Protein AF-A0A417Y5X9-F1 (afdb_monomer_lite)

Foldseek 3Di:
DDQLVQLLVCCVVCVCCLVPLVSVLVSSVVPDDCPDPCVVVSVLLSLLSVQPLLVQLVVCVVVPHQLLRSLQVSLVVSCVVVVHDSLSSSLSSVSSCVSVVRDDPVVSVVSVVVVPPPPPPPDPDDPPPDPDPPPDPDDDDDDDDDDDDDDDDDDDDDDDDDDDDDDDDDDDDDDDDPDDPDDDDPDPDDPDDPCVVVVVVVVVVVVVVVVVVVVVVVPDDDDPDDPDPPDVVVLCVVLVQDDAFFFDQDKLVRLPDQADPDDTDPLPDQSGFKGFQDKDFADPPAPSVDPVSRCLRCVLVLVQSLCVQQAVDLFLLVQWQKDKGKHARDPVSVVVVDGIITIMIGGQAQSTTGRQDVPNGNQRNDPPHDQQTGWFFADDPDPPTRIRGNVHDGFKGQPGKAADPDAADDPVLFDDVSVCVLVVVDDNVFWDTKDADPPSVVVSPSRIITTMGGD

Sequence (455 aa):
MEIHHAVEDIYRRSPAAFDDTEHLVSALSDYIDTDGAGAGEIRLVVDAVELGAFQRLRELREVGASPHGAITETATTLARKRATDERRSAWACAVLAYATGMVNDADVRSYRAQWDQPVPSSAPLPPTLAPPPMPVPPPPGGPGQVTVAPSVGQPHSQPQGQPQGQPQTQQPWAPAPPPTYYSPVPPPARRGVPGWLYGALAAVLVLVVAGVVGVVVFAGGDDDDPPPSDDPGAERAALGTPEVGTCHALTSADLSGDHDTKPPVPCDDEAATTITTDVATLPESVDRSNPDSVWAAIGSECARTSISYLGGHVEAFARSSWTVIYFVPTADQADAGADWARCDLTLRAGGETKPLPDPVEDTVDDLPLADEVALCAEDYTSSAGLYTSCDLPHEYRVTESVVHVGDPPSTAELTDDGGRALCPSTDPEHFAYADVPDRAFWDAGATYILCFSWE

Structure (mmCIF, N/CA/C/O backbone):
data_AF-A0A417Y5X9-F1
#
_entry.id   AF-A0A417Y5X9-F1
#
loop_
_atom_site.group_PDB
_atom_site.id
_atom_site.type_symbol
_atom_site.label_atom_id
_atom_site.label_alt_id
_atom_site.label_comp_id
_atom_site.label_asym_id
_atom_site.label_entity_id
_atom_site.label_seq_id
_atom_site.pdbx_PDB_ins_code
_atom_site.Cartn_x
_atom_site.Cartn_y
_atom_site.Cartn_z
_atom_site.occupancy
_atom_site.B_iso_or_equiv
_atom_site.auth_seq_id
_atom_site.auth_comp_id
_atom_site.auth_asym_id
_atom_site.auth_atom_id
_atom_site.pdbx_PDB_model_num
ATOM 1 N N . MET A 1 1 ? 4.467 -26.966 -20.696 1.00 79.81 1 MET A N 1
ATOM 2 C CA . MET A 1 1 ? 3.962 -26.493 -19.394 1.00 79.81 1 MET A CA 1
ATOM 3 C C . MET A 1 1 ? 5.129 -25.809 -18.714 1.00 79.81 1 MET A C 1
ATOM 5 O O . MET A 1 1 ? 6.209 -26.386 -18.736 1.00 79.81 1 MET A O 1
ATOM 9 N N . GLU A 1 2 ? 4.956 -24.582 -18.225 1.00 91.50 2 GLU A N 1
ATOM 10 C CA . GLU A 1 2 ? 6.009 -23.906 -17.454 1.00 91.50 2 GLU A CA 1
ATOM 11 C C . GLU A 1 2 ? 6.183 -24.589 -16.090 1.00 91.50 2 GLU A C 1
ATOM 13 O O . GLU A 1 2 ? 5.230 -25.156 -15.549 1.00 91.50 2 GLU A O 1
ATOM 18 N N . ILE A 1 3 ? 7.395 -24.542 -15.532 1.00 94.56 3 ILE A N 1
ATOM 19 C CA . ILE A 1 3 ? 7.727 -25.263 -14.297 1.00 94.56 3 ILE A CA 1
ATOM 20 C C . ILE A 1 3 ? 6.890 -24.804 -13.099 1.00 94.56 3 ILE A C 1
ATOM 22 O O . ILE A 1 3 ? 6.454 -25.645 -12.320 1.00 94.56 3 ILE A O 1
ATOM 26 N N . HIS A 1 4 ? 6.597 -23.510 -12.959 1.00 95.56 4 HIS A N 1
ATOM 27 C CA . HIS A 1 4 ? 5.815 -23.004 -11.827 1.00 95.56 4 HIS A CA 1
ATOM 28 C C . HIS A 1 4 ? 4.356 -23.450 -11.851 1.00 95.56 4 HIS A C 1
ATOM 30 O O . HIS A 1 4 ? 3.821 -23.753 -10.791 1.00 95.56 4 HIS A O 1
ATOM 36 N N . HIS A 1 5 ? 3.743 -23.611 -13.027 1.00 95.12 5 HIS A N 1
ATOM 37 C CA . HIS A 1 5 ? 2.414 -24.223 -13.123 1.00 95.12 5 HIS A CA 1
ATOM 38 C C . HIS A 1 5 ? 2.431 -25.700 -12.709 1.00 95.12 5 HIS A C 1
ATOM 40 O O . HIS A 1 5 ? 1.506 -26.161 -12.047 1.00 95.12 5 HIS A O 1
ATOM 46 N N . ALA A 1 6 ? 3.485 -26.447 -13.059 1.00 95.00 6 ALA A N 1
ATOM 47 C CA . ALA A 1 6 ? 3.625 -27.837 -12.620 1.00 95.00 6 ALA A CA 1
ATOM 48 C C . ALA A 1 6 ? 3.815 -27.929 -11.094 1.00 95.00 6 ALA A C 1
ATOM 50 O O . ALA A 1 6 ? 3.176 -28.748 -10.440 1.00 95.00 6 ALA A O 1
ATOM 51 N N . VAL A 1 7 ? 4.653 -27.061 -10.517 1.00 96.50 7 VAL A N 1
ATOM 52 C CA . VAL A 1 7 ? 4.889 -26.989 -9.064 1.00 96.50 7 VAL A CA 1
ATOM 53 C C . VAL A 1 7 ? 3.604 -26.611 -8.316 1.00 96.50 7 VAL A C 1
ATOM 55 O O . VAL A 1 7 ? 3.283 -27.239 -7.308 1.00 96.50 7 VAL A O 1
ATOM 58 N N . GLU A 1 8 ? 2.835 -25.644 -8.816 1.00 96.62 8 GLU A N 1
ATOM 59 C CA . GLU A 1 8 ? 1.531 -25.276 -8.256 1.00 96.62 8 GLU A CA 1
ATOM 60 C C . GLU A 1 8 ? 0.530 -26.439 -8.304 1.00 96.62 8 GLU A C 1
ATOM 62 O O . GLU A 1 8 ? -0.124 -26.738 -7.305 1.00 96.62 8 GLU A O 1
ATOM 67 N N . ASP A 1 9 ? 0.418 -27.128 -9.439 1.00 95.38 9 ASP A N 1
ATOM 68 C CA . ASP A 1 9 ? -0.500 -28.257 -9.595 1.00 95.38 9 ASP A CA 1
ATOM 69 C C . ASP A 1 9 ? -0.131 -29.426 -8.661 1.00 95.38 9 ASP A C 1
ATOM 71 O O . ASP A 1 9 ? -1.002 -30.024 -8.022 1.00 95.38 9 ASP A O 1
ATOM 75 N N . ILE A 1 10 ? 1.169 -29.696 -8.482 1.00 96.38 10 ILE A N 1
ATOM 76 C CA . ILE A 1 10 ? 1.664 -30.647 -7.476 1.00 96.38 10 ILE A CA 1
ATOM 77 C C . ILE A 1 10 ? 1.274 -30.188 -6.068 1.00 96.38 10 ILE A C 1
ATOM 79 O O . ILE A 1 10 ? 0.756 -30.997 -5.297 1.00 96.38 10 ILE A O 1
ATOM 83 N N . TYR A 1 11 ? 1.464 -28.907 -5.735 1.00 96.88 11 TYR A N 1
ATOM 84 C CA . TYR A 1 11 ? 1.106 -28.368 -4.422 1.00 96.88 11 TYR A CA 1
ATOM 85 C C . TYR A 1 11 ? -0.389 -28.508 -4.134 1.00 96.88 11 TYR A C 1
ATOM 87 O O . TYR A 1 11 ? -0.757 -28.998 -3.070 1.00 96.88 11 TYR A O 1
ATOM 95 N N . ARG A 1 12 ? -1.261 -28.171 -5.091 1.00 95.62 12 ARG A N 1
ATOM 96 C CA . ARG A 1 12 ? -2.720 -28.297 -4.928 1.00 95.62 12 ARG A CA 1
ATOM 97 C C . ARG A 1 12 ? -3.162 -29.740 -4.668 1.00 95.62 12 ARG A C 1
ATOM 99 O O . ARG A 1 12 ? -4.111 -29.961 -3.920 1.00 95.62 12 ARG A O 1
ATOM 106 N N . ARG A 1 13 ? -2.499 -30.727 -5.281 1.00 96.81 13 ARG A N 1
ATOM 107 C CA . ARG A 1 13 ? -2.846 -32.154 -5.132 1.00 96.81 13 ARG A CA 1
ATOM 108 C C . ARG A 1 13 ? -2.204 -32.803 -3.911 1.00 96.81 13 ARG A C 1
ATOM 110 O O . ARG A 1 13 ? -2.807 -33.686 -3.306 1.00 96.81 13 ARG A O 1
ATOM 117 N N . SER A 1 14 ? -0.978 -32.406 -3.582 1.00 96.25 14 SER A N 1
ATOM 118 C CA . SER A 1 14 ? -0.177 -33.002 -2.515 1.00 96.25 14 SER A CA 1
ATOM 119 C C . SER A 1 14 ? 0.740 -31.957 -1.866 1.00 96.25 14 SER A C 1
ATOM 121 O O . SER A 1 14 ? 1.950 -31.968 -2.107 1.00 96.25 14 SER A O 1
ATOM 123 N N . PRO A 1 15 ? 0.209 -31.094 -0.977 1.00 95.50 15 PRO A N 1
ATOM 124 C CA . PRO A 1 15 ? 1.022 -30.116 -0.251 1.00 95.50 15 PRO A CA 1
ATOM 125 C C . PRO A 1 15 ? 2.184 -30.760 0.518 1.00 95.50 15 PRO A C 1
ATOM 127 O O . PRO A 1 15 ? 3.278 -30.208 0.567 1.00 95.50 15 PRO A O 1
ATOM 130 N N . ALA A 1 16 ? 1.967 -31.971 1.047 1.00 94.38 16 ALA A N 1
ATOM 131 C CA . ALA A 1 16 ? 2.968 -32.747 1.779 1.00 94.38 16 ALA A CA 1
ATOM 132 C C . ALA A 1 16 ? 4.177 -33.172 0.924 1.00 94.38 16 ALA A C 1
ATOM 134 O O . ALA A 1 16 ? 5.202 -33.562 1.472 1.00 94.38 16 ALA A O 1
ATOM 135 N N . ALA A 1 17 ? 4.095 -33.094 -0.412 1.00 95.38 17 ALA A N 1
ATOM 136 C CA . ALA A 1 17 ? 5.257 -33.334 -1.268 1.00 95.38 17 ALA A CA 1
ATOM 137 C C . ALA A 1 17 ? 6.361 -32.288 -1.038 1.00 95.38 17 ALA A C 1
ATOM 139 O O . ALA A 1 17 ? 7.522 -32.572 -1.283 1.00 95.38 17 ALA A O 1
ATOM 140 N N . PHE A 1 18 ? 6.030 -31.101 -0.524 1.00 96.94 18 PHE A N 1
ATOM 141 C CA . PHE A 1 18 ? 7.005 -30.044 -0.239 1.00 96.94 18 PHE A CA 1
ATOM 142 C C . PHE A 1 18 ? 7.676 -30.181 1.136 1.00 96.94 18 PHE A C 1
ATOM 144 O O . PHE A 1 18 ? 8.568 -29.400 1.466 1.00 96.94 18 PHE A O 1
ATOM 151 N N . ASP A 1 19 ? 7.273 -31.177 1.927 1.00 93.62 19 ASP A N 1
ATOM 152 C CA . ASP A 1 19 ? 7.932 -31.541 3.183 1.00 93.62 19 ASP A CA 1
ATOM 153 C C . ASP A 1 19 ? 8.965 -32.670 2.986 1.00 93.62 19 ASP A C 1
ATOM 155 O O . ASP A 1 19 ? 9.761 -32.941 3.884 1.00 93.62 19 ASP A O 1
ATOM 159 N N . ASP A 1 20 ? 8.974 -33.311 1.809 1.00 93.81 20 ASP A N 1
ATOM 160 C CA . ASP A 1 20 ? 9.871 -34.412 1.450 1.00 93.81 20 ASP A CA 1
ATOM 161 C C . ASP A 1 20 ? 10.382 -34.265 0.007 1.00 93.81 20 ASP A C 1
ATOM 163 O O . ASP A 1 20 ? 9.666 -34.493 -0.972 1.00 93.81 20 ASP A O 1
ATOM 167 N N . THR A 1 21 ? 11.664 -33.924 -0.124 1.00 94.06 21 THR A N 1
ATOM 168 C CA . THR A 1 21 ? 12.339 -33.719 -1.408 1.00 94.06 21 THR A CA 1
ATOM 169 C C . THR A 1 21 ? 12.236 -34.931 -2.343 1.00 94.06 21 THR A C 1
ATOM 171 O O . THR A 1 21 ? 12.119 -34.742 -3.554 1.00 94.06 21 THR A O 1
ATOM 174 N N . GLU A 1 22 ? 12.251 -36.169 -1.832 1.00 93.81 22 GLU A N 1
ATOM 175 C CA . GLU A 1 22 ? 12.137 -37.364 -2.684 1.00 93.81 22 GLU A CA 1
ATOM 176 C C . GLU A 1 22 ? 10.749 -37.449 -3.325 1.00 93.81 22 GLU A C 1
ATOM 178 O O . GLU A 1 22 ? 10.618 -37.740 -4.519 1.00 93.81 22 GLU A O 1
ATOM 183 N N . HIS A 1 23 ? 9.714 -37.120 -2.551 1.00 94.50 23 HIS A N 1
ATOM 184 C CA . HIS A 1 23 ? 8.344 -37.086 -3.038 1.00 94.50 23 HIS A CA 1
ATOM 185 C C . HIS A 1 23 ? 8.139 -35.954 -4.051 1.00 94.50 23 HIS A C 1
ATOM 187 O O . HIS A 1 23 ? 7.517 -36.177 -5.091 1.00 94.50 23 HIS A O 1
ATOM 193 N N . LEU A 1 24 ? 8.718 -34.772 -3.809 1.00 95.25 24 LEU A N 1
ATOM 194 C CA . LEU A 1 24 ? 8.679 -33.666 -4.767 1.00 95.25 24 LEU A CA 1
ATOM 195 C C . LEU A 1 24 ? 9.348 -34.026 -6.097 1.00 95.25 24 LEU A C 1
ATOM 197 O O . LEU A 1 24 ? 8.789 -33.750 -7.155 1.00 95.25 24 LEU A O 1
ATOM 201 N N . VAL A 1 25 ? 10.530 -34.650 -6.060 1.00 94.06 25 VAL A N 1
ATOM 202 C CA . VAL A 1 25 ? 11.242 -35.084 -7.273 1.00 94.06 25 VAL A CA 1
ATOM 203 C C . VAL A 1 25 ? 10.410 -36.099 -8.049 1.00 94.06 25 VAL A C 1
ATOM 205 O O . VAL A 1 25 ? 10.257 -35.947 -9.260 1.00 94.06 25 VAL A O 1
ATOM 208 N N . SER A 1 26 ? 9.845 -37.095 -7.357 1.00 93.56 26 SER A N 1
ATOM 209 C CA . SER A 1 26 ? 8.973 -38.093 -7.983 1.00 93.56 26 SER A CA 1
ATOM 210 C C . SER A 1 26 ? 7.740 -37.450 -8.614 1.00 93.56 26 SER A C 1
ATOM 212 O O . SER A 1 26 ? 7.362 -37.821 -9.721 1.00 93.56 26 SER A O 1
ATOM 214 N N . ALA A 1 27 ? 7.124 -36.477 -7.940 1.00 93.81 27 ALA A N 1
ATOM 215 C CA . ALA A 1 27 ? 5.981 -35.763 -8.486 1.00 93.81 27 ALA A CA 1
ATOM 216 C C . ALA A 1 27 ? 6.390 -34.952 -9.722 1.00 93.81 27 ALA A C 1
ATOM 218 O O . ALA A 1 27 ? 5.749 -35.061 -10.757 1.00 93.81 27 ALA A O 1
ATOM 219 N N . LEU A 1 28 ? 7.490 -34.195 -9.669 1.00 92.56 28 LEU A N 1
ATOM 220 C CA . LEU A 1 28 ? 7.956 -33.377 -10.795 1.00 92.56 28 LEU A CA 1
ATOM 221 C C . LEU A 1 28 ? 8.300 -34.203 -12.040 1.00 92.56 28 LEU A C 1
ATOM 223 O O . LEU A 1 28 ? 8.011 -33.751 -13.151 1.00 92.56 28 LEU A O 1
ATOM 227 N N . SER A 1 29 ? 8.855 -35.410 -11.878 1.00 89.19 29 SER A N 1
ATOM 228 C CA . SER A 1 29 ? 9.158 -36.292 -13.014 1.00 89.19 29 SER A CA 1
ATOM 229 C C . SER A 1 29 ? 7.921 -36.769 -13.780 1.00 89.19 29 SER A C 1
ATOM 231 O O . SER A 1 29 ? 8.044 -37.118 -14.950 1.00 89.19 29 SER A O 1
ATOM 233 N N . ASP A 1 30 ? 6.736 -36.747 -13.162 1.00 89.75 30 ASP A N 1
ATOM 234 C CA . ASP A 1 30 ? 5.488 -37.111 -13.842 1.00 89.75 30 ASP A CA 1
ATOM 235 C C . ASP A 1 30 ? 4.942 -35.969 -14.722 1.00 89.75 30 ASP A C 1
ATOM 237 O O . ASP A 1 30 ? 4.171 -36.221 -15.651 1.00 89.75 30 ASP A O 1
ATOM 241 N N . TYR A 1 31 ? 5.330 -34.714 -14.452 1.00 86.12 31 TYR A N 1
ATOM 242 C CA . TYR A 1 31 ? 4.806 -33.528 -15.150 1.00 86.12 31 TYR A CA 1
ATOM 243 C C . TYR A 1 31 ? 5.770 -32.938 -16.176 1.00 86.12 31 TYR A C 1
ATOM 245 O O . TYR A 1 31 ? 5.323 -32.310 -17.140 1.00 86.12 31 TYR A O 1
ATOM 253 N N . ILE A 1 32 ? 7.079 -33.088 -15.966 1.00 85.62 32 ILE A N 1
ATOM 254 C CA . ILE A 1 32 ? 8.093 -32.422 -16.780 1.00 85.62 32 ILE A CA 1
ATOM 255 C C . ILE A 1 32 ? 9.019 -33.467 -17.390 1.00 85.62 32 ILE A C 1
ATOM 257 O O . ILE A 1 32 ? 9.700 -34.203 -16.681 1.00 85.62 32 ILE A O 1
ATOM 261 N N . ASP A 1 33 ? 9.069 -33.489 -18.720 1.00 80.75 33 ASP A N 1
ATOM 262 C CA . ASP A 1 33 ? 10.033 -34.296 -19.459 1.00 80.75 33 ASP A CA 1
ATOM 263 C C . ASP A 1 33 ? 11.457 -33.782 -19.180 1.00 80.75 33 ASP A C 1
ATOM 265 O O . ASP A 1 33 ? 11.812 -32.643 -19.508 1.00 80.75 33 ASP A O 1
ATOM 269 N N . THR A 1 34 ? 12.265 -34.611 -18.518 1.00 69.31 34 THR A N 1
ATOM 270 C CA . THR A 1 34 ? 13.620 -34.266 -18.066 1.00 69.31 34 THR A CA 1
ATOM 271 C C . THR A 1 34 ? 14.640 -34.165 -19.198 1.00 69.31 34 THR A C 1
ATOM 273 O O . THR A 1 34 ? 15.750 -33.689 -18.960 1.00 69.31 34 THR A O 1
ATOM 276 N N . ASP A 1 35 ? 14.285 -34.561 -20.423 1.00 73.62 35 ASP A N 1
ATOM 277 C CA . ASP A 1 35 ? 15.211 -34.599 -21.562 1.00 73.62 35 ASP A CA 1
ATOM 278 C C . ASP A 1 35 ? 15.445 -33.214 -22.218 1.00 73.62 35 ASP A C 1
ATOM 280 O O . ASP A 1 35 ? 16.176 -33.094 -23.206 1.00 73.62 35 ASP A O 1
ATOM 284 N N . GLY A 1 36 ? 14.861 -32.142 -21.663 1.00 70.00 36 GLY A N 1
ATOM 285 C CA . GLY A 1 36 ? 14.966 -30.762 -22.156 1.00 70.00 36 GLY A CA 1
ATOM 286 C C . GLY A 1 36 ? 15.818 -29.802 -21.308 1.00 70.00 36 GLY A C 1
ATOM 287 O O . GLY A 1 36 ? 16.378 -30.140 -20.268 1.00 70.00 36 GLY A O 1
ATOM 288 N N . ALA A 1 37 ? 15.863 -28.534 -21.738 1.00 58.47 37 ALA A N 1
ATOM 289 C CA . ALA A 1 37 ? 16.606 -27.432 -21.105 1.00 58.47 37 ALA A CA 1
ATOM 290 C C . ALA A 1 37 ? 16.196 -27.101 -19.645 1.00 58.47 37 ALA A C 1
ATOM 292 O O . ALA A 1 37 ? 16.829 -26.257 -19.015 1.00 58.47 37 ALA A O 1
ATOM 293 N N . GLY A 1 38 ? 15.185 -27.778 -19.088 1.00 80.75 38 GLY A N 1
ATOM 294 C CA . GLY A 1 38 ? 14.649 -27.551 -17.742 1.00 80.75 38 GLY A CA 1
ATOM 295 C C . GLY A 1 38 ? 15.290 -28.378 -16.618 1.00 80.75 38 GLY A C 1
ATOM 296 O O . GLY A 1 38 ? 14.962 -28.163 -15.456 1.00 80.75 38 GLY A O 1
ATOM 297 N N . ALA A 1 39 ? 16.216 -29.305 -16.895 1.00 88.38 39 ALA A N 1
ATOM 298 C CA . ALA A 1 39 ? 16.785 -30.164 -15.843 1.00 88.38 39 ALA A CA 1
ATOM 299 C C . ALA A 1 39 ? 17.498 -29.371 -14.723 1.00 88.38 39 ALA A C 1
ATOM 301 O O . ALA A 1 39 ? 17.391 -29.707 -13.541 1.00 88.38 39 ALA A O 1
ATOM 302 N N . GLY A 1 40 ? 18.197 -28.287 -15.080 1.00 91.31 40 GLY A N 1
ATOM 303 C CA . GLY A 1 40 ? 18.847 -27.402 -14.106 1.00 91.31 40 GLY A CA 1
ATOM 304 C C . GLY A 1 40 ? 17.852 -26.593 -13.269 1.00 91.31 40 GLY A C 1
ATOM 305 O O . GLY A 1 40 ? 18.071 -26.398 -12.078 1.00 91.31 40 GLY A O 1
ATOM 306 N N . GLU A 1 41 ? 16.747 -26.172 -13.881 1.00 93.62 41 GLU A N 1
ATOM 307 C CA . GLU A 1 41 ? 15.644 -25.443 -13.245 1.00 93.62 41 GLU A CA 1
ATOM 308 C C . GLU A 1 41 ? 14.900 -26.320 -12.234 1.00 93.62 41 GLU A C 1
ATOM 310 O O . GLU A 1 41 ? 14.708 -25.918 -11.088 1.00 93.62 41 GLU A O 1
ATOM 315 N N . ILE A 1 42 ? 14.578 -27.559 -12.619 1.00 93.94 42 ILE A N 1
ATOM 316 C CA . ILE A 1 42 ? 13.983 -28.560 -11.724 1.00 93.94 42 ILE A CA 1
ATOM 317 C C . ILE A 1 42 ? 14.897 -28.800 -10.529 1.00 93.94 42 ILE A C 1
ATOM 319 O O . ILE A 1 42 ? 14.456 -28.708 -9.384 1.00 93.94 42 ILE A O 1
ATOM 323 N N . ARG A 1 43 ? 16.189 -29.060 -10.776 1.00 94.12 43 ARG A N 1
ATOM 324 C CA . ARG A 1 43 ? 17.146 -29.281 -9.687 1.00 94.12 43 ARG A CA 1
ATOM 325 C C . ARG A 1 43 ? 17.229 -28.067 -8.764 1.00 94.12 43 ARG A C 1
ATOM 327 O O . ARG A 1 43 ? 17.334 -28.231 -7.553 1.00 94.12 43 ARG A O 1
ATOM 334 N N . LEU A 1 44 ? 17.147 -26.862 -9.323 1.00 95.50 44 LEU A N 1
ATOM 335 C CA . LEU A 1 44 ? 17.181 -25.625 -8.561 1.00 95.50 44 LEU A CA 1
ATOM 336 C C . LEU A 1 44 ? 15.989 -25.484 -7.603 1.00 95.50 44 LEU A C 1
ATOM 338 O O . LEU A 1 44 ? 16.205 -25.185 -6.429 1.00 95.50 44 LEU A O 1
ATOM 342 N N . VAL A 1 45 ? 14.771 -25.766 -8.069 1.00 96.44 45 VAL A N 1
ATOM 343 C CA . VAL A 1 45 ? 13.553 -25.762 -7.236 1.00 96.44 45 VAL A CA 1
ATOM 344 C C . VAL A 1 45 ? 13.602 -26.855 -6.163 1.00 96.44 45 VAL A C 1
ATOM 346 O O . VAL A 1 45 ? 13.301 -26.594 -5.002 1.00 96.44 45 VAL A O 1
ATOM 349 N N . VAL A 1 46 ? 14.040 -28.062 -6.522 1.00 96.56 46 VAL A N 1
ATOM 350 C CA . VAL A 1 46 ? 14.169 -29.197 -5.591 1.00 96.56 46 VAL A CA 1
ATOM 351 C C . VAL A 1 46 ? 15.145 -28.877 -4.455 1.00 96.56 46 VAL A C 1
ATOM 353 O O . VAL A 1 46 ? 14.809 -29.035 -3.284 1.00 96.56 46 VAL A O 1
ATOM 356 N N . ASP A 1 47 ? 16.329 -28.361 -4.785 1.00 97.00 47 ASP A N 1
ATOM 357 C CA . ASP A 1 47 ? 17.322 -27.943 -3.789 1.00 97.00 47 ASP A CA 1
ATOM 358 C C . ASP A 1 47 ? 16.799 -26.788 -2.907 1.00 97.00 47 ASP A C 1
ATOM 360 O O . ASP A 1 47 ? 17.190 -26.668 -1.748 1.00 97.00 47 ASP A O 1
ATOM 364 N N . ALA A 1 48 ? 15.942 -25.905 -3.440 1.00 97.62 48 ALA A N 1
ATOM 365 C CA . ALA A 1 48 ? 15.335 -24.830 -2.656 1.00 97.62 48 ALA A CA 1
ATOM 366 C C . ALA A 1 48 ? 14.437 -25.397 -1.546 1.00 97.62 48 ALA A C 1
ATOM 368 O O . ALA A 1 48 ? 14.530 -24.956 -0.399 1.00 97.62 48 ALA A O 1
ATOM 369 N N . VAL A 1 49 ? 13.632 -26.416 -1.862 1.00 97.44 49 VAL A N 1
ATOM 370 C CA . VAL A 1 49 ? 12.827 -27.148 -0.873 1.00 97.44 49 VAL A CA 1
ATOM 371 C C . VAL A 1 49 ? 13.720 -27.892 0.119 1.00 97.44 49 VAL A C 1
ATOM 373 O O . VAL A 1 49 ? 13.557 -27.711 1.322 1.00 97.44 49 VAL A O 1
ATOM 376 N N . GLU A 1 50 ? 14.732 -28.622 -0.361 1.00 97.25 50 GLU A N 1
ATOM 377 C CA . GLU A 1 50 ? 15.687 -29.352 0.490 1.00 97.25 50 GLU A CA 1
ATOM 378 C C . GLU A 1 50 ? 16.389 -28.435 1.510 1.00 97.25 50 GLU A C 1
ATOM 380 O O . GLU A 1 50 ? 16.634 -28.816 2.654 1.00 97.25 50 GLU A O 1
ATOM 385 N N . LEU A 1 51 ? 16.689 -27.194 1.117 1.00 97.56 51 LEU A N 1
ATOM 386 C CA . LEU A 1 51 ? 17.365 -26.209 1.963 1.00 97.56 51 LEU A CA 1
ATOM 387 C C . LEU A 1 51 ? 16.413 -25.368 2.832 1.00 97.56 51 LEU A C 1
ATOM 389 O O . LEU A 1 51 ? 16.883 -24.456 3.531 1.00 97.56 51 LEU A O 1
ATOM 393 N N . GLY A 1 52 ? 15.116 -25.688 2.825 1.00 97.31 52 GLY A N 1
ATOM 394 C CA . GLY A 1 52 ? 14.085 -25.096 3.677 1.00 97.31 52 GLY A CA 1
ATOM 395 C C . GLY A 1 52 ? 13.520 -23.764 3.181 1.00 97.31 52 GLY A C 1
ATOM 396 O O . GLY A 1 52 ? 12.941 -23.020 3.971 1.00 97.31 52 GLY A O 1
ATOM 397 N N . ALA A 1 53 ? 13.702 -23.416 1.901 1.00 97.81 53 ALA A N 1
ATOM 398 C CA . ALA A 1 53 ? 13.170 -22.168 1.348 1.00 97.81 53 ALA A CA 1
ATOM 399 C C . ALA A 1 53 ? 11.634 -22.142 1.384 1.00 97.81 53 ALA A C 1
ATOM 401 O O . ALA A 1 53 ? 11.042 -21.114 1.699 1.00 97.81 53 ALA A O 1
ATOM 402 N N . PHE A 1 54 ? 10.984 -23.279 1.120 1.00 98.06 54 PHE A N 1
ATOM 403 C CA . PHE A 1 54 ? 9.525 -23.376 1.122 1.00 98.06 54 PHE A CA 1
ATOM 404 C C . PHE A 1 54 ? 8.923 -23.120 2.509 1.00 98.06 54 PHE A C 1
ATOM 406 O O . PHE A 1 54 ? 8.008 -22.311 2.651 1.00 98.06 54 PHE A O 1
ATOM 413 N N . GLN A 1 55 ? 9.472 -23.762 3.544 1.00 97.25 55 GLN A N 1
ATOM 414 C CA . GLN A 1 55 ? 9.042 -23.564 4.929 1.00 97.25 55 GLN A CA 1
ATOM 415 C C . GLN A 1 55 ? 9.265 -22.111 5.356 1.00 97.25 55 GLN A C 1
ATOM 417 O O . GLN A 1 55 ? 8.362 -21.502 5.921 1.00 97.25 55 GLN A O 1
ATOM 422 N N . ARG A 1 56 ? 10.410 -21.518 4.991 1.00 97.06 56 ARG A N 1
ATOM 423 C CA . ARG A 1 56 ? 10.690 -20.109 5.286 1.00 97.06 56 ARG A CA 1
ATOM 424 C C . ARG A 1 56 ? 9.681 -19.160 4.636 1.00 97.06 56 ARG A C 1
ATOM 426 O O . ARG A 1 56 ? 9.209 -18.244 5.299 1.00 97.06 56 ARG A O 1
ATOM 433 N N . LEU A 1 57 ? 9.326 -19.381 3.370 1.00 97.19 57 LEU A N 1
ATOM 434 C CA . LEU A 1 57 ? 8.309 -18.577 2.683 1.00 97.19 57 LEU A CA 1
ATOM 435 C C . LEU A 1 57 ? 6.945 -18.687 3.376 1.00 97.19 57 LEU A C 1
ATOM 437 O O . LEU A 1 57 ? 6.264 -17.680 3.547 1.00 97.19 57 LEU A O 1
ATOM 441 N N . ARG A 1 58 ? 6.558 -19.886 3.826 1.00 95.88 58 ARG A N 1
ATOM 442 C CA . ARG A 1 58 ? 5.315 -20.078 4.587 1.00 95.88 58 ARG A CA 1
ATOM 443 C C . ARG A 1 58 ? 5.327 -19.333 5.919 1.00 95.88 58 ARG A C 1
ATOM 445 O O . ARG A 1 58 ? 4.375 -18.614 6.191 1.00 95.88 58 ARG A O 1
ATOM 452 N N . GLU A 1 59 ? 6.405 -19.447 6.694 1.00 94.00 59 GLU A N 1
ATOM 453 C CA . GLU A 1 59 ? 6.574 -18.703 7.952 1.00 94.00 59 GLU A CA 1
ATOM 454 C C . GLU A 1 59 ? 6.462 -17.191 7.726 1.00 94.00 59 GLU A C 1
ATOM 456 O O . GLU A 1 59 ? 5.745 -16.505 8.448 1.00 94.00 59 GLU A O 1
ATOM 461 N N . LEU A 1 60 ? 7.147 -16.673 6.700 1.00 88.62 60 LEU A N 1
ATOM 462 C CA . LEU A 1 60 ? 7.130 -15.251 6.359 1.00 88.62 60 LEU A CA 1
ATOM 463 C C . LEU A 1 60 ? 5.727 -14.785 5.957 1.00 88.62 60 LEU A C 1
ATOM 465 O O . LEU A 1 60 ? 5.284 -13.726 6.390 1.00 88.62 60 LEU A O 1
ATOM 469 N N . ARG A 1 61 ? 4.986 -15.600 5.206 1.00 92.06 61 ARG A N 1
ATOM 470 C CA . ARG A 1 61 ? 3.585 -15.321 4.879 1.00 92.06 61 ARG A CA 1
ATOM 471 C C . ARG A 1 61 ? 2.686 -15.306 6.112 1.00 92.06 61 ARG A C 1
ATOM 473 O O . ARG A 1 61 ? 1.819 -14.447 6.212 1.00 92.06 61 ARG A O 1
ATOM 480 N N . GLU A 1 62 ? 2.869 -16.255 7.026 1.00 87.94 62 GLU A N 1
ATOM 481 C CA . GLU A 1 62 ? 2.073 -16.360 8.256 1.00 87.94 62 GLU A CA 1
ATOM 482 C C . GLU A 1 62 ? 2.259 -15.139 9.166 1.00 87.94 62 GLU A C 1
ATOM 484 O O . GLU A 1 62 ? 1.306 -14.721 9.818 1.00 87.94 62 GLU A O 1
ATOM 489 N N . VAL A 1 63 ? 3.446 -14.521 9.159 1.00 84.75 63 VAL A N 1
ATOM 490 C CA . VAL A 1 63 ? 3.705 -13.250 9.861 1.00 84.75 63 VAL A CA 1
ATOM 491 C C . VAL A 1 63 ? 3.386 -12.005 9.021 1.00 84.75 63 VAL A C 1
ATOM 493 O O . VAL A 1 63 ? 3.704 -10.895 9.437 1.00 84.75 63 VAL A O 1
ATOM 496 N N . GLY A 1 64 ? 2.768 -12.168 7.846 1.00 77.06 64 GLY A N 1
ATOM 497 C CA . GLY A 1 64 ? 2.320 -11.062 6.998 1.00 77.06 64 GLY A CA 1
ATOM 498 C C . GLY A 1 64 ? 3.425 -10.351 6.211 1.00 77.06 64 GLY A C 1
ATOM 499 O O . GLY A 1 64 ? 3.236 -9.205 5.812 1.00 77.06 64 GLY A O 1
ATOM 500 N N . ALA A 1 65 ? 4.576 -10.990 5.980 1.00 78.31 65 ALA A N 1
ATOM 501 C CA . ALA A 1 65 ? 5.632 -10.409 5.155 1.00 78.31 65 ALA A CA 1
ATOM 502 C C . ALA A 1 65 ? 5.161 -10.200 3.706 1.00 78.31 65 ALA A C 1
ATOM 504 O O . ALA A 1 65 ? 4.438 -11.033 3.148 1.00 78.31 65 ALA A O 1
ATOM 505 N N . SER A 1 66 ? 5.620 -9.116 3.072 1.00 82.31 66 SER A N 1
ATOM 506 C CA . SER A 1 66 ? 5.324 -8.865 1.661 1.00 82.31 66 SER A CA 1
ATOM 507 C C . SER A 1 66 ? 5.903 -9.983 0.774 1.00 82.31 66 SER A C 1
ATOM 509 O O . SER A 1 66 ? 7.019 -10.452 1.033 1.00 82.31 66 SER A O 1
ATOM 511 N N . PRO A 1 67 ? 5.197 -10.412 -0.291 1.00 90.81 67 PRO A N 1
ATOM 512 C CA . PRO A 1 67 ? 5.654 -11.480 -1.183 1.00 90.81 67 PRO A CA 1
ATOM 513 C C . PRO A 1 67 ? 7.088 -11.310 -1.702 1.00 90.81 67 PRO A C 1
ATOM 515 O O . PRO A 1 67 ? 7.925 -12.206 -1.564 1.00 90.81 67 PRO A O 1
ATOM 518 N N . HIS A 1 68 ? 7.407 -10.134 -2.248 1.00 88.19 68 HIS A N 1
ATOM 519 C CA . HIS A 1 68 ? 8.735 -9.842 -2.793 1.00 88.19 68 HIS A CA 1
ATOM 520 C C . HIS A 1 68 ? 9.816 -9.770 -1.711 1.00 88.19 68 HIS A C 1
ATOM 522 O O . HIS A 1 68 ? 10.930 -10.261 -1.927 1.00 88.19 68 HIS A O 1
ATOM 528 N N . GLY A 1 69 ? 9.499 -9.211 -0.537 1.00 79.38 69 GLY A N 1
ATOM 529 C CA . GLY A 1 69 ? 10.409 -9.194 0.607 1.00 79.38 69 GLY A CA 1
ATOM 530 C C . GLY A 1 69 ? 10.741 -10.611 1.071 1.00 79.38 69 GLY A C 1
ATOM 531 O O . GLY A 1 69 ? 11.915 -10.963 1.215 1.00 79.38 69 GLY A O 1
ATOM 532 N N . ALA A 1 70 ? 9.720 -11.464 1.188 1.00 93.94 70 ALA A N 1
ATOM 533 C CA . ALA A 1 70 ? 9.882 -12.853 1.595 1.00 93.94 70 ALA A CA 1
ATOM 534 C C . ALA A 1 70 ? 10.722 -13.668 0.600 1.00 93.94 70 ALA A C 1
ATOM 536 O O . ALA A 1 70 ? 11.611 -14.429 1.004 1.00 93.94 70 ALA A O 1
ATOM 537 N N . ILE A 1 71 ? 10.487 -13.477 -0.703 1.00 97.06 71 ILE A N 1
ATOM 538 C CA . ILE A 1 71 ? 11.288 -14.085 -1.772 1.00 97.06 71 ILE A CA 1
ATOM 539 C C . ILE A 1 71 ? 12.744 -13.630 -1.675 1.00 97.06 71 ILE A C 1
ATOM 541 O O . ILE A 1 71 ? 13.631 -14.481 -1.669 1.00 97.06 71 ILE A O 1
ATOM 545 N N . THR A 1 72 ? 13.000 -12.326 -1.550 1.00 92.75 72 THR A N 1
ATOM 546 C CA . THR A 1 72 ? 14.356 -11.745 -1.531 1.00 92.75 72 THR A CA 1
ATOM 547 C C . THR A 1 72 ? 15.170 -12.223 -0.326 1.00 92.75 72 THR A C 1
ATOM 549 O O . THR A 1 72 ? 16.311 -12.676 -0.472 1.00 92.75 72 THR A O 1
ATOM 552 N N . GLU A 1 73 ? 14.571 -12.214 0.867 1.00 92.06 73 GLU A N 1
ATOM 553 C CA . GLU A 1 73 ? 15.220 -12.690 2.092 1.00 92.06 73 GLU A CA 1
ATOM 554 C C . GLU A 1 73 ? 15.559 -14.190 2.001 1.00 92.06 73 GLU A C 1
ATOM 556 O O . GLU A 1 73 ? 16.683 -14.631 2.298 1.00 92.06 73 GLU A O 1
ATOM 561 N N . THR A 1 74 ? 14.592 -14.988 1.542 1.00 97.75 74 THR A N 1
ATOM 562 C CA . THR A 1 74 ? 14.754 -16.438 1.400 1.00 97.75 74 THR A CA 1
ATOM 563 C C . THR A 1 74 ? 15.788 -16.768 0.322 1.00 97.75 74 THR A C 1
ATOM 565 O O . THR A 1 74 ? 16.649 -17.627 0.534 1.00 97.75 74 THR A O 1
ATOM 568 N N . ALA A 1 75 ? 15.771 -16.044 -0.798 1.00 97.19 75 ALA A N 1
ATOM 569 C CA . ALA A 1 75 ? 16.714 -16.180 -1.902 1.00 97.19 75 ALA A CA 1
ATOM 570 C C . ALA A 1 75 ? 18.152 -15.886 -1.481 1.00 97.19 75 ALA A C 1
ATOM 572 O O . ALA A 1 75 ? 19.037 -16.691 -1.764 1.00 97.19 75 ALA A O 1
ATOM 573 N N . THR A 1 76 ? 18.384 -14.803 -0.735 1.00 94.88 76 THR A N 1
ATOM 574 C CA . THR A 1 76 ? 19.705 -14.468 -0.176 1.00 94.88 76 THR A CA 1
ATOM 575 C C . THR A 1 76 ? 20.243 -15.604 0.701 1.00 94.88 76 THR A C 1
ATOM 577 O O . THR A 1 76 ? 21.426 -15.961 0.672 1.00 94.88 76 THR A O 1
ATOM 580 N N . THR A 1 77 ? 19.377 -16.221 1.506 1.00 95.12 77 THR A N 1
ATOM 581 C CA . THR A 1 77 ? 19.761 -17.357 2.356 1.00 95.12 77 THR A CA 1
ATOM 582 C C . THR A 1 77 ? 20.037 -18.619 1.540 1.00 95.12 77 THR A C 1
ATOM 584 O O . THR A 1 77 ? 21.037 -19.301 1.789 1.00 95.12 77 THR A O 1
ATOM 587 N N . LEU A 1 78 ? 19.209 -18.908 0.538 1.00 97.19 78 LEU A N 1
ATOM 588 C CA . LEU A 1 78 ? 19.384 -20.033 -0.375 1.00 97.19 78 LEU A CA 1
ATOM 589 C C . LEU A 1 78 ? 20.679 -19.906 -1.195 1.00 97.19 78 LEU A C 1
ATOM 591 O O . LEU A 1 78 ? 21.461 -20.857 -1.256 1.00 97.19 78 LEU A O 1
ATOM 595 N N . ALA A 1 79 ? 20.952 -18.720 -1.740 1.00 96.44 79 ALA A N 1
ATOM 596 C CA . ALA A 1 79 ? 22.145 -18.408 -2.522 1.00 96.44 79 ALA A CA 1
ATOM 597 C C . ALA A 1 79 ? 23.427 -18.682 -1.727 1.00 96.44 79 ALA A C 1
ATOM 599 O O . ALA A 1 79 ? 24.332 -19.366 -2.212 1.00 96.44 79 ALA A O 1
ATOM 600 N N . ARG A 1 80 ? 23.461 -18.244 -0.459 1.00 95.31 80 ARG A N 1
ATOM 601 C CA . ARG A 1 80 ? 24.570 -18.512 0.471 1.00 95.31 80 ARG A CA 1
ATOM 602 C C . ARG A 1 80 ? 24.751 -20.001 0.750 1.00 95.31 80 ARG A C 1
ATOM 604 O O . ARG A 1 80 ? 25.874 -20.490 0.671 1.00 95.31 80 ARG A O 1
ATOM 611 N N . LYS A 1 81 ? 23.668 -20.728 1.050 1.00 96.56 81 LYS A N 1
ATOM 612 C CA . LYS A 1 81 ? 23.722 -22.177 1.326 1.00 96.56 81 LYS A CA 1
ATOM 613 C C . LYS A 1 81 ? 24.217 -22.978 0.118 1.00 96.56 81 LYS A C 1
ATOM 615 O O . LYS A 1 81 ? 24.933 -23.959 0.289 1.00 96.56 81 LYS A O 1
ATOM 620 N N . ARG A 1 82 ? 23.861 -22.550 -1.095 1.00 95.31 82 ARG A N 1
ATOM 621 C CA . ARG A 1 82 ? 24.230 -23.216 -2.353 1.00 95.31 82 ARG A CA 1
ATOM 622 C C . ARG A 1 82 ? 25.546 -22.754 -2.970 1.00 95.31 82 ARG A C 1
ATOM 624 O O . ARG A 1 82 ? 25.984 -23.375 -3.937 1.00 95.31 82 ARG A O 1
ATOM 631 N N . ALA A 1 83 ? 26.126 -21.659 -2.477 1.00 93.06 83 ALA A N 1
ATOM 632 C CA . ALA A 1 83 ? 27.186 -20.925 -3.168 1.00 93.06 83 ALA A CA 1
ATOM 633 C C . ALA A 1 83 ? 26.817 -20.626 -4.639 1.00 93.06 83 ALA A C 1
ATOM 635 O O . ALA A 1 83 ? 27.603 -20.866 -5.556 1.00 93.06 83 ALA A O 1
ATOM 636 N N . THR A 1 84 ? 25.589 -20.150 -4.864 1.00 90.81 84 THR A N 1
ATOM 637 C CA . THR A 1 84 ? 25.065 -19.815 -6.197 1.00 90.81 84 THR A CA 1
ATOM 638 C C . THR A 1 84 ? 24.636 -18.352 -6.282 1.00 90.81 84 THR A C 1
ATOM 640 O O . THR A 1 84 ? 24.743 -17.608 -5.310 1.00 90.81 84 THR A O 1
ATOM 643 N N . ASP A 1 85 ? 24.189 -17.943 -7.465 1.00 91.12 85 ASP A N 1
ATOM 644 C CA . ASP A 1 85 ? 23.724 -16.590 -7.740 1.00 91.12 85 ASP A CA 1
ATOM 645 C C . ASP A 1 85 ? 22.371 -16.303 -7.060 1.00 91.12 85 ASP A C 1
ATOM 647 O O . ASP A 1 85 ? 21.479 -17.160 -6.987 1.00 91.12 85 ASP A O 1
ATOM 651 N N . GLU A 1 86 ? 22.227 -15.081 -6.553 1.00 93.81 86 GLU A N 1
ATOM 652 C CA . GLU A 1 86 ? 21.033 -14.641 -5.834 1.00 93.81 86 GLU A CA 1
ATOM 653 C C . GLU A 1 86 ? 19.801 -14.568 -6.740 1.00 93.81 86 GLU A C 1
ATOM 655 O O . GLU A 1 86 ? 18.729 -14.991 -6.319 1.00 93.81 86 GLU A O 1
ATOM 660 N N . ARG A 1 87 ? 19.943 -14.163 -8.011 1.00 94.75 87 ARG A N 1
ATOM 661 C CA . ARG A 1 87 ? 18.816 -14.044 -8.956 1.00 94.75 87 ARG A CA 1
ATOM 662 C C . ARG A 1 87 ? 18.222 -15.404 -9.291 1.00 94.75 87 ARG A C 1
ATOM 664 O O . ARG A 1 87 ? 17.006 -15.569 -9.308 1.00 94.75 87 ARG A O 1
ATOM 671 N N . ARG A 1 88 ? 19.077 -16.415 -9.481 1.00 95.62 88 ARG A N 1
ATOM 672 C CA . ARG A 1 88 ? 18.625 -17.808 -9.663 1.00 95.62 88 ARG A CA 1
ATOM 673 C C . ARG A 1 88 ? 17.875 -18.314 -8.436 1.00 95.62 88 ARG A C 1
ATOM 675 O O . ARG A 1 88 ? 16.836 -18.956 -8.557 1.00 95.62 88 ARG A O 1
ATOM 682 N N . SER A 1 89 ? 18.397 -18.004 -7.253 1.00 97.06 89 SER A N 1
ATOM 683 C CA . SER A 1 89 ? 17.757 -18.375 -5.991 1.00 97.06 89 SER A CA 1
ATOM 684 C C . SER A 1 89 ? 16.413 -17.658 -5.813 1.00 97.06 89 SER A C 1
ATOM 686 O O . SER A 1 89 ? 15.454 -18.284 -5.373 1.00 97.06 89 SER A O 1
ATOM 688 N N . ALA A 1 90 ? 16.314 -16.389 -6.222 1.00 97.06 90 ALA A N 1
ATOM 689 C CA . ALA A 1 90 ? 15.085 -15.599 -6.192 1.00 97.06 90 ALA A CA 1
ATOM 690 C C . ALA A 1 90 ? 14.014 -16.167 -7.116 1.00 97.06 90 ALA A C 1
ATOM 692 O O . ALA A 1 90 ? 12.885 -16.364 -6.678 1.00 97.06 90 ALA A O 1
ATOM 693 N N . TRP A 1 91 ? 14.379 -16.544 -8.341 1.00 97.50 91 TRP A N 1
ATOM 694 C CA . TRP A 1 91 ? 13.461 -17.238 -9.239 1.00 97.50 91 TRP A CA 1
ATOM 695 C C . TRP A 1 91 ? 12.946 -18.557 -8.642 1.00 97.50 91 TRP A C 1
ATOM 697 O O . TRP A 1 91 ? 11.745 -18.812 -8.666 1.00 97.50 91 TRP A O 1
ATOM 707 N N . ALA A 1 92 ? 13.818 -19.370 -8.037 1.00 97.75 92 ALA A N 1
ATOM 708 C CA . ALA A 1 92 ? 13.407 -20.627 -7.405 1.00 97.75 92 ALA A CA 1
ATOM 709 C C . ALA A 1 92 ? 12.418 -20.392 -6.251 1.00 97.75 92 ALA A C 1
ATOM 711 O O . ALA A 1 92 ? 11.406 -21.082 -6.139 1.00 97.75 92 ALA A O 1
ATOM 712 N N . CYS A 1 93 ? 12.689 -19.386 -5.414 1.00 98.12 93 CYS A N 1
ATOM 713 C CA . CYS A 1 93 ? 11.787 -18.955 -4.351 1.00 98.12 93 CYS A CA 1
ATOM 714 C C . CYS A 1 93 ? 10.459 -18.419 -4.908 1.00 98.12 93 CYS A C 1
ATOM 716 O O . CYS A 1 93 ? 9.416 -18.732 -4.347 1.00 98.12 93 CYS A O 1
ATOM 718 N N . ALA A 1 94 ? 10.469 -17.679 -6.020 1.00 97.81 94 ALA A N 1
ATOM 719 C CA . ALA A 1 94 ? 9.256 -17.186 -6.672 1.00 97.81 94 ALA A CA 1
ATOM 720 C C . ALA A 1 94 ? 8.386 -18.332 -7.213 1.00 97.81 94 ALA A C 1
ATOM 722 O O . ALA A 1 94 ? 7.176 -18.323 -7.014 1.00 97.81 94 ALA A O 1
ATOM 723 N N . VAL A 1 95 ? 8.991 -19.364 -7.814 1.00 98.00 95 VAL A N 1
ATOM 724 C CA . VAL A 1 95 ? 8.288 -20.590 -8.242 1.00 98.00 95 VAL A CA 1
ATOM 725 C C . VAL A 1 95 ? 7.578 -21.265 -7.059 1.00 98.00 95 VAL A C 1
ATOM 727 O O . VAL A 1 95 ? 6.425 -21.680 -7.171 1.00 98.00 95 VAL A O 1
ATOM 730 N N . LEU A 1 96 ? 8.250 -21.352 -5.908 1.00 98.12 96 LEU A N 1
ATOM 731 C CA . LEU A 1 96 ? 7.680 -21.905 -4.678 1.00 98.12 96 LEU A CA 1
ATOM 732 C C . LEU A 1 96 ? 6.582 -21.008 -4.081 1.00 98.12 96 LEU A C 1
ATOM 734 O O . LEU A 1 96 ? 5.555 -21.508 -3.626 1.00 98.12 96 LEU A O 1
ATOM 738 N N . ALA A 1 97 ? 6.777 -19.690 -4.105 1.00 97.69 97 ALA A N 1
ATOM 739 C CA . ALA A 1 97 ? 5.809 -18.704 -3.637 1.00 97.69 97 ALA A CA 1
ATOM 740 C C . ALA A 1 97 ? 4.526 -18.723 -4.489 1.00 97.69 97 ALA A C 1
ATOM 742 O O . ALA A 1 97 ? 3.426 -18.697 -3.928 1.00 97.69 97 ALA A O 1
ATOM 743 N N . TYR A 1 98 ? 4.657 -18.870 -5.813 1.00 97.75 98 TYR A N 1
ATOM 744 C CA . TYR A 1 98 ? 3.543 -19.018 -6.754 1.00 97.75 98 TYR A CA 1
ATOM 745 C C . TYR A 1 98 ? 2.670 -20.220 -6.408 1.00 97.75 98 TYR A C 1
ATOM 747 O O . TYR A 1 98 ? 1.453 -20.097 -6.327 1.00 97.75 98 TYR A O 1
ATOM 755 N N . ALA A 1 99 ? 3.289 -21.359 -6.081 1.00 96.94 99 ALA A N 1
ATOM 756 C CA . ALA A 1 99 ? 2.554 -22.555 -5.679 1.00 96.94 99 ALA A CA 1
ATOM 757 C C . ALA A 1 99 ? 1.665 -22.325 -4.445 1.00 96.94 99 ALA A C 1
ATOM 759 O O . ALA A 1 99 ? 0.604 -22.929 -4.328 1.00 96.94 99 ALA A O 1
ATOM 760 N N . THR A 1 100 ? 2.062 -21.420 -3.545 1.00 94.88 100 THR A N 1
ATOM 761 C CA . THR A 1 100 ? 1.262 -21.052 -2.367 1.00 94.88 100 THR A CA 1
ATOM 762 C C . THR A 1 100 ? 0.259 -19.921 -2.621 1.00 94.88 100 THR A C 1
ATOM 764 O O . THR A 1 100 ? -0.498 -19.582 -1.713 1.00 94.88 100 THR A O 1
ATOM 767 N N . GLY A 1 101 ? 0.236 -19.325 -3.815 1.00 93.50 101 GLY A N 1
ATOM 768 C CA . GLY A 1 101 ? -0.571 -18.141 -4.126 1.00 93.50 101 GLY A CA 1
ATOM 769 C C . GLY A 1 101 ? -0.056 -16.857 -3.470 1.00 93.50 101 GLY A C 1
ATOM 770 O O . GLY A 1 101 ? -0.841 -15.965 -3.177 1.00 93.50 101 GLY A O 1
ATOM 771 N N . MET A 1 102 ? 1.243 -16.785 -3.165 1.00 92.62 102 MET A N 1
ATOM 772 C CA . MET A 1 102 ? 1.872 -15.580 -2.611 1.00 92.62 102 MET A CA 1
ATOM 773 C C . MET A 1 102 ? 2.249 -14.572 -3.707 1.00 92.62 102 MET A C 1
ATOM 775 O O . MET A 1 102 ? 2.256 -13.376 -3.453 1.00 92.62 102 MET A O 1
ATOM 779 N N . VAL A 1 103 ? 2.559 -15.058 -4.909 1.00 94.62 103 VAL A N 1
ATOM 780 C CA . VAL A 1 103 ? 2.861 -14.251 -6.101 1.00 94.62 103 VAL A CA 1
ATOM 781 C C . VAL A 1 103 ? 2.093 -14.797 -7.301 1.00 94.62 103 VAL A C 1
ATOM 783 O O . VAL A 1 103 ? 1.665 -15.955 -7.277 1.00 94.62 103 VAL A O 1
ATOM 786 N N . ASN A 1 104 ? 1.928 -13.988 -8.345 1.00 90.19 104 ASN A N 1
ATOM 787 C CA . ASN A 1 104 ? 1.216 -14.367 -9.567 1.00 90.19 104 ASN A CA 1
ATOM 788 C C . ASN A 1 104 ? 2.173 -14.857 -10.684 1.00 90.19 104 ASN A C 1
ATOM 790 O O . ASN A 1 104 ? 3.384 -14.981 -10.496 1.00 90.19 104 ASN A O 1
ATOM 794 N N . ASP A 1 105 ? 1.621 -15.194 -11.856 1.00 93.12 105 ASP A N 1
ATOM 795 C CA . ASP A 1 105 ? 2.389 -15.713 -13.004 1.00 93.12 105 ASP A CA 1
ATOM 796 C C . ASP A 1 105 ? 3.385 -14.681 -13.560 1.00 93.12 105 ASP A C 1
ATOM 798 O O . ASP A 1 105 ? 4.510 -15.031 -13.931 1.00 93.12 105 ASP A O 1
ATOM 802 N N . ALA A 1 106 ? 2.987 -13.406 -13.592 1.00 82.62 106 ALA A N 1
ATOM 803 C CA . ALA A 1 106 ? 3.817 -12.314 -14.083 1.00 82.62 106 ALA A CA 1
ATOM 804 C C . ALA A 1 106 ? 5.047 -12.107 -13.187 1.00 82.62 106 ALA A C 1
ATOM 806 O O . ALA A 1 106 ? 6.157 -11.957 -13.704 1.00 82.62 106 ALA A O 1
ATOM 807 N N . ASP A 1 107 ? 4.887 -12.219 -11.867 1.00 88.50 107 ASP A N 1
ATOM 808 C CA . ASP A 1 107 ? 5.989 -12.116 -10.907 1.00 88.50 107 ASP A CA 1
ATOM 809 C C . ASP A 1 107 ? 7.062 -13.182 -11.162 1.00 88.50 107 ASP A C 1
ATOM 811 O O . ASP A 1 107 ? 8.251 -12.871 -11.283 1.00 88.50 107 ASP A O 1
ATOM 815 N N . VAL A 1 108 ? 6.662 -14.452 -11.312 1.00 96.44 108 VAL A N 1
ATOM 816 C CA . VAL A 1 108 ? 7.603 -15.555 -11.581 1.00 96.44 108 VAL A CA 1
ATOM 817 C C . VAL A 1 108 ? 8.362 -15.321 -12.887 1.00 96.44 108 VAL A C 1
ATOM 819 O O . VAL A 1 108 ? 9.578 -15.543 -12.955 1.00 96.44 108 VAL A O 1
ATOM 822 N N . ARG A 1 109 ? 7.668 -14.843 -13.928 1.00 94.56 109 ARG A N 1
ATOM 823 C CA . ARG A 1 109 ? 8.287 -14.499 -15.215 1.00 94.56 109 ARG A CA 1
ATOM 824 C C . ARG A 1 109 ? 9.241 -13.316 -15.097 1.00 94.56 109 ARG A C 1
ATOM 826 O O . ARG A 1 109 ? 10.295 -13.357 -15.727 1.00 94.56 109 ARG A O 1
ATOM 833 N N . SER A 1 110 ? 8.924 -12.316 -14.277 1.00 88.44 110 SER A N 1
ATOM 834 C CA . SER A 1 110 ? 9.815 -11.187 -13.991 1.00 88.44 110 SER A CA 1
ATOM 835 C C . SER A 1 110 ? 11.125 -11.665 -13.356 1.00 88.44 110 SER A C 1
ATOM 837 O O . SER A 1 110 ? 12.205 -11.374 -13.874 1.00 88.44 110 SER A O 1
ATOM 839 N N . TYR A 1 111 ? 11.063 -12.520 -12.326 1.00 95.00 111 TYR A N 1
ATOM 840 C CA . TYR A 1 111 ? 12.270 -13.121 -11.740 1.00 95.00 111 TYR A CA 1
ATOM 841 C C . TYR A 1 111 ? 13.047 -13.991 -12.740 1.00 95.00 111 TYR A C 1
ATOM 843 O O . TYR A 1 111 ? 14.280 -14.017 -12.715 1.00 95.00 111 TYR A O 1
ATOM 851 N N . ARG A 1 112 ? 12.354 -14.679 -13.659 1.00 95.38 112 ARG A N 1
ATOM 852 C CA . ARG A 1 112 ? 13.013 -15.447 -14.726 1.00 95.38 112 ARG A CA 1
ATOM 853 C C . ARG A 1 112 ? 13.738 -14.534 -15.712 1.00 95.38 112 ARG A C 1
ATOM 855 O O . ARG A 1 112 ? 14.878 -14.806 -16.060 1.00 95.38 112 ARG A O 1
ATOM 862 N N . ALA A 1 113 ? 13.123 -13.428 -16.119 1.00 91.81 113 ALA A N 1
ATOM 863 C CA . ALA A 1 113 ? 13.764 -12.451 -16.995 1.00 91.81 113 ALA A CA 1
ATOM 864 C C . ALA A 1 113 ? 15.020 -11.838 -16.346 1.00 91.81 113 ALA A C 1
ATOM 866 O O . ALA A 1 113 ? 16.018 -11.592 -17.025 1.00 91.81 113 ALA A O 1
ATOM 867 N N . GLN A 1 114 ? 15.008 -11.646 -15.022 1.00 90.75 114 GLN A N 1
ATOM 868 C CA . GLN A 1 114 ? 16.171 -11.177 -14.264 1.00 90.75 114 GLN A CA 1
ATOM 869 C C . GLN A 1 114 ? 17.317 -12.197 -14.213 1.00 90.75 114 GLN A C 1
ATOM 871 O O . GLN A 1 114 ? 18.480 -11.791 -14.184 1.00 90.75 114 GLN A O 1
ATOM 876 N N . TRP A 1 115 ? 17.020 -13.504 -14.219 1.00 90.69 115 TRP A N 1
ATOM 877 C CA . TRP A 1 115 ? 18.041 -14.557 -14.304 1.00 90.69 115 TRP A CA 1
ATOM 878 C C . TRP A 1 115 ? 18.906 -14.362 -15.552 1.00 90.69 115 TRP A C 1
ATOM 880 O O . TRP A 1 115 ? 20.134 -14.364 -15.448 1.00 90.69 115 TRP A O 1
ATOM 890 N N . ASP A 1 116 ? 18.286 -14.190 -16.719 1.00 87.38 116 ASP A N 1
ATOM 891 C CA . ASP A 1 116 ? 18.993 -14.134 -18.007 1.00 87.38 116 ASP A CA 1
ATOM 892 C C . ASP A 1 116 ? 19.757 -12.824 -18.235 1.00 87.38 116 ASP A C 1
ATOM 894 O O . ASP A 1 116 ? 20.609 -12.737 -19.126 1.00 87.38 116 ASP A O 1
ATOM 898 N N . GLN A 1 117 ? 19.497 -11.804 -17.416 1.00 85.06 117 GLN A N 1
ATOM 899 C CA . GLN A 1 117 ? 20.237 -10.554 -17.472 1.00 85.06 117 GLN A CA 1
ATOM 900 C C . GLN A 1 117 ? 21.703 -10.805 -17.091 1.00 85.06 117 GLN A C 1
ATOM 902 O O . GLN A 1 117 ? 21.970 -11.303 -15.990 1.00 85.06 117 GLN A O 1
ATOM 907 N N . PRO A 1 118 ? 22.677 -10.432 -17.945 1.00 81.94 118 PRO A N 1
ATOM 908 C CA . PRO A 1 118 ? 24.081 -10.542 -17.590 1.00 81.94 118 PRO A CA 1
ATOM 909 C C . PRO A 1 118 ? 24.308 -9.785 -16.284 1.00 81.94 118 PRO A C 1
ATOM 911 O O . PRO A 1 118 ? 23.885 -8.635 -16.140 1.00 81.94 118 PRO A O 1
ATOM 914 N N . VAL A 1 119 ? 24.948 -10.441 -15.313 1.00 76.19 119 VAL A N 1
ATOM 915 C CA . VAL A 1 119 ? 25.363 -9.762 -14.085 1.00 76.19 119 VAL A CA 1
ATOM 916 C C . VAL A 1 119 ? 26.217 -8.584 -14.541 1.00 76.19 119 VAL A C 1
ATOM 918 O O . VAL A 1 119 ? 27.194 -8.824 -15.262 1.00 76.19 119 VAL A O 1
ATOM 921 N N . PRO A 1 120 ? 25.841 -7.330 -14.219 1.00 73.50 120 PRO A N 1
ATOM 922 C CA . PRO A 1 120 ? 26.615 -6.180 -14.641 1.00 73.50 120 PRO A CA 1
ATOM 923 C C . PRO A 1 120 ? 28.030 -6.417 -14.140 1.00 73.50 120 PRO A C 1
ATOM 925 O O . PRO A 1 120 ? 28.257 -6.519 -12.933 1.00 73.50 120 PRO A O 1
ATOM 928 N N . SER A 1 121 ? 28.956 -6.622 -15.085 1.00 73.50 121 SER A N 1
ATOM 929 C CA . SER A 1 121 ? 30.361 -6.833 -14.769 1.00 73.50 121 SER A CA 1
ATOM 930 C C . SER A 1 121 ? 30.742 -5.647 -13.918 1.00 73.50 121 SER A C 1
ATOM 932 O O . SER A 1 121 ? 30.732 -4.526 -14.429 1.00 73.50 121 SER A O 1
ATOM 934 N N . SER A 1 122 ? 31.002 -5.889 -12.633 1.00 62.47 122 SER A N 1
ATOM 935 C CA . SER A 1 122 ? 31.402 -4.848 -11.701 1.00 62.47 122 SER A CA 1
ATOM 936 C C . SER A 1 122 ? 32.493 -4.073 -12.415 1.00 62.47 122 SER A C 1
ATOM 938 O O . SER A 1 122 ? 33.509 -4.670 -12.795 1.00 62.47 122 SER A O 1
ATOM 940 N N . ALA A 1 123 ? 32.228 -2.802 -12.736 1.00 60.62 123 ALA A N 1
ATOM 941 C CA . ALA A 1 123 ? 33.215 -1.981 -13.412 1.00 60.62 123 ALA A CA 1
ATOM 942 C C . ALA A 1 123 ? 34.519 -2.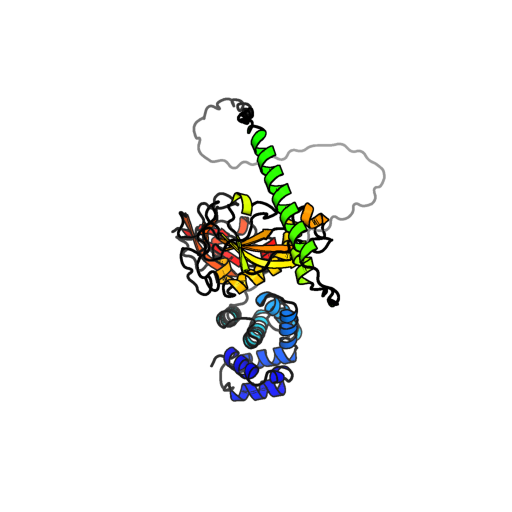156 -12.625 1.00 60.62 123 ALA A C 1
ATOM 944 O O . ALA A 1 123 ? 34.450 -2.181 -11.389 1.00 60.62 123 ALA A O 1
ATOM 945 N N . PRO A 1 124 ? 35.665 -2.395 -13.295 1.00 67.56 124 PRO A N 1
ATOM 946 C CA . PRO A 1 124 ? 36.916 -2.631 -12.595 1.00 67.56 124 PRO A CA 1
ATOM 947 C C . PRO A 1 124 ? 37.048 -1.548 -11.537 1.00 67.56 124 PRO A C 1
ATOM 949 O O . PRO A 1 124 ? 36.981 -0.364 -11.881 1.00 67.56 124 PRO A O 1
ATOM 952 N N . LEU A 1 125 ? 37.116 -1.972 -10.266 1.00 63.28 125 LEU A N 1
ATOM 953 C CA . LEU A 1 125 ? 37.207 -1.058 -9.134 1.00 63.28 125 LEU A CA 1
ATOM 954 C C . LEU A 1 125 ? 38.229 0.012 -9.522 1.00 63.28 125 LEU A C 1
ATOM 956 O O . LEU A 1 125 ? 39.319 -0.370 -9.978 1.00 63.28 125 LEU A O 1
ATOM 960 N N . PRO A 1 126 ? 37.890 1.313 -9.432 1.00 68.75 126 PRO A N 1
ATOM 961 C CA . PRO A 1 126 ? 38.843 2.359 -9.762 1.00 68.75 126 PRO A CA 1
ATOM 962 C C . PRO A 1 126 ? 40.141 2.024 -9.029 1.00 68.75 126 PRO A C 1
ATOM 964 O O . PRO A 1 126 ? 40.063 1.629 -7.858 1.00 68.75 126 PRO A O 1
ATOM 967 N N . PRO A 1 127 ? 41.302 2.068 -9.717 1.00 74.06 127 PRO A N 1
ATOM 968 C CA . PRO A 1 127 ? 42.562 1.618 -9.148 1.00 74.06 127 PRO A CA 1
ATOM 969 C C . PRO A 1 127 ? 42.679 2.256 -7.778 1.00 74.06 127 PRO A C 1
ATOM 971 O O . PRO A 1 127 ? 42.651 3.484 -7.680 1.00 74.06 127 PRO A O 1
ATOM 974 N N . THR A 1 128 ? 42.692 1.419 -6.738 1.00 67.50 128 THR A N 1
ATOM 975 C CA . THR A 1 128 ? 42.739 1.873 -5.355 1.00 67.50 128 THR A CA 1
ATOM 976 C C . THR A 1 128 ? 43.908 2.836 -5.277 1.00 67.50 128 THR A C 1
ATOM 978 O O . THR A 1 128 ? 45.059 2.415 -5.420 1.00 67.50 128 THR A O 1
ATOM 981 N N . LEU A 1 129 ? 43.617 4.136 -5.164 1.00 70.12 129 LEU A N 1
ATOM 982 C CA . LEU A 1 129 ? 44.653 5.134 -4.963 1.00 70.12 129 LEU A CA 1
ATOM 983 C C . LEU A 1 129 ? 45.430 4.639 -3.754 1.00 70.12 129 LEU A C 1
ATOM 985 O O . LEU A 1 129 ? 44.833 4.392 -2.703 1.00 70.12 129 LEU A O 1
ATOM 989 N N . ALA A 1 130 ? 46.728 4.386 -3.952 1.00 73.00 130 ALA A N 1
ATOM 990 C CA . ALA A 1 130 ? 47.589 3.924 -2.880 1.00 73.00 130 ALA A CA 1
ATOM 991 C C . ALA A 1 130 ? 47.313 4.820 -1.666 1.00 73.00 130 ALA A C 1
ATOM 993 O O . ALA A 1 130 ? 47.276 6.046 -1.840 1.00 73.00 130 ALA A O 1
ATOM 994 N N . PRO A 1 131 ? 47.042 4.239 -0.482 1.00 72.31 131 PRO A N 1
ATOM 995 C CA . PRO A 1 131 ? 46.721 5.032 0.690 1.00 72.31 131 PRO A CA 1
ATOM 996 C C . PRO A 1 131 ? 47.800 6.108 0.839 1.00 72.31 131 PRO A C 1
ATOM 998 O O . PRO A 1 131 ? 48.987 5.790 0.677 1.00 72.31 131 PRO A O 1
ATOM 1001 N N . PRO A 1 132 ? 47.419 7.379 1.069 1.00 74.62 132 PRO A N 1
ATOM 1002 C CA . PRO A 1 132 ? 48.399 8.435 1.241 1.00 74.62 132 PRO A CA 1
ATOM 1003 C C . PRO A 1 132 ? 49.395 7.982 2.315 1.00 74.62 132 PRO A C 1
ATOM 1005 O O . PRO A 1 132 ? 48.972 7.395 3.318 1.00 74.62 132 PRO A O 1
ATOM 1008 N N . PRO A 1 133 ? 50.710 8.175 2.100 1.00 77.25 133 PRO A N 1
ATOM 1009 C CA . PRO A 1 133 ? 51.712 7.749 3.063 1.00 77.25 133 PRO A CA 1
ATOM 1010 C C . PRO A 1 133 ? 51.332 8.321 4.425 1.00 77.25 133 PRO A C 1
ATOM 1012 O O . PRO A 1 133 ? 51.125 9.530 4.549 1.00 77.25 133 PRO A O 1
ATOM 1015 N N . MET A 1 134 ? 51.182 7.443 5.423 1.00 70.44 134 MET A N 1
ATOM 1016 C CA . MET A 1 134 ? 50.831 7.883 6.768 1.00 70.44 134 MET A CA 1
ATOM 1017 C C . MET A 1 134 ? 51.830 8.964 7.196 1.00 70.44 134 MET A C 1
ATOM 1019 O O . MET A 1 134 ? 53.039 8.749 7.042 1.00 70.44 134 MET A O 1
ATOM 1023 N N . PRO A 1 135 ? 51.368 10.122 7.702 1.00 73.94 135 PRO A N 1
ATOM 1024 C CA . PRO A 1 135 ? 52.268 11.140 8.207 1.00 73.94 135 PRO A CA 1
ATOM 1025 C C . PRO A 1 135 ? 53.126 10.511 9.303 1.00 73.94 135 PRO A C 1
ATOM 1027 O O . PRO A 1 135 ? 52.621 10.031 10.319 1.00 73.94 135 PRO A O 1
ATOM 1030 N N . VAL A 1 136 ? 54.434 10.462 9.053 1.00 78.88 136 VAL A N 1
ATOM 1031 C CA . VAL A 1 136 ? 55.414 9.982 10.024 1.00 78.88 136 VAL A CA 1
ATOM 1032 C C . VAL A 1 136 ? 55.268 10.856 11.273 1.00 78.88 136 VAL A C 1
ATOM 1034 O O . VAL A 1 136 ? 55.329 12.083 11.146 1.00 78.88 136 VAL A O 1
ATOM 1037 N N . PRO A 1 137 ? 55.047 10.275 12.466 1.00 73.62 137 PRO A N 1
ATOM 1038 C CA . PRO A 1 137 ? 54.941 11.061 13.684 1.00 73.62 137 PRO A CA 1
ATOM 1039 C C . PRO A 1 137 ? 56.235 11.864 13.882 1.00 73.62 137 PRO A C 1
ATOM 1041 O O . PRO A 1 137 ? 57.329 11.312 13.710 1.00 73.62 137 PRO A O 1
ATOM 1044 N N . PRO A 1 138 ? 56.144 13.164 14.213 1.00 72.62 138 PRO A N 1
ATOM 1045 C CA . PRO A 1 138 ? 57.328 13.976 14.428 1.00 72.62 138 PRO A CA 1
ATOM 1046 C C . PRO A 1 138 ? 58.141 13.406 15.601 1.00 72.62 138 PRO A C 1
ATOM 1048 O O . PRO A 1 138 ? 57.560 12.975 16.603 1.00 72.62 138 PRO A O 1
ATOM 1051 N N . PRO A 1 139 ? 59.481 13.390 15.506 1.00 75.31 139 PRO A N 1
ATOM 1052 C CA . PRO A 1 139 ? 60.326 12.969 16.612 1.00 75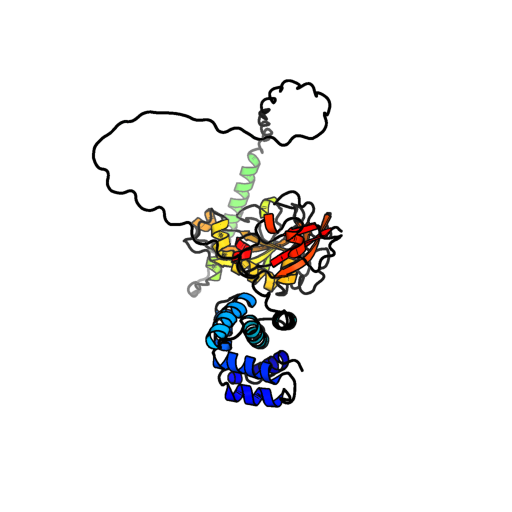.31 139 PRO A CA 1
ATOM 1053 C C . PRO A 1 139 ? 60.100 13.878 17.836 1.00 75.31 139 PRO A C 1
ATOM 1055 O O . PRO A 1 139 ? 59.876 15.082 17.671 1.00 75.31 139 PRO A O 1
ATOM 1058 N N . PRO A 1 140 ? 60.163 13.333 19.066 1.00 67.19 140 PRO A N 1
ATOM 1059 C CA . PRO A 1 140 ? 59.997 14.114 20.285 1.00 67.19 140 PRO A CA 1
ATOM 1060 C C . PRO A 1 140 ? 61.042 15.234 20.352 1.00 67.19 140 PRO A C 1
ATOM 1062 O O . PRO A 1 140 ? 62.246 15.000 20.231 1.00 67.19 140 PRO A O 1
ATOM 1065 N N . GLY A 1 141 ? 60.545 16.464 20.501 1.00 54.19 141 GLY A N 1
ATOM 1066 C CA . GLY A 1 141 ? 61.323 17.693 20.415 1.00 54.19 141 GLY A CA 1
ATOM 1067 C C . GLY A 1 141 ? 62.436 17.785 21.457 1.00 54.19 141 GLY A C 1
ATOM 1068 O O . GLY A 1 141 ? 62.203 17.655 22.658 1.00 54.19 141 GLY A O 1
ATOM 1069 N N . GLY A 1 142 ? 63.647 18.068 20.979 1.00 63.72 142 GLY A N 1
ATOM 1070 C CA . GLY A 1 142 ? 64.720 18.633 21.792 1.00 63.72 142 GLY A CA 1
ATOM 1071 C C . GLY A 1 142 ? 64.523 20.145 21.988 1.00 63.72 142 GLY A C 1
ATOM 1072 O O . GLY A 1 142 ? 63.853 20.793 21.179 1.00 63.72 142 GLY A O 1
ATOM 1073 N N . PRO A 1 143 ? 65.087 20.735 23.054 1.00 59.25 143 PRO A N 1
ATOM 1074 C CA . PRO A 1 143 ? 64.890 22.141 23.358 1.00 59.25 143 PRO A CA 1
ATOM 1075 C C . PRO A 1 143 ? 65.811 23.030 22.514 1.00 59.25 143 PRO A C 1
ATOM 1077 O O . PRO A 1 143 ? 67.030 22.877 22.530 1.00 59.25 143 PRO A O 1
ATOM 1080 N N . GLY A 1 144 ? 65.211 24.030 21.869 1.00 54.19 144 GLY A N 1
ATOM 1081 C CA . GLY A 1 144 ? 65.897 25.230 21.394 1.00 54.19 144 GLY A CA 1
ATOM 1082 C C . GLY A 1 144 ? 66.223 25.239 19.903 1.00 54.19 144 GLY A C 1
ATOM 1083 O O . GLY A 1 144 ? 67.121 24.550 19.445 1.00 54.19 144 GLY A O 1
ATOM 1084 N N . GLN A 1 145 ? 65.562 26.116 19.154 1.00 48.69 145 GLN A N 1
ATOM 1085 C CA . GLN A 1 145 ? 66.127 27.413 18.770 1.00 48.69 145 GLN A CA 1
ATOM 1086 C C . GLN A 1 145 ? 65.114 28.158 17.898 1.00 48.69 145 GLN A C 1
ATOM 1088 O O . GLN A 1 145 ? 64.649 27.668 16.874 1.00 48.69 145 GLN A O 1
ATOM 1093 N N . VAL A 1 146 ? 64.778 29.372 18.327 1.00 57.44 146 VAL A N 1
ATOM 1094 C CA . VAL A 1 146 ? 64.025 30.343 17.537 1.00 57.44 146 VAL A CA 1
ATOM 1095 C C . VAL A 1 146 ? 64.907 30.765 16.366 1.00 57.44 146 VAL A C 1
ATOM 1097 O O . VAL A 1 146 ? 65.959 31.365 16.577 1.00 57.44 146 VAL A O 1
ATOM 1100 N N . THR A 1 147 ? 64.487 30.474 15.138 1.00 48.41 147 THR A N 1
ATOM 1101 C CA . THR A 1 147 ? 65.030 31.125 13.941 1.00 48.41 147 THR A CA 1
ATOM 1102 C C . THR A 1 147 ? 63.886 31.616 13.066 1.00 48.41 147 THR A C 1
ATOM 1104 O O . THR A 1 147 ? 63.012 30.868 12.643 1.00 48.41 147 THR A O 1
ATOM 1107 N N . VAL A 1 148 ? 63.885 32.930 12.875 1.00 63.66 148 VAL A N 1
ATOM 1108 C CA . VAL A 1 148 ? 62.995 33.704 12.011 1.00 63.66 148 VAL A CA 1
ATOM 1109 C C . VAL A 1 148 ? 63.599 33.741 10.606 1.00 63.66 148 VAL A C 1
ATOM 1111 O O . VAL A 1 148 ? 64.808 33.954 10.514 1.00 63.66 148 VAL A O 1
ATOM 1114 N N . ALA A 1 149 ? 62.752 33.611 9.568 1.00 54.06 149 ALA A N 1
ATOM 1115 C CA . ALA A 1 149 ? 62.838 34.181 8.198 1.00 54.06 149 ALA A CA 1
ATOM 1116 C C . ALA A 1 149 ? 62.504 33.155 7.083 1.00 54.06 149 ALA A C 1
ATOM 1118 O O . ALA A 1 149 ? 62.601 31.955 7.319 1.00 54.06 149 ALA A O 1
ATOM 1119 N N . PRO A 1 150 ? 62.283 33.585 5.821 1.00 56.72 150 PRO A N 1
ATOM 1120 C CA . PRO A 1 150 ? 61.431 34.679 5.341 1.00 56.72 150 PRO A CA 1
ATOM 1121 C C . PRO A 1 150 ? 60.421 34.201 4.267 1.00 56.72 150 PRO A C 1
ATOM 1123 O O . PRO A 1 150 ? 60.630 33.199 3.586 1.00 56.72 150 PRO A O 1
ATOM 1126 N N . SER A 1 151 ? 59.346 34.967 4.063 1.00 54.56 151 SER A N 1
ATOM 1127 C CA . SER A 1 151 ? 58.400 34.783 2.954 1.00 54.56 151 SER A CA 1
ATOM 1128 C C . SER A 1 151 ? 59.078 34.981 1.594 1.00 54.56 151 SER A C 1
ATOM 1130 O O . SER A 1 151 ? 59.571 36.070 1.299 1.00 54.56 151 SER A O 1
ATOM 1132 N N . VAL A 1 152 ? 59.043 33.952 0.745 1.00 53.47 152 VAL A N 1
ATOM 1133 C CA . VAL A 1 152 ? 59.407 34.026 -0.677 1.00 53.47 152 VAL A CA 1
ATOM 1134 C C . VAL A 1 152 ? 58.169 33.688 -1.500 1.00 53.47 152 VAL A C 1
ATOM 1136 O O . VAL A 1 152 ? 57.549 32.645 -1.314 1.00 53.47 152 VAL A O 1
ATOM 1139 N N . GLY A 1 153 ? 57.787 34.633 -2.359 1.00 51.78 153 GLY A N 1
ATOM 1140 C CA . GLY A 1 153 ? 56.573 34.596 -3.163 1.00 51.78 153 GLY A CA 1
ATOM 1141 C C . GLY A 1 153 ? 56.571 33.525 -4.251 1.00 51.78 153 GLY A C 1
ATOM 1142 O O . GLY A 1 153 ? 57.609 33.163 -4.804 1.00 51.78 153 GLY A O 1
ATOM 1143 N N . GLN A 1 154 ? 55.365 33.077 -4.595 1.00 49.78 154 GLN A N 1
ATOM 1144 C CA . GLN A 1 154 ? 55.093 32.301 -5.799 1.00 49.78 154 GLN A CA 1
ATOM 1145 C C . GLN A 1 154 ? 54.388 33.173 -6.852 1.00 49.78 154 GLN A C 1
ATOM 1147 O O . GLN A 1 154 ? 53.409 33.849 -6.525 1.00 49.78 154 GLN A O 1
ATOM 1152 N N . PRO A 1 155 ? 54.854 33.157 -8.114 1.00 54.69 155 PRO A N 1
ATOM 1153 C CA . PRO A 1 155 ? 54.227 33.876 -9.213 1.00 54.69 155 PRO A CA 1
ATOM 1154 C C . PRO A 1 155 ? 53.012 33.118 -9.761 1.00 54.69 155 PRO A C 1
ATOM 1156 O O . PRO A 1 155 ? 53.051 31.909 -9.986 1.00 54.69 155 PRO A O 1
ATOM 1159 N N . HIS A 1 156 ? 51.933 33.859 -10.001 1.00 46.53 156 HIS A N 1
ATOM 1160 C CA . HIS A 1 156 ? 50.750 33.401 -10.723 1.00 46.53 156 HIS A CA 1
ATOM 1161 C C . HIS A 1 156 ? 51.042 33.365 -12.229 1.00 46.53 156 HIS A C 1
ATOM 1163 O O . HIS A 1 156 ? 51.567 34.332 -12.781 1.00 46.53 156 HIS A O 1
ATOM 1169 N N . SER A 1 157 ? 50.673 32.271 -12.897 1.00 49.25 157 SER A N 1
ATOM 1170 C CA . SER A 1 157 ? 50.589 32.200 -14.358 1.00 49.25 157 SER A CA 1
ATOM 1171 C C . SER A 1 157 ? 49.119 32.236 -14.775 1.00 49.25 157 SER A C 1
ATOM 1173 O O . SER A 1 157 ? 48.304 31.432 -14.331 1.00 49.25 157 SER A O 1
ATOM 1175 N N . GLN A 1 158 ? 48.792 33.234 -15.595 1.00 50.97 158 GLN A N 1
ATOM 1176 C CA . GLN A 1 158 ? 47.520 33.389 -16.298 1.00 50.97 158 GLN A CA 1
ATOM 1177 C C . GLN A 1 158 ? 47.461 32.466 -1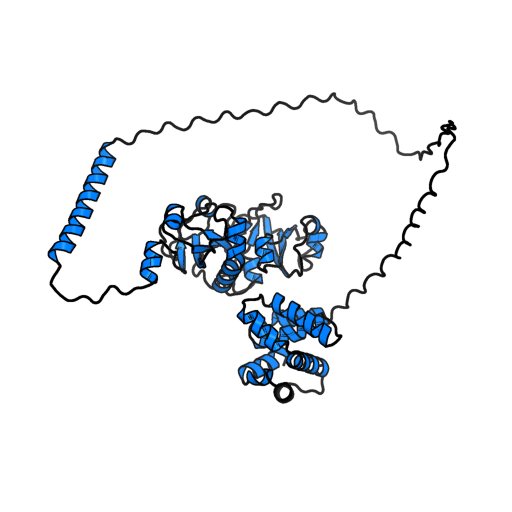7.522 1.00 50.97 158 GLN A C 1
ATOM 1179 O O . GLN A 1 158 ? 48.488 32.259 -18.172 1.00 50.97 158 GLN A O 1
ATOM 1184 N N . PRO A 1 159 ? 46.250 32.087 -17.952 1.00 52.75 159 PRO A N 1
ATOM 1185 C CA . PRO A 1 159 ? 45.932 31.985 -19.371 1.00 52.75 159 PRO A CA 1
ATOM 1186 C C . PRO A 1 159 ? 44.997 33.125 -19.796 1.00 52.75 159 PRO A C 1
ATOM 1188 O O . PRO A 1 159 ? 43.948 33.363 -19.199 1.00 52.75 159 PRO A O 1
ATOM 1191 N N . GLN A 1 160 ? 45.411 33.835 -20.844 1.00 51.44 160 GLN A N 1
ATOM 1192 C CA . GLN A 1 160 ? 44.627 34.837 -21.557 1.00 51.44 160 GLN A CA 1
ATOM 1193 C C . GLN A 1 160 ? 43.619 34.175 -22.506 1.00 51.44 160 GLN A C 1
ATOM 1195 O O . GLN A 1 160 ? 43.966 33.219 -23.195 1.00 51.44 160 GLN A O 1
ATOM 1200 N N . GLY A 1 161 ? 42.444 34.799 -22.650 1.00 45.31 161 GLY A N 1
ATOM 1201 C CA . GLY A 1 161 ? 41.782 34.903 -23.953 1.00 45.31 161 GLY A CA 1
ATOM 1202 C C . GLY A 1 161 ? 40.282 34.618 -23.988 1.00 45.31 161 GLY A C 1
ATOM 1203 O O . GLY A 1 161 ? 39.890 33.561 -24.464 1.00 45.31 161 GLY A O 1
ATOM 1204 N N . GLN A 1 162 ? 39.445 35.600 -23.629 1.00 46.06 162 GLN A N 1
ATOM 1205 C CA . GLN A 1 162 ? 38.109 35.748 -24.226 1.00 46.06 162 GLN A CA 1
ATOM 1206 C C . GLN A 1 162 ? 37.758 37.230 -24.476 1.00 46.06 162 GLN A C 1
ATOM 1208 O O . GLN A 1 162 ? 38.293 38.105 -23.788 1.00 46.06 162 GLN A O 1
ATOM 1213 N N . PRO A 1 163 ? 36.937 37.531 -25.505 1.00 55.47 163 PRO A N 1
ATOM 1214 C CA . PRO A 1 163 ? 36.825 38.859 -26.102 1.00 55.47 163 PRO A CA 1
ATOM 1215 C C . PRO A 1 163 ? 35.951 39.813 -25.284 1.00 55.47 163 PRO A C 1
ATOM 1217 O O . PRO A 1 163 ? 34.964 39.422 -24.669 1.00 55.47 163 PRO A O 1
ATOM 1220 N N . GLN A 1 164 ? 36.320 41.092 -25.335 1.00 46.41 164 GLN A N 1
ATOM 1221 C CA . GLN A 1 164 ? 35.678 42.207 -24.647 1.00 46.41 164 GLN A CA 1
ATOM 1222 C C . GLN A 1 164 ? 34.213 42.397 -25.078 1.00 46.41 164 GLN A C 1
ATOM 1224 O O . GLN A 1 164 ? 33.934 42.906 -26.163 1.00 46.41 164 GLN A O 1
ATOM 1229 N N . GLY A 1 165 ? 33.291 42.035 -24.184 1.00 44.69 165 GLY A N 1
ATOM 1230 C CA . GLY A 1 165 ? 31.921 42.544 -24.142 1.00 44.69 165 GLY A CA 1
ATOM 1231 C C . GLY A 1 165 ? 31.856 43.875 -23.383 1.00 44.69 165 GLY A C 1
ATOM 1232 O O . GLY A 1 165 ? 32.632 44.127 -22.464 1.00 44.69 165 GLY A O 1
ATOM 1233 N N . GLN A 1 166 ? 30.956 44.745 -23.829 1.00 52.47 166 GLN A N 1
ATOM 1234 C CA . GLN A 1 166 ? 30.789 46.147 -23.439 1.00 52.47 166 GLN A CA 1
ATOM 1235 C C . GLN A 1 166 ? 30.589 46.381 -21.924 1.00 52.47 166 GLN A C 1
ATOM 1237 O O . GLN A 1 166 ? 30.032 45.526 -21.235 1.00 52.47 166 GLN A O 1
ATOM 1242 N N . PRO A 1 167 ? 30.971 47.561 -21.393 1.00 44.97 167 PRO A N 1
ATOM 1243 C CA . PRO A 1 167 ? 30.759 47.898 -19.990 1.00 44.97 167 PRO A CA 1
ATOM 1244 C C . PRO A 1 167 ? 29.265 48.100 -19.701 1.00 44.97 167 PRO A C 1
ATOM 1246 O O . PRO A 1 167 ? 28.682 49.120 -20.067 1.00 44.97 167 PRO A O 1
ATOM 1249 N N . GLN A 1 168 ? 28.650 47.140 -19.007 1.00 49.25 168 GLN A N 1
ATOM 1250 C CA . GLN A 1 168 ? 27.389 47.373 -18.312 1.00 49.25 168 GLN A CA 1
ATOM 1251 C C . GLN A 1 168 ? 27.661 48.256 -17.092 1.00 49.25 168 GLN A C 1
ATOM 1253 O O . GLN A 1 168 ? 28.377 47.886 -16.162 1.00 49.25 168 GLN A O 1
ATOM 1258 N N . THR A 1 169 ? 27.089 49.455 -17.116 1.00 51.28 169 THR A N 1
ATOM 1259 C CA . THR A 1 169 ? 26.978 50.344 -15.963 1.00 51.28 169 THR A CA 1
ATOM 1260 C C . THR A 1 169 ? 26.268 49.610 -14.828 1.00 51.28 169 THR A C 1
ATOM 1262 O O . THR A 1 169 ? 25.083 49.296 -14.945 1.00 51.28 169 THR A O 1
ATOM 1265 N N . GLN A 1 170 ? 26.989 49.345 -13.738 1.00 42.97 170 GLN A N 1
ATOM 1266 C CA . GLN A 1 170 ? 26.411 48.844 -12.496 1.00 42.97 170 GLN A CA 1
ATOM 1267 C C . GLN A 1 170 ? 25.417 49.880 -11.959 1.00 42.97 170 GLN A C 1
ATOM 1269 O O . GLN A 1 170 ? 25.799 50.976 -11.550 1.00 42.97 170 GLN A O 1
ATOM 1274 N N . GLN A 1 171 ? 24.131 49.535 -12.000 1.00 55.34 171 GLN A N 1
ATOM 1275 C CA . GLN A 1 171 ? 23.097 50.226 -11.239 1.00 55.34 171 GLN A CA 1
ATOM 1276 C C . GLN A 1 171 ? 23.324 49.923 -9.746 1.00 55.34 171 GLN A C 1
ATOM 1278 O O . GLN A 1 171 ? 23.531 48.756 -9.397 1.00 55.34 171 GLN A O 1
ATOM 1283 N N . PRO A 1 172 ? 23.315 50.931 -8.858 1.00 52.97 172 PRO A N 1
ATOM 1284 C CA . PRO A 1 172 ? 23.397 50.699 -7.425 1.00 52.97 172 PRO A CA 1
ATOM 1285 C C . PRO A 1 172 ? 22.173 49.906 -6.963 1.00 52.97 172 PRO A C 1
ATOM 1287 O O . PRO A 1 172 ? 21.039 50.258 -7.285 1.00 52.97 172 PRO A O 1
ATOM 1290 N N . TRP A 1 173 ? 22.419 48.847 -6.194 1.00 51.62 173 TRP A N 1
ATOM 1291 C CA . TRP A 1 173 ? 21.401 48.065 -5.500 1.00 51.62 173 TRP A CA 1
ATOM 1292 C C . TRP A 1 173 ? 20.453 48.978 -4.710 1.00 51.62 173 TRP A C 1
ATOM 1294 O O . TRP A 1 173 ? 20.867 49.646 -3.760 1.00 51.62 173 TRP A O 1
ATOM 1304 N N . ALA A 1 174 ? 19.177 48.990 -5.095 1.00 60.16 174 ALA A N 1
ATOM 1305 C CA . ALA A 1 174 ? 18.109 49.510 -4.257 1.00 60.16 174 ALA A CA 1
ATOM 1306 C C . ALA A 1 174 ? 17.787 48.466 -3.169 1.00 60.16 174 ALA A C 1
ATOM 1308 O O . ALA A 1 174 ? 17.685 47.279 -3.489 1.00 60.16 174 ALA A O 1
ATOM 1309 N N . PRO A 1 175 ? 17.644 48.861 -1.893 1.00 58.91 175 PRO A N 1
ATOM 1310 C CA . PRO A 1 175 ? 17.233 47.942 -0.840 1.00 58.91 175 PRO A CA 1
ATOM 1311 C C . PRO A 1 175 ? 15.823 47.410 -1.120 1.00 58.91 175 PRO A C 1
ATOM 1313 O O . PRO A 1 175 ? 14.938 48.160 -1.539 1.00 58.91 175 PRO A O 1
ATOM 1316 N N . ALA A 1 176 ? 15.628 46.113 -0.878 1.00 60.19 176 ALA A N 1
ATOM 1317 C CA . ALA A 1 176 ? 14.328 45.464 -0.964 1.00 60.19 176 ALA A CA 1
ATOM 1318 C C . ALA A 1 176 ? 13.299 46.193 -0.072 1.00 60.19 176 ALA A C 1
ATOM 1320 O O . ALA A 1 176 ? 13.647 46.605 1.043 1.00 60.19 176 ALA A O 1
ATOM 1321 N N . PRO A 1 177 ? 12.047 46.373 -0.532 1.00 65.06 177 PRO A N 1
ATOM 1322 C CA . PRO A 1 177 ? 10.997 46.930 0.308 1.00 65.06 177 PRO A CA 1
ATOM 1323 C C . PRO A 1 177 ? 10.767 46.020 1.528 1.00 65.06 177 PRO A C 1
ATOM 1325 O O . PRO A 1 177 ? 10.855 44.796 1.404 1.00 65.06 177 PRO A O 1
ATOM 1328 N N . PRO A 1 178 ? 10.491 46.589 2.714 1.00 63.25 178 PRO A N 1
ATOM 1329 C CA . PRO A 1 178 ? 10.196 45.797 3.899 1.00 63.25 178 PRO A CA 1
ATOM 1330 C C . PRO A 1 178 ? 8.926 44.957 3.686 1.00 63.25 178 PRO A C 1
ATOM 1332 O O . PRO A 1 178 ? 8.023 45.399 2.969 1.00 63.25 178 PRO A O 1
ATOM 1335 N N . PRO A 1 179 ? 8.829 43.778 4.326 1.00 52.56 179 PRO A N 1
ATOM 1336 C CA . PRO A 1 179 ? 7.641 42.942 4.252 1.00 52.56 179 PRO A CA 1
ATOM 1337 C C . PRO A 1 179 ? 6.423 43.735 4.729 1.00 52.56 179 PRO A C 1
ATOM 1339 O O . PRO A 1 179 ? 6.393 44.287 5.833 1.00 52.56 179 PRO A O 1
ATOM 1342 N N . THR A 1 180 ? 5.415 43.812 3.868 1.00 54.19 180 THR A N 1
ATOM 1343 C CA . THR A 1 180 ? 4.098 44.342 4.192 1.00 54.19 180 THR A CA 1
ATOM 1344 C C . THR A 1 180 ? 3.443 43.394 5.189 1.00 54.19 180 THR A C 1
ATOM 1346 O O . THR A 1 180 ? 2.980 42.313 4.840 1.00 54.19 180 THR A O 1
ATOM 1349 N N . TYR A 1 181 ? 3.425 43.801 6.458 1.00 45.59 181 TYR A N 1
ATOM 1350 C CA . TYR A 1 181 ? 2.629 43.156 7.495 1.00 45.59 181 TYR A CA 1
ATOM 1351 C C . TYR A 1 181 ? 1.154 43.230 7.090 1.00 45.59 181 TYR A C 1
ATOM 1353 O O . TYR A 1 181 ? 0.532 44.294 7.159 1.00 45.59 181 TYR A O 1
ATOM 1361 N N . TYR A 1 182 ? 0.593 42.098 6.663 1.00 44.97 182 TYR A N 1
ATOM 1362 C CA . TYR A 1 182 ? -0.849 41.923 6.574 1.00 44.97 182 TYR A CA 1
ATOM 1363 C C . TYR A 1 182 ? -1.430 42.139 7.973 1.00 44.97 182 TYR A C 1
ATOM 1365 O O . TYR A 1 182 ? -1.188 41.368 8.899 1.00 44.97 182 TYR A O 1
ATOM 1373 N N . SER A 1 183 ? -2.164 43.238 8.140 1.00 47.09 183 SER A N 1
ATOM 1374 C CA . SER A 1 183 ? -2.992 43.430 9.326 1.00 47.09 183 SER A CA 1
ATOM 1375 C C . SER A 1 183 ? -4.132 42.411 9.261 1.00 47.09 183 SER A C 1
ATOM 1377 O O . SER A 1 183 ? -4.795 42.340 8.223 1.00 47.09 183 SER A O 1
ATOM 1379 N N . PRO A 1 184 ? -4.370 41.614 10.316 1.00 52.09 184 PRO A N 1
ATOM 1380 C CA . PRO A 1 184 ? -5.448 40.638 10.316 1.00 52.09 184 PRO A CA 1
ATOM 1381 C C . PRO A 1 184 ? -6.791 41.346 10.125 1.00 52.09 184 PRO A C 1
ATOM 1383 O O . PRO A 1 184 ? -7.107 42.325 10.808 1.00 52.09 184 PRO A O 1
ATOM 1386 N N . VAL A 1 185 ? -7.573 40.850 9.168 1.00 58.28 185 VAL A N 1
ATOM 1387 C CA . VAL A 1 185 ? -8.953 41.281 8.942 1.00 58.28 185 VAL A CA 1
ATOM 1388 C C . VAL A 1 185 ? -9.747 40.983 10.224 1.00 58.28 185 VAL A C 1
ATOM 1390 O O . VAL A 1 185 ? -9.707 39.848 10.702 1.00 58.28 185 VAL A O 1
ATOM 1393 N N . PRO A 1 186 ? -10.444 41.966 10.826 1.00 54.25 186 PRO A N 1
ATOM 1394 C CA . PRO A 1 186 ? -11.242 41.717 12.018 1.00 54.25 186 PRO A CA 1
ATOM 1395 C C . PRO A 1 186 ? -12.359 40.708 11.701 1.00 54.25 186 PRO A C 1
ATOM 1397 O O . PRO A 1 186 ? -12.997 40.819 10.649 1.00 54.25 186 PRO A O 1
ATOM 1400 N N . PRO A 1 187 ? -12.619 39.732 12.590 1.00 58.41 187 PRO A N 1
ATOM 1401 C CA . PRO A 1 187 ? -13.637 38.718 12.356 1.00 58.41 187 PRO A CA 1
ATOM 1402 C C . PRO A 1 187 ? -15.021 39.366 12.191 1.00 58.41 187 PRO A C 1
ATOM 1404 O O . PRO A 1 187 ? -15.333 40.344 12.883 1.00 58.41 187 PRO A O 1
ATOM 1407 N N . PRO A 1 188 ? -15.877 38.834 11.297 1.00 59.94 188 PRO A N 1
ATOM 1408 C CA . PRO A 1 188 ? -17.221 39.356 11.105 1.00 59.94 188 PRO A CA 1
ATOM 1409 C C . PRO A 1 188 ? -18.007 39.287 12.419 1.00 59.94 188 PRO A C 1
ATOM 1411 O O . PRO A 1 188 ? -18.012 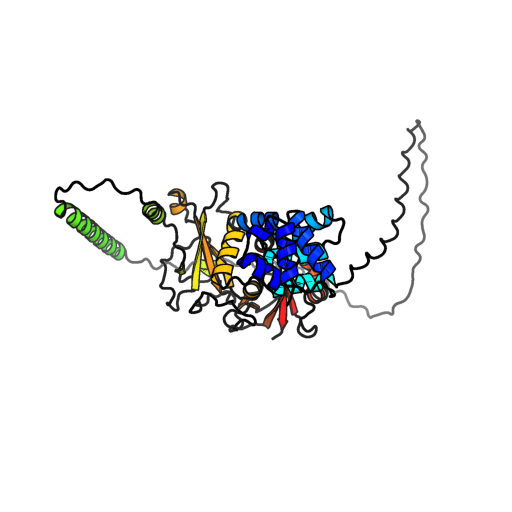38.274 13.121 1.00 59.94 188 PRO A O 1
ATOM 1414 N N . ALA A 1 189 ? -18.672 40.392 12.762 1.00 52.31 189 ALA A N 1
ATOM 1415 C CA . ALA A 1 189 ? -19.460 40.517 13.979 1.00 52.31 189 ALA A CA 1
ATOM 1416 C C . ALA A 1 189 ? -20.538 39.419 14.039 1.00 52.31 189 ALA A C 1
ATOM 1418 O O . ALA A 1 189 ? -21.470 39.396 13.231 1.00 52.31 189 ALA A O 1
ATOM 1419 N N . ARG A 1 190 ? -20.410 38.510 15.015 1.00 51.94 190 ARG A N 1
ATOM 1420 C CA . ARG A 1 190 ? -21.383 37.445 15.281 1.00 51.94 190 ARG A CA 1
ATOM 1421 C C . ARG A 1 190 ? -22.742 38.075 15.598 1.00 51.94 190 ARG A C 1
ATOM 1423 O O . ARG A 1 190 ? -22.913 38.709 16.639 1.00 51.94 190 ARG A O 1
ATOM 1430 N N . ARG A 1 191 ? -23.722 37.897 14.707 1.00 58.19 191 ARG A N 1
ATOM 1431 C CA . ARG A 1 191 ? -25.133 38.182 15.004 1.00 58.19 191 ARG A CA 1
ATOM 1432 C C . ARG A 1 191 ? -25.580 37.212 16.096 1.00 58.19 191 ARG A C 1
ATOM 1434 O O . ARG A 1 191 ? -25.655 36.011 15.860 1.00 58.19 191 ARG A O 1
ATOM 1441 N N . GLY A 1 192 ? -25.826 37.739 17.294 1.00 49.22 192 GLY A N 1
ATOM 1442 C CA . GLY A 1 192 ? -26.297 36.959 18.433 1.00 49.22 192 GLY A CA 1
ATOM 1443 C C . GLY A 1 192 ? -27.613 36.263 18.103 1.00 49.22 192 GLY A C 1
ATOM 1444 O O . GLY A 1 192 ? -28.606 36.915 17.781 1.00 49.22 192 GLY A O 1
ATOM 1445 N N . VAL A 1 193 ? -27.604 34.935 18.178 1.00 61.69 193 VAL A N 1
ATOM 1446 C CA . VAL A 1 193 ? -28.810 34.114 18.086 1.00 61.69 193 VAL A CA 1
ATOM 1447 C C . VAL A 1 193 ? -29.668 34.421 19.323 1.00 61.69 193 VAL A C 1
ATOM 1449 O O . VAL A 1 193 ? -29.150 34.388 20.442 1.00 61.69 193 VAL A O 1
ATOM 1452 N N . PRO A 1 194 ? -30.950 34.783 19.164 1.00 56.12 194 PRO A N 1
ATOM 1453 C CA . PRO A 1 194 ? -31.776 35.230 20.276 1.00 56.12 194 PRO A CA 1
ATOM 1454 C C . PRO A 1 194 ? -32.033 34.077 21.260 1.00 56.12 194 PRO A C 1
ATOM 1456 O O . PRO A 1 194 ? -32.450 32.987 20.871 1.00 56.12 194 PRO A O 1
ATOM 1459 N N . GLY A 1 195 ? -31.795 34.332 22.551 1.00 59.88 195 GLY A N 1
ATOM 1460 C CA . GLY A 1 195 ? -31.723 33.326 23.623 1.00 59.88 195 GLY A CA 1
ATOM 1461 C C . GLY A 1 195 ? -32.974 32.468 23.872 1.00 59.88 195 GLY A C 1
ATOM 1462 O O . GLY A 1 195 ? -32.921 31.548 24.681 1.00 59.88 195 GLY A O 1
ATOM 1463 N N . TRP A 1 196 ? -34.084 32.711 23.173 1.00 74.69 196 TRP A N 1
ATOM 1464 C CA . TRP A 1 196 ? -35.284 31.875 23.264 1.00 74.69 196 TRP A CA 1
ATOM 1465 C C . TRP A 1 196 ? -35.123 30.516 22.561 1.00 74.69 196 TRP A C 1
ATOM 1467 O O . TRP A 1 196 ? -35.789 29.558 22.949 1.00 74.69 196 TRP A O 1
ATOM 1477 N N . LEU A 1 197 ? -34.203 30.402 21.592 1.00 66.06 197 LEU A N 1
ATOM 1478 C CA . LEU A 1 197 ? -33.909 29.136 20.907 1.00 66.06 197 LEU A CA 1
ATOM 1479 C C . LEU A 1 197 ? -33.297 28.088 21.852 1.00 66.06 197 LEU A C 1
ATOM 1481 O O . LEU A 1 197 ? -33.673 26.920 21.794 1.00 66.06 197 LEU A O 1
ATOM 1485 N N . TYR A 1 198 ? -32.448 28.506 22.796 1.00 69.81 198 TYR A N 1
ATOM 1486 C CA . TYR A 1 198 ? -31.891 27.607 23.816 1.00 69.81 198 TYR A CA 1
ATOM 1487 C C . TYR A 1 198 ? -32.951 27.131 24.822 1.00 69.81 198 TYR A C 1
ATOM 1489 O O . TYR A 1 198 ? -32.909 25.989 25.272 1.00 69.81 198 TYR A O 1
ATOM 1497 N N . GLY A 1 199 ? -33.941 27.975 25.133 1.00 74.75 199 GLY A N 1
ATOM 1498 C CA . GLY A 1 199 ? -35.058 27.599 26.004 1.00 74.75 199 GLY A CA 1
ATOM 1499 C C . GLY A 1 199 ? -35.974 26.541 25.380 1.00 74.75 199 GLY A C 1
ATOM 1500 O O . GLY A 1 199 ? -36.406 25.620 26.070 1.00 74.75 199 GLY A O 1
ATOM 1501 N N . ALA A 1 200 ? -36.230 26.636 24.072 1.00 75.81 200 ALA A N 1
ATOM 1502 C CA . ALA A 1 200 ? -37.034 25.651 23.351 1.00 75.81 200 ALA A CA 1
ATOM 1503 C C . ALA A 1 200 ? -36.323 24.291 23.246 1.00 75.81 200 ALA A C 1
ATOM 1505 O O . ALA A 1 200 ? -36.949 23.256 23.469 1.00 75.81 200 ALA A O 1
ATOM 1506 N N . LEU A 1 201 ? -35.011 24.291 22.981 1.00 76.31 201 LEU A N 1
ATOM 1507 C CA . LEU A 1 201 ? -34.222 23.061 22.876 1.00 76.31 201 LEU A CA 1
ATOM 1508 C C . LEU A 1 201 ? -34.142 22.311 24.218 1.00 76.31 201 LEU A C 1
ATOM 1510 O O . LEU A 1 201 ? -34.340 21.099 24.267 1.00 76.31 201 LEU A O 1
ATOM 1514 N N . ALA A 1 202 ? -33.940 23.038 25.323 1.00 80.38 202 ALA A N 1
ATOM 1515 C CA . ALA A 1 202 ? -33.907 22.449 26.662 1.00 80.38 202 ALA A CA 1
ATOM 1516 C C . ALA A 1 202 ? -35.260 21.831 27.068 1.00 80.38 202 ALA A C 1
ATOM 1518 O O . ALA A 1 202 ? -35.293 20.767 27.682 1.00 80.38 202 ALA A O 1
ATOM 1519 N N . ALA A 1 203 ? -36.382 22.456 26.694 1.00 83.31 203 ALA A N 1
ATOM 1520 C CA . ALA A 1 203 ? -37.714 21.932 27.000 1.00 83.31 203 ALA A CA 1
ATOM 1521 C C . ALA A 1 203 ? -38.031 20.629 26.244 1.00 83.31 203 ALA A C 1
ATOM 1523 O O . ALA A 1 203 ? -38.628 19.717 26.818 1.00 83.31 203 ALA A O 1
ATOM 1524 N N . VAL A 1 204 ? -37.603 20.518 24.981 1.00 84.50 204 VAL A N 1
ATOM 1525 C CA . VAL A 1 204 ? -37.757 19.285 24.191 1.00 84.50 204 VAL A CA 1
ATOM 1526 C C . VAL A 1 204 ? -36.910 18.159 24.783 1.00 84.50 204 VAL A C 1
ATOM 1528 O O . VAL A 1 204 ? -37.419 17.056 24.967 1.00 84.50 204 VAL A O 1
ATOM 1531 N N . LEU A 1 205 ? -35.663 18.445 25.169 1.00 86.00 205 LEU A N 1
ATOM 1532 C CA . LEU A 1 205 ? -34.778 17.453 25.784 1.00 86.00 205 LEU A CA 1
ATOM 1533 C C . LEU A 1 205 ? -35.370 16.888 27.088 1.00 86.00 205 LEU A C 1
ATOM 1535 O O . LEU A 1 205 ? -35.393 15.676 27.287 1.00 86.00 205 LEU A O 1
ATOM 1539 N N . VAL A 1 206 ? -35.922 17.751 27.950 1.00 86.62 206 VAL A N 1
ATOM 1540 C CA . VAL A 1 206 ? -36.561 17.326 29.209 1.00 86.62 206 VAL A CA 1
ATOM 1541 C C . VAL A 1 206 ? -37.789 16.445 28.954 1.00 86.62 206 VAL A C 1
ATOM 1543 O O . VAL A 1 206 ? -37.990 15.467 29.672 1.00 86.62 206 VAL A O 1
ATOM 1546 N N . LEU A 1 207 ? -38.590 16.740 27.924 1.00 83.06 207 LEU A N 1
ATOM 1547 C CA . LEU A 1 207 ? -39.755 15.920 27.570 1.00 83.06 207 LEU A CA 1
ATOM 1548 C C . LEU A 1 207 ? -39.364 14.546 27.012 1.00 83.06 207 LEU A C 1
ATOM 1550 O O . LEU A 1 207 ? -40.023 13.561 27.337 1.00 83.06 207 LEU A O 1
ATOM 1554 N N . VAL A 1 208 ? -38.288 14.462 26.224 1.00 82.69 208 VAL A N 1
ATOM 1555 C CA . VAL A 1 208 ? -37.781 13.183 25.700 1.00 82.69 208 VAL A CA 1
ATOM 1556 C C . VAL A 1 208 ? -37.237 12.317 26.836 1.00 82.69 208 VAL A C 1
ATOM 1558 O O . VAL A 1 208 ? -37.628 11.158 26.955 1.00 82.69 208 VAL A O 1
ATOM 1561 N N . VAL A 1 209 ? -36.424 12.886 27.731 1.00 80.88 209 VAL A N 1
ATOM 1562 C CA . VAL A 1 209 ? -35.876 12.152 28.885 1.00 80.88 209 VAL A CA 1
ATOM 1563 C C . VAL A 1 209 ? -36.995 11.683 29.822 1.00 80.88 209 VAL A C 1
ATOM 1565 O O . VAL A 1 209 ? -37.004 10.526 30.239 1.00 80.88 209 VAL A O 1
ATOM 1568 N N . ALA A 1 210 ? -37.988 12.532 30.106 1.00 78.00 210 ALA A N 1
ATOM 1569 C CA . ALA A 1 210 ? -39.137 12.146 30.925 1.00 78.00 210 ALA A CA 1
ATOM 1570 C C . ALA A 1 210 ? -40.002 11.057 30.260 1.00 78.00 210 ALA A C 1
ATOM 1572 O O . ALA A 1 210 ? -40.513 10.175 30.950 1.00 78.00 210 ALA A O 1
ATOM 1573 N N . GLY A 1 211 ? -40.140 11.089 28.930 1.00 77.88 211 GLY A N 1
ATOM 1574 C CA . GLY A 1 211 ? -40.846 10.064 28.162 1.00 77.88 211 GLY A CA 1
ATOM 1575 C C . GLY A 1 211 ? -40.162 8.698 28.227 1.00 77.88 211 GLY A C 1
ATOM 1576 O O . GLY A 1 211 ? -40.826 7.698 28.492 1.00 77.88 211 GLY A O 1
ATOM 1577 N N . VAL A 1 212 ? -38.835 8.655 28.066 1.00 72.19 212 VAL A N 1
ATOM 1578 C CA . VAL A 1 212 ? -38.051 7.408 28.122 1.00 72.19 212 VAL A CA 1
ATOM 1579 C C . VAL A 1 212 ? -38.081 6.797 29.526 1.00 72.19 212 VAL A C 1
ATOM 1581 O O . VAL A 1 212 ? -38.353 5.607 29.671 1.00 72.19 212 VAL A O 1
ATOM 1584 N N . VAL A 1 213 ? -37.909 7.606 30.578 1.00 73.19 213 VAL A N 1
ATOM 1585 C CA . VAL A 1 213 ? -37.974 7.119 31.970 1.00 73.19 213 VAL A CA 1
ATOM 1586 C C . VAL A 1 213 ? -39.376 6.604 32.324 1.00 73.19 213 VAL A C 1
ATOM 1588 O O . VAL A 1 213 ? -39.508 5.599 33.020 1.00 73.19 213 VAL A O 1
ATOM 1591 N N . GLY A 1 214 ? -40.435 7.240 31.812 1.00 66.12 214 GLY A N 1
ATOM 1592 C CA . GLY A 1 214 ? -41.814 6.799 32.034 1.00 66.12 214 GLY A CA 1
ATOM 1593 C C . GLY A 1 214 ? -42.134 5.427 31.428 1.00 66.12 214 GLY A C 1
ATOM 1594 O O . GLY A 1 214 ? -42.882 4.660 32.031 1.00 66.12 214 GLY A O 1
ATOM 1595 N N . VAL A 1 215 ? -41.547 5.097 30.272 1.00 66.06 215 VAL A N 1
ATOM 1596 C CA . VAL A 1 215 ? -41.741 3.796 29.607 1.00 66.06 215 VAL A CA 1
ATOM 1597 C C . VAL A 1 215 ? -40.995 2.676 30.339 1.00 66.06 215 VAL A C 1
ATOM 1599 O O . VAL A 1 215 ? -41.554 1.597 30.519 1.00 66.06 215 VAL A O 1
ATOM 1602 N N . VAL A 1 216 ? -39.784 2.940 30.838 1.00 64.44 216 VAL A N 1
ATOM 1603 C CA . VAL A 1 216 ? -38.972 1.937 31.552 1.00 64.44 216 VAL A CA 1
ATOM 1604 C C . VAL A 1 216 ? -39.575 1.571 32.915 1.00 64.44 216 VAL A C 1
ATOM 1606 O O . VAL A 1 216 ? -39.537 0.413 33.315 1.00 64.44 216 VAL A O 1
ATOM 1609 N N . VAL A 1 217 ? -40.202 2.521 33.618 1.00 67.06 217 VAL A N 1
ATOM 1610 C CA . VAL A 1 217 ? -40.756 2.269 34.963 1.00 67.06 217 VAL A CA 1
ATOM 1611 C C . VAL A 1 217 ? -42.118 1.554 34.936 1.00 67.06 217 VAL A C 1
ATOM 1613 O O . VAL A 1 217 ? -42.462 0.878 35.901 1.00 67.06 217 VAL A O 1
ATOM 1616 N N . PHE A 1 218 ? -42.894 1.650 33.849 1.00 55.94 218 PHE A N 1
ATOM 1617 C CA . PHE A 1 218 ? -44.219 1.009 33.759 1.00 55.94 218 PHE A CA 1
ATOM 1618 C C . PHE A 1 218 ? -44.239 -0.346 33.033 1.00 55.94 218 PHE A C 1
ATOM 1620 O O . PHE A 1 218 ? -45.284 -0.995 33.024 1.00 55.94 218 PHE A O 1
ATOM 1627 N N . ALA A 1 219 ? -43.115 -0.791 32.463 1.00 56.91 219 ALA A N 1
ATOM 1628 C CA . ALA A 1 219 ? -43.016 -2.068 31.747 1.00 56.91 219 ALA A CA 1
ATOM 1629 C C . ALA A 1 219 ? -42.328 -3.205 32.537 1.00 56.91 219 ALA A C 1
ATOM 1631 O O . ALA A 1 219 ? -42.247 -4.319 32.027 1.00 56.91 219 ALA A O 1
ATOM 1632 N N . GLY A 1 220 ? -41.856 -2.965 33.767 1.00 41.03 220 GLY A N 1
ATOM 1633 C CA . GLY A 1 220 ? -41.149 -3.969 34.575 1.00 41.03 220 GLY A CA 1
ATOM 1634 C C . GLY A 1 220 ? -42.082 -4.963 35.273 1.00 41.03 220 GLY A C 1
ATOM 1635 O O . GLY A 1 220 ? -42.527 -4.705 36.391 1.00 41.03 220 GLY A O 1
ATOM 1636 N N . GLY A 1 221 ? -42.383 -6.079 34.607 1.00 45.53 221 GLY A N 1
ATOM 1637 C CA . GLY A 1 221 ? -42.861 -7.311 35.238 1.00 45.53 221 GLY A CA 1
ATOM 1638 C C . GLY A 1 221 ? -41.686 -8.135 35.775 1.00 45.53 221 GLY A C 1
ATOM 1639 O O . GLY A 1 221 ? -40.624 -8.152 35.162 1.00 45.53 221 GLY A O 1
ATOM 1640 N N . ASP A 1 222 ? -41.892 -8.771 36.930 1.00 53.09 222 ASP A N 1
ATOM 1641 C CA . ASP A 1 222 ? -40.954 -9.667 37.617 1.00 53.09 222 ASP A CA 1
ATOM 1642 C C . ASP A 1 222 ? -40.681 -10.945 36.796 1.00 53.09 222 ASP A C 1
ATOM 1644 O O . ASP A 1 222 ? -41.382 -11.941 36.968 1.00 53.09 222 ASP A O 1
ATOM 1648 N N . ASP A 1 223 ? -39.658 -10.939 35.946 1.00 50.00 223 ASP A N 1
ATOM 1649 C CA . ASP A 1 223 ? -39.053 -12.159 35.408 1.00 50.00 223 ASP A CA 1
ATOM 1650 C C . ASP A 1 223 ? -37.530 -12.093 35.613 1.00 50.00 223 ASP A C 1
ATOM 1652 O O . ASP A 1 223 ? -36.891 -11.074 35.352 1.00 50.00 223 ASP A O 1
ATOM 1656 N N . ASP A 1 224 ? -36.970 -13.174 36.161 1.00 52.06 224 ASP A N 1
ATOM 1657 C CA . ASP A 1 224 ? -35.543 -13.386 36.410 1.00 52.06 224 ASP A CA 1
ATOM 1658 C C . ASP A 1 224 ? -34.747 -13.319 35.091 1.00 52.06 224 ASP A C 1
ATOM 1660 O O . ASP A 1 224 ? -34.510 -14.341 34.439 1.00 52.06 224 ASP A O 1
ATOM 1664 N N . ASP A 1 225 ? -34.335 -12.116 34.689 1.00 49.75 225 ASP A N 1
ATOM 1665 C CA . ASP A 1 225 ? -33.448 -11.937 33.546 1.00 49.75 225 ASP A CA 1
ATOM 1666 C C . ASP A 1 225 ? -32.055 -12.519 33.858 1.00 49.75 225 ASP A C 1
ATOM 1668 O O . ASP A 1 225 ? -31.481 -12.259 34.926 1.00 49.75 225 ASP A O 1
ATOM 1672 N N . PRO A 1 226 ? -31.478 -13.319 32.941 1.00 53.47 226 PRO A N 1
ATOM 1673 C CA . PRO A 1 226 ? -30.102 -13.776 33.062 1.00 53.47 226 PRO A CA 1
ATOM 1674 C C . PRO A 1 226 ? -29.153 -12.566 33.139 1.00 53.47 226 PRO A C 1
ATOM 1676 O O . PRO A 1 226 ? -29.449 -11.516 32.565 1.00 53.47 226 PRO A O 1
ATOM 1679 N N . PRO A 1 227 ? -28.012 -12.684 33.847 1.00 55.47 227 PRO A N 1
ATOM 1680 C CA . PRO A 1 227 ? -27.066 -11.582 33.975 1.00 55.47 227 PRO A CA 1
ATOM 1681 C C . PRO A 1 227 ? -26.666 -11.058 32.587 1.00 55.47 227 PRO A C 1
ATOM 1683 O O . PRO A 1 227 ? -26.565 -11.867 31.657 1.00 55.47 227 PRO A O 1
ATOM 1686 N N . PRO A 1 228 ? -26.451 -9.734 32.442 1.00 57.94 228 PRO A N 1
ATOM 1687 C CA . PRO A 1 228 ? -26.080 -9.130 31.171 1.00 57.94 228 PRO A CA 1
ATOM 1688 C C . PRO A 1 228 ? -24.888 -9.887 30.594 1.00 57.94 228 PRO A C 1
ATOM 1690 O O . PRO A 1 228 ? -23.875 -10.082 31.261 1.00 57.94 228 PRO A O 1
ATOM 1693 N N . SER A 1 229 ? -25.059 -10.380 29.373 1.00 55.53 229 SER A N 1
ATOM 1694 C CA . SER A 1 229 ? -23.987 -10.991 28.608 1.00 55.53 229 SER A CA 1
ATOM 1695 C C . SER A 1 229 ? -22.887 -9.954 28.408 1.00 55.53 229 SER A C 1
ATOM 1697 O O . SER A 1 229 ? -23.157 -8.895 27.839 1.00 55.53 229 SER A O 1
ATOM 1699 N N . ASP A 1 230 ? -21.674 -10.276 28.862 1.00 58.41 230 ASP A N 1
ATOM 1700 C CA . ASP A 1 230 ? -20.434 -9.572 28.531 1.00 58.41 230 ASP A CA 1
ATOM 1701 C C . ASP A 1 230 ? -20.182 -9.711 27.019 1.00 58.41 230 ASP A C 1
ATOM 1703 O O . ASP A 1 230 ? -19.398 -10.551 26.580 1.00 58.41 230 ASP A O 1
ATOM 1707 N N . ASP A 1 231 ? -20.932 -8.964 26.207 1.00 60.53 231 ASP A N 1
ATOM 1708 C CA . ASP A 1 231 ? -20.731 -8.872 24.766 1.00 60.53 231 ASP A CA 1
ATOM 1709 C C . ASP A 1 231 ? -19.629 -7.836 24.498 1.00 60.53 231 ASP A C 1
ATOM 1711 O O . ASP A 1 231 ? -19.860 -6.635 24.687 1.00 60.53 231 ASP A O 1
ATOM 1715 N N . PRO A 1 232 ? -18.438 -8.256 24.033 1.00 63.41 232 PRO A N 1
ATOM 1716 C CA . PRO A 1 232 ? -17.347 -7.340 23.714 1.00 63.41 232 PRO A CA 1
ATOM 1717 C C . PRO A 1 232 ? -17.720 -6.309 22.637 1.00 63.41 232 PRO A C 1
ATOM 1719 O O . PRO A 1 232 ? -17.017 -5.313 22.476 1.00 63.41 232 PRO A O 1
ATOM 1722 N N . GLY A 1 233 ? -18.786 -6.541 21.860 1.00 61.94 233 GLY A N 1
ATOM 1723 C CA . GLY A 1 233 ? -19.305 -5.576 20.890 1.00 61.94 233 GLY A CA 1
ATOM 1724 C C . GLY A 1 233 ? -19.978 -4.363 21.539 1.00 61.94 233 GLY A C 1
ATOM 1725 O O . GLY A 1 233 ? -19.801 -3.242 21.068 1.00 61.94 233 GLY A O 1
ATOM 1726 N N . ALA A 1 234 ? -20.690 -4.553 22.655 1.00 63.75 234 ALA A N 1
ATOM 1727 C CA . ALA A 1 234 ? -21.409 -3.473 23.334 1.00 63.75 234 ALA A CA 1
ATOM 1728 C C . ALA A 1 234 ? -20.457 -2.455 23.987 1.00 63.75 234 ALA A C 1
ATOM 1730 O O . ALA A 1 234 ? -20.718 -1.253 23.961 1.00 63.75 234 ALA A O 1
ATOM 1731 N N . GLU A 1 235 ? -19.332 -2.927 24.527 1.00 67.31 235 GLU A N 1
ATOM 1732 C CA . GLU A 1 235 ? -18.286 -2.070 25.096 1.00 67.31 235 GLU A CA 1
ATOM 1733 C C . GLU A 1 235 ? -17.553 -1.270 24.005 1.00 67.31 235 GLU A C 1
ATOM 1735 O O . GLU A 1 235 ? -17.373 -0.062 24.145 1.00 67.31 235 GLU A O 1
ATOM 1740 N N . ARG A 1 236 ? -17.234 -1.896 22.862 1.00 64.81 236 ARG A N 1
ATOM 1741 C CA . ARG A 1 236 ? -16.647 -1.200 21.700 1.00 64.81 236 ARG A CA 1
ATOM 1742 C C . ARG A 1 236 ? -17.566 -0.117 21.136 1.00 64.81 236 ARG A C 1
ATOM 1744 O O . ARG A 1 236 ? -17.120 1.000 20.881 1.00 64.81 236 ARG A O 1
ATOM 1751 N N . ALA A 1 237 ? -18.858 -0.411 21.004 1.00 69.88 237 ALA A N 1
ATOM 1752 C CA . ALA A 1 237 ? -19.844 0.577 20.576 1.00 69.88 237 ALA A CA 1
ATOM 1753 C C . ALA A 1 237 ? -19.951 1.748 21.571 1.00 69.88 237 ALA A C 1
ATOM 1755 O O . ALA A 1 237 ? -20.067 2.902 21.159 1.00 69.88 237 ALA A O 1
ATOM 1756 N N . ALA A 1 238 ? -19.849 1.479 22.878 1.00 71.62 238 ALA A N 1
ATOM 1757 C CA . ALA A 1 238 ? -19.850 2.518 23.909 1.00 71.62 238 ALA A CA 1
ATOM 1758 C C . ALA A 1 238 ? -18.618 3.443 23.836 1.00 71.62 238 ALA A C 1
ATOM 1760 O O . ALA A 1 238 ? -18.726 4.621 24.176 1.00 71.62 238 ALA A O 1
ATOM 1761 N N . LEU A 1 239 ? -17.479 2.937 23.350 1.00 81.06 239 LEU A N 1
ATOM 1762 C CA . LEU A 1 239 ? -16.257 3.713 23.091 1.00 81.06 239 LEU A CA 1
ATOM 1763 C C . LEU A 1 239 ? -16.244 4.391 21.710 1.00 81.06 239 LEU A C 1
ATOM 1765 O O . LEU A 1 239 ? -15.289 5.093 21.366 1.00 81.06 239 LEU A O 1
ATOM 1769 N N . GLY A 1 240 ? -17.301 4.199 20.915 1.00 86.75 240 GLY A N 1
ATOM 1770 C CA . GLY A 1 240 ? -17.395 4.715 19.555 1.00 86.75 240 GLY A CA 1
ATOM 1771 C C . GLY A 1 240 ? -16.349 4.113 18.620 1.00 86.75 240 GLY A C 1
ATOM 1772 O O . GLY A 1 240 ? -15.841 4.831 17.762 1.00 86.75 240 GLY A O 1
ATOM 1773 N N . THR A 1 241 ? -15.989 2.838 18.810 1.00 92.38 241 THR A N 1
ATOM 1774 C CA . THR A 1 241 ? -15.144 2.107 17.859 1.00 92.38 241 THR A CA 1
ATOM 1775 C C . THR A 1 241 ? -15.847 2.039 16.498 1.00 92.38 241 THR A C 1
ATOM 1777 O O . THR A 1 241 ? -16.995 1.594 16.446 1.00 92.38 241 THR A O 1
ATOM 1780 N N . PRO A 1 242 ? -15.192 2.467 15.408 1.00 95.50 242 PRO A N 1
ATOM 1781 C CA . PRO A 1 242 ? -15.754 2.388 14.064 1.00 95.50 242 PRO A CA 1
ATOM 1782 C C . PRO A 1 242 ? -15.967 0.946 13.594 1.00 95.50 242 PRO A C 1
ATOM 1784 O O . PRO A 1 242 ? -15.342 0.015 14.102 1.00 95.50 242 PRO A O 1
ATOM 1787 N N . GLU A 1 243 ? -16.829 0.769 12.596 1.00 95.62 243 GLU A N 1
ATOM 1788 C CA . GLU A 1 243 ? -17.091 -0.525 11.963 1.00 95.62 243 GLU A CA 1
ATOM 1789 C C . GLU A 1 243 ? -16.461 -0.557 10.563 1.00 95.62 243 GLU A C 1
ATOM 1791 O O . GLU A 1 243 ? -16.497 0.426 9.825 1.00 95.62 243 GLU A O 1
ATOM 1796 N N . VAL A 1 244 ? -15.874 -1.693 10.181 1.00 96.75 244 VAL A N 1
ATOM 1797 C CA . VAL A 1 244 ? -15.354 -1.896 8.819 1.00 96.75 244 VAL A CA 1
ATOM 1798 C C . VAL A 1 244 ? -16.517 -1.952 7.826 1.00 96.75 244 VAL A C 1
ATOM 1800 O O . VAL A 1 244 ? -17.552 -2.554 8.110 1.00 96.75 244 VAL A O 1
ATOM 1803 N N . GLY A 1 245 ? -16.341 -1.332 6.660 1.00 96.75 245 GLY A N 1
ATOM 1804 C CA . GLY A 1 245 ? -17.353 -1.217 5.610 1.00 96.75 245 GLY A CA 1
ATOM 1805 C C . GLY A 1 245 ? -18.302 -0.027 5.771 1.00 96.75 245 GLY A C 1
ATOM 1806 O O . GLY A 1 245 ? -19.223 0.120 4.972 1.00 96.75 245 GLY A O 1
ATOM 1807 N N . THR A 1 246 ? -18.112 0.836 6.778 1.00 97.75 246 THR A N 1
ATOM 1808 C CA . THR A 1 246 ? -18.914 2.061 6.909 1.00 97.75 246 THR A CA 1
ATOM 1809 C C . THR A 1 246 ? -18.411 3.155 5.981 1.00 97.75 246 THR A C 1
ATOM 1811 O O . THR A 1 246 ? -17.210 3.418 5.923 1.00 97.75 246 THR A O 1
ATOM 1814 N N . CYS A 1 247 ? -19.332 3.838 5.303 1.00 98.38 247 CYS A N 1
ATOM 1815 C CA . CYS A 1 247 ? -19.007 4.978 4.453 1.00 98.38 247 CYS A CA 1
ATOM 1816 C C . CYS A 1 247 ? -19.254 6.312 5.156 1.00 98.38 247 CYS A C 1
ATOM 1818 O O . CYS A 1 247 ? -20.127 6.430 6.019 1.00 98.38 247 CYS A O 1
ATOM 1820 N N . HIS A 1 248 ? -18.487 7.331 4.776 1.00 98.44 248 HIS A N 1
ATOM 1821 C CA . HIS A 1 248 ? -18.550 8.665 5.368 1.00 98.44 248 HIS A CA 1
ATOM 1822 C C 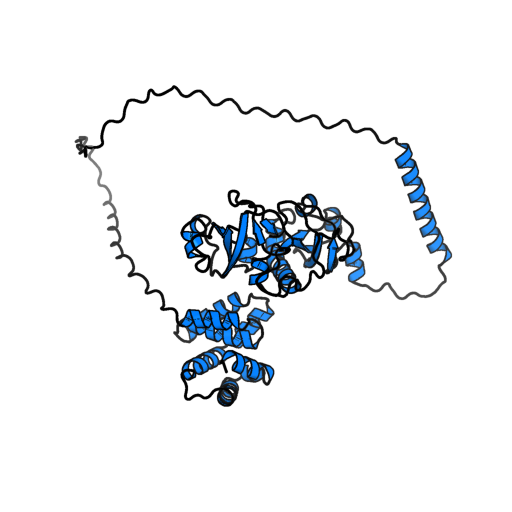. HIS A 1 248 ? -18.577 9.752 4.286 1.00 98.44 248 HIS A C 1
ATOM 1824 O O . HIS A 1 248 ? -17.973 9.619 3.222 1.00 98.44 248 HIS A O 1
ATOM 1830 N N . ALA A 1 249 ? -19.280 10.851 4.575 1.00 98.06 249 ALA A N 1
ATOM 1831 C CA . ALA A 1 249 ? -19.349 12.038 3.721 1.00 98.06 249 ALA A CA 1
ATOM 1832 C C . ALA A 1 249 ? -18.353 13.107 4.201 1.00 98.06 249 ALA A C 1
ATOM 1834 O O . ALA A 1 249 ? -18.697 14.069 4.910 1.00 98.06 249 ALA A O 1
ATOM 1835 N N . LEU A 1 250 ? -17.083 12.907 3.856 1.00 97.56 250 LEU A N 1
ATOM 1836 C CA . LEU A 1 250 ? -15.967 13.760 4.259 1.00 97.56 250 LEU A CA 1
ATOM 1837 C C . LEU A 1 250 ? -15.585 14.749 3.148 1.00 97.56 250 LEU A C 1
ATOM 1839 O O . LEU A 1 250 ? -15.573 14.433 1.957 1.00 97.56 250 LEU A O 1
ATOM 1843 N N . THR A 1 251 ? -15.282 15.977 3.553 1.00 95.81 251 THR A N 1
ATOM 1844 C CA . THR A 1 251 ? -14.703 17.026 2.704 1.00 95.81 251 THR A CA 1
ATOM 1845 C C . THR A 1 251 ? -13.185 17.021 2.854 1.00 95.81 251 THR A C 1
ATOM 1847 O O . THR A 1 251 ? -12.670 16.478 3.829 1.00 95.81 251 THR A O 1
ATOM 1850 N N . SER A 1 252 ? -12.449 17.702 1.976 1.00 92.25 252 SER A N 1
ATOM 1851 C CA . SER A 1 252 ? -10.981 17.790 2.079 1.00 92.25 252 SER A CA 1
ATOM 1852 C C . SER A 1 252 ? -10.497 18.357 3.415 1.00 92.25 252 SER A C 1
ATOM 1854 O O . SER A 1 252 ? -9.438 17.979 3.914 1.00 92.25 252 SER A O 1
ATOM 1856 N N . ALA A 1 253 ? -11.284 19.258 4.014 1.00 93.00 253 ALA A N 1
ATOM 1857 C CA . ALA A 1 253 ? -10.996 19.804 5.334 1.00 93.00 253 ALA A CA 1
ATOM 1858 C C . ALA A 1 253 ? -11.143 18.748 6.440 1.00 93.00 253 ALA A C 1
ATOM 1860 O O . ALA A 1 253 ? -10.386 18.789 7.404 1.00 93.00 253 ALA A O 1
ATOM 1861 N N . ASP A 1 254 ? -12.081 17.809 6.291 1.00 95.94 254 ASP A N 1
ATOM 1862 C CA . ASP A 1 254 ? -12.246 16.695 7.228 1.00 95.94 254 ASP A CA 1
ATOM 1863 C C . ASP A 1 254 ? -11.124 15.664 7.053 1.00 95.94 254 ASP A C 1
ATOM 1865 O O . ASP A 1 254 ? -10.570 15.213 8.047 1.00 95.94 254 ASP A O 1
ATOM 1869 N N . LEU A 1 255 ? -10.727 15.358 5.807 1.00 94.19 255 LEU A N 1
ATOM 1870 C CA . LEU A 1 255 ? -9.625 14.424 5.515 1.00 94.19 255 LEU A CA 1
ATOM 1871 C C . LEU A 1 255 ? -8.272 14.884 6.075 1.00 94.19 255 LEU A C 1
ATOM 1873 O O . LEU A 1 255 ? -7.380 14.073 6.284 1.00 94.19 255 LEU A O 1
ATOM 1877 N N . SER A 1 256 ? -8.110 16.193 6.280 1.00 90.50 256 SER A N 1
ATOM 1878 C CA . SER A 1 256 ? -6.895 16.782 6.857 1.00 90.50 256 SER A CA 1
ATOM 1879 C C . SER A 1 256 ? -6.902 16.794 8.392 1.00 90.50 256 SER A C 1
ATOM 1881 O O . SER A 1 256 ? -5.929 17.243 8.997 1.00 90.50 256 SER A O 1
ATOM 1883 N N . GLY A 1 257 ? -8.014 16.411 9.025 1.00 92.88 257 GLY A N 1
ATOM 1884 C CA . GLY A 1 257 ? -8.148 16.351 10.477 1.00 92.88 257 GLY A CA 1
ATOM 1885 C C . GLY A 1 257 ? -7.791 14.974 11.031 1.00 92.88 257 GLY A C 1
ATOM 1886 O O . GLY A 1 257 ? -7.975 13.963 10.368 1.00 92.88 257 GLY A O 1
ATOM 1887 N N . ASP A 1 258 ? -7.349 14.928 12.289 1.00 93.81 258 ASP A N 1
ATOM 1888 C CA . ASP A 1 258 ? -6.955 13.668 12.939 1.00 93.81 258 ASP A CA 1
ATOM 1889 C C . ASP A 1 258 ? -8.155 12.790 13.347 1.00 93.81 258 ASP A C 1
ATOM 1891 O O . ASP A 1 258 ? -7.984 11.638 13.735 1.00 93.81 258 ASP A O 1
ATOM 1895 N N . HIS A 1 259 ? -9.373 13.334 13.335 1.00 95.50 259 HIS A N 1
ATOM 1896 C CA . HIS A 1 259 ? -10.574 12.674 13.847 1.00 95.50 259 HIS A CA 1
ATOM 1897 C C . HIS A 1 259 ? -11.809 13.006 13.012 1.00 95.50 259 HIS A C 1
ATOM 1899 O O . HIS A 1 259 ? -12.062 14.162 12.672 1.00 95.50 259 HIS A O 1
ATOM 1905 N N . ASP A 1 260 ? -12.631 11.985 12.782 1.00 95.69 260 ASP A N 1
ATOM 1906 C CA . ASP A 1 260 ? -13.948 12.102 12.171 1.00 95.69 260 ASP A CA 1
ATOM 1907 C C . ASP A 1 260 ? -15.041 11.986 13.242 1.00 95.69 260 ASP A C 1
ATOM 1909 O O . ASP A 1 260 ? -15.101 11.024 14.006 1.00 95.69 260 ASP A O 1
ATOM 1913 N N . THR A 1 261 ? -15.917 12.988 13.299 1.00 94.69 261 THR A N 1
ATOM 1914 C CA . THR A 1 261 ? -17.068 13.031 14.221 1.00 94.69 261 THR A CA 1
ATOM 1915 C C . THR A 1 261 ? -18.406 12.985 13.490 1.00 94.69 261 THR A C 1
ATOM 1917 O O . THR A 1 261 ? -19.464 13.115 14.114 1.00 94.69 261 THR A O 1
ATOM 1920 N N . LYS A 1 262 ? -18.385 12.837 12.163 1.00 96.12 262 LYS A N 1
ATOM 1921 C CA . LYS A 1 262 ? -19.598 12.764 11.361 1.00 96.12 262 LYS A CA 1
ATOM 1922 C C . LYS A 1 262 ? -20.216 11.370 11.470 1.00 96.12 262 LYS A C 1
ATOM 1924 O O . LYS A 1 262 ? -19.500 10.374 11.570 1.00 96.12 262 LYS A O 1
ATOM 1929 N N . PRO A 1 263 ? -21.555 11.278 11.443 1.00 95.88 263 PRO A N 1
ATOM 1930 C CA . PRO A 1 263 ? -22.212 9.984 11.366 1.00 95.88 263 PRO A CA 1
ATOM 1931 C C . PRO A 1 263 ? -21.903 9.306 10.018 1.00 95.88 263 PRO A C 1
ATOM 1933 O O . PRO A 1 263 ? -21.766 10.013 9.013 1.00 95.88 263 PRO A O 1
ATOM 1936 N N . PRO A 1 264 ? -21.857 7.962 9.975 1.00 97.50 264 PRO A N 1
ATOM 1937 C CA . PRO A 1 264 ? -21.788 7.222 8.721 1.00 97.50 264 PRO A CA 1
ATOM 1938 C C . PRO A 1 264 ? -22.968 7.540 7.793 1.00 97.50 264 PRO A C 1
ATOM 1940 O O . PRO A 1 264 ? -24.068 7.874 8.249 1.00 97.50 264 PRO A O 1
ATOM 1943 N N . VAL A 1 265 ? -22.744 7.382 6.492 1.00 98.12 265 VAL A N 1
ATOM 1944 C CA . VAL A 1 265 ? -23.751 7.472 5.427 1.00 98.12 265 VAL A CA 1
ATOM 1945 C C . VAL A 1 265 ? -23.876 6.122 4.708 1.00 98.12 265 VAL A C 1
ATOM 1947 O O . VAL A 1 265 ? -22.951 5.309 4.783 1.00 98.12 265 VAL A O 1
ATOM 1950 N N . PRO A 1 266 ? -25.001 5.839 4.024 1.00 97.31 266 PRO A N 1
ATOM 1951 C CA . PRO A 1 266 ? -25.081 4.693 3.121 1.00 97.31 266 PRO A CA 1
ATOM 1952 C C . PRO A 1 266 ? -23.979 4.756 2.056 1.00 97.31 266 PRO A C 1
ATOM 1954 O O . PRO A 1 266 ? -23.681 5.832 1.544 1.00 97.31 266 PRO A O 1
ATOM 1957 N N . CYS A 1 267 ? -23.366 3.620 1.727 1.00 96.62 267 CYS A N 1
ATOM 1958 C CA . CYS A 1 267 ? -22.276 3.578 0.747 1.00 96.62 267 CYS A CA 1
ATOM 1959 C C . CYS A 1 267 ? -22.730 3.827 -0.697 1.00 96.62 267 CYS A C 1
ATOM 1961 O O . CYS A 1 267 ? -21.916 4.214 -1.523 1.00 96.62 267 CYS A O 1
ATOM 1963 N N . ASP A 1 268 ? -24.017 3.633 -0.991 1.00 95.19 268 ASP A N 1
ATOM 1964 C CA . ASP A 1 268 ? -24.649 3.952 -2.274 1.00 95.19 268 ASP A CA 1
ATOM 1965 C C . ASP A 1 268 ? -25.103 5.424 -2.373 1.00 95.19 268 ASP A C 1
ATOM 1967 O O . ASP A 1 268 ? -25.703 5.828 -3.371 1.00 95.19 268 ASP A O 1
ATOM 1971 N N . ASP A 1 269 ? -24.842 6.239 -1.344 1.00 96.62 269 ASP A N 1
ATOM 1972 C CA . ASP A 1 269 ? -25.117 7.675 -1.358 1.00 96.62 269 ASP A CA 1
ATOM 1973 C C . ASP A 1 269 ? -24.038 8.424 -2.159 1.00 96.62 269 ASP A C 1
ATOM 1975 O O . ASP A 1 269 ? -22.843 8.246 -1.933 1.00 96.62 269 ASP A O 1
ATOM 1979 N N . GLU A 1 270 ? -24.444 9.330 -3.053 1.00 95.75 270 GLU A N 1
ATOM 1980 C CA . GLU A 1 270 ? -23.519 10.149 -3.856 1.00 95.75 270 GLU A CA 1
ATOM 1981 C C . GLU A 1 270 ? -22.619 11.063 -2.999 1.00 95.75 270 GLU A C 1
ATOM 1983 O O . GLU A 1 270 ? -21.622 11.591 -3.491 1.00 95.75 270 GLU A O 1
ATOM 1988 N N . ALA A 1 271 ? -22.962 11.289 -1.728 1.00 96.94 271 ALA A N 1
ATOM 1989 C CA . ALA A 1 271 ? -22.136 12.026 -0.782 1.00 96.94 271 ALA A CA 1
ATOM 1990 C C . ALA A 1 271 ? -21.063 11.164 -0.098 1.00 96.94 271 ALA A C 1
ATOM 1992 O O . ALA A 1 271 ? -20.232 11.729 0.615 1.00 96.94 271 ALA A O 1
ATOM 1993 N N . ALA A 1 272 ? -21.072 9.836 -0.259 1.00 98.25 272 ALA A N 1
ATOM 1994 C CA . ALA A 1 272 ? -20.045 8.960 0.293 1.00 98.25 272 ALA A CA 1
ATOM 1995 C C . ALA A 1 272 ? -18.706 9.222 -0.410 1.00 98.25 272 ALA A C 1
ATOM 1997 O O . ALA A 1 272 ? -18.588 9.055 -1.620 1.00 98.25 272 ALA A O 1
ATOM 1998 N N . THR A 1 273 ? -17.696 9.646 0.349 1.00 98.25 273 THR A N 1
ATOM 1999 C CA . THR A 1 273 ? -16.358 9.977 -0.171 1.00 98.25 273 THR A CA 1
ATOM 2000 C C . THR A 1 273 ? -15.256 9.124 0.440 1.00 98.25 273 THR A C 1
ATOM 2002 O O . THR A 1 273 ? -14.181 9.026 -0.148 1.00 98.25 273 THR A O 1
ATOM 2005 N N . THR A 1 274 ? -15.510 8.485 1.587 1.00 98.31 274 THR A N 1
ATOM 2006 C CA . THR A 1 274 ? -14.578 7.533 2.200 1.00 98.31 274 THR A CA 1
ATOM 2007 C C . THR A 1 274 ? -15.280 6.270 2.675 1.00 98.31 274 THR A C 1
ATOM 2009 O O . THR A 1 274 ? -16.484 6.289 2.949 1.00 98.31 274 THR A O 1
ATOM 2012 N N . ILE A 1 275 ? -14.527 5.175 2.767 1.00 98.38 275 ILE A N 1
ATOM 2013 C CA . ILE A 1 275 ? -14.985 3.893 3.309 1.00 98.38 275 ILE A CA 1
ATOM 2014 C C . ILE A 1 275 ? -13.954 3.324 4.283 1.00 98.38 275 ILE A C 1
ATOM 2016 O O . ILE A 1 275 ? -12.768 3.272 3.963 1.00 98.38 275 ILE A O 1
ATOM 2020 N N . THR A 1 276 ? -14.403 2.881 5.457 1.00 98.50 276 THR A N 1
ATOM 2021 C CA . THR A 1 276 ? -13.553 2.219 6.455 1.00 98.50 276 THR A CA 1
ATOM 2022 C C . THR A 1 276 ? -13.143 0.835 5.954 1.00 98.50 276 THR A C 1
ATOM 2024 O O . THR A 1 276 ? -13.995 -0.045 5.823 1.00 98.50 276 THR A O 1
ATOM 2027 N N . THR A 1 277 ? -11.854 0.597 5.725 1.00 97.62 277 THR A N 1
ATOM 2028 C CA . THR A 1 277 ? -11.331 -0.722 5.317 1.00 97.62 277 THR A CA 1
ATOM 2029 C C . THR A 1 277 ? -10.749 -1.517 6.474 1.00 97.62 277 THR A C 1
ATOM 2031 O O . THR A 1 277 ? -10.694 -2.745 6.402 1.00 97.62 277 THR A O 1
ATOM 2034 N N . ASP A 1 278 ? -10.329 -0.840 7.542 1.00 97.38 278 ASP A N 1
ATOM 2035 C CA . ASP A 1 278 ? -9.761 -1.487 8.719 1.00 97.38 278 ASP A CA 1
ATOM 2036 C C . ASP A 1 278 ? -9.903 -0.635 9.987 1.00 97.38 278 ASP A C 1
ATOM 2038 O O . ASP A 1 278 ? -10.054 0.589 9.932 1.00 97.38 278 ASP A O 1
ATOM 2042 N N . VAL A 1 279 ? -9.859 -1.300 11.141 1.00 97.56 279 VAL A N 1
ATOM 2043 C CA . VAL A 1 279 ? -9.847 -0.665 12.462 1.00 97.56 279 VAL A CA 1
ATOM 2044 C C . VAL A 1 279 ? -8.789 -1.349 13.321 1.00 97.56 279 VAL A C 1
ATOM 2046 O O . VAL A 1 279 ? -9.028 -2.397 13.923 1.00 97.56 279 VAL A O 1
ATOM 2049 N N . ALA A 1 280 ? -7.614 -0.732 13.387 1.00 95.25 280 ALA A N 1
ATOM 2050 C CA . ALA A 1 280 ? -6.463 -1.239 14.118 1.00 95.25 280 ALA A CA 1
ATOM 2051 C C . ALA A 1 280 ? -6.501 -0.818 15.595 1.00 95.25 280 ALA A C 1
ATOM 2053 O O . ALA A 1 280 ? -7.043 0.228 15.947 1.00 95.25 280 ALA A O 1
ATOM 2054 N N . THR A 1 281 ? -5.868 -1.598 16.472 1.00 95.88 281 THR A N 1
ATOM 2055 C CA . THR A 1 281 ? -5.613 -1.194 17.865 1.00 95.88 281 THR A CA 1
ATOM 2056 C C . THR A 1 281 ? -4.270 -0.468 17.960 1.00 95.88 281 THR A C 1
ATOM 2058 O O . THR A 1 281 ? -3.230 -1.019 17.609 1.00 95.88 281 THR A O 1
ATOM 2061 N N . LEU A 1 282 ? -4.279 0.757 18.479 1.00 95.44 282 LEU A N 1
ATOM 2062 C CA . LEU A 1 282 ? -3.111 1.581 18.766 1.00 95.44 282 LEU A CA 1
ATOM 2063 C C . LEU A 1 282 ? -2.478 1.203 20.112 1.00 95.44 282 LEU A C 1
ATOM 2065 O O . LEU A 1 282 ? -3.099 1.398 21.161 1.00 95.44 282 LEU A O 1
ATOM 2069 N N . PRO A 1 283 ? -1.207 0.765 20.124 1.00 93.88 283 PRO A N 1
ATOM 2070 C CA . PRO A 1 283 ? -0.471 0.557 21.365 1.00 93.88 283 PRO A CA 1
ATOM 2071 C C . PRO A 1 283 ? -0.391 1.834 22.214 1.00 93.88 283 PRO A C 1
ATOM 2073 O O . PRO A 1 283 ? -0.205 2.929 21.684 1.00 93.88 283 PRO A O 1
ATOM 2076 N N . GLU A 1 284 ? -0.408 1.698 23.544 1.00 93.00 284 GLU A N 1
ATOM 2077 C CA . GLU A 1 284 ? -0.253 2.829 24.482 1.00 93.00 284 GLU A CA 1
ATOM 2078 C C . GLU A 1 284 ? 1.049 3.626 24.276 1.00 93.00 284 GLU A C 1
ATOM 2080 O O . GLU A 1 284 ? 1.141 4.787 24.665 1.00 93.00 284 GLU A O 1
ATOM 2085 N N . SER A 1 285 ? 2.072 3.011 23.672 1.00 93.69 285 SER A N 1
ATOM 2086 C CA . SER A 1 285 ? 3.354 3.655 23.378 1.00 93.69 285 SER A CA 1
ATOM 2087 C C . SER A 1 285 ? 3.314 4.624 22.194 1.00 93.69 285 SER A C 1
ATOM 2089 O O . SER A 1 285 ? 4.301 5.325 21.973 1.00 93.69 285 SER A O 1
ATOM 2091 N N . VAL A 1 286 ? 2.237 4.630 21.404 1.00 95.31 286 VAL A N 1
ATOM 2092 C CA . VAL A 1 286 ? 2.091 5.507 20.237 1.00 95.31 286 VAL A CA 1
ATOM 2093 C C . VAL A 1 286 ? 1.736 6.920 20.691 1.00 95.31 286 VAL A C 1
ATOM 2095 O O . VAL A 1 286 ? 0.746 7.131 21.393 1.00 95.31 286 VAL A O 1
ATOM 2098 N N . ASP A 1 287 ? 2.514 7.905 20.243 1.00 94.62 287 ASP A N 1
ATOM 2099 C CA . ASP A 1 287 ? 2.162 9.312 20.417 1.00 94.62 287 ASP A CA 1
ATOM 2100 C C . ASP A 1 287 ? 1.072 9.692 19.410 1.00 94.62 287 ASP A C 1
ATOM 2102 O O . ASP A 1 287 ? 1.353 10.017 18.259 1.00 94.62 287 ASP A O 1
ATOM 2106 N N . ARG A 1 288 ? -0.188 9.662 19.852 1.00 92.75 288 ARG A N 1
ATOM 2107 C CA . ARG A 1 288 ? -1.354 9.973 19.007 1.00 92.75 288 ARG A CA 1
ATOM 2108 C C . ARG A 1 288 ? -1.394 11.422 18.516 1.00 92.75 288 ARG A C 1
ATOM 2110 O O . ARG A 1 288 ? -2.151 11.717 17.601 1.00 92.75 288 ARG A O 1
ATOM 2117 N N . SER A 1 289 ? -0.610 12.320 19.118 1.00 90.69 289 SER A N 1
ATOM 2118 C CA . SER A 1 289 ? -0.484 13.711 18.664 1.00 90.69 289 SER A CA 1
ATOM 2119 C C . SER A 1 289 ? 0.545 13.888 17.547 1.00 90.69 289 SER A C 1
ATOM 2121 O O . SER A 1 289 ? 0.642 14.967 16.964 1.00 90.69 289 SER A O 1
ATOM 2123 N N . ASN A 1 290 ? 1.317 12.837 17.257 1.00 92.88 290 ASN A N 1
ATOM 2124 C CA . ASN A 1 290 ? 2.301 12.803 16.193 1.00 92.88 290 ASN A CA 1
ATOM 2125 C C . ASN A 1 290 ? 1.806 11.891 15.054 1.00 92.88 290 ASN A C 1
ATOM 2127 O O . ASN A 1 290 ? 1.873 10.665 15.196 1.00 92.88 290 ASN A O 1
ATOM 2131 N N . PRO A 1 291 ? 1.367 12.463 13.916 1.00 90.94 291 PRO A N 1
ATOM 2132 C CA . PRO A 1 291 ? 0.915 11.706 12.752 1.00 90.94 291 PRO A CA 1
ATOM 2133 C C . PRO A 1 291 ? 1.880 10.600 12.313 1.00 90.94 291 PRO A C 1
ATOM 2135 O O . PRO A 1 291 ? 1.464 9.461 12.108 1.00 90.94 291 PRO A O 1
ATOM 2138 N N . ASP A 1 292 ? 3.184 10.889 12.291 1.00 89.25 292 ASP A N 1
ATOM 2139 C CA . ASP A 1 292 ? 4.212 9.922 11.893 1.00 89.25 292 ASP A CA 1
ATOM 2140 C C . ASP A 1 292 ? 4.266 8.727 12.853 1.00 89.25 292 ASP A C 1
ATOM 2142 O O . ASP A 1 292 ? 4.502 7.595 12.436 1.00 89.25 292 ASP A O 1
ATOM 2146 N N . SER A 1 293 ? 4.031 8.957 14.151 1.00 92.31 293 SER A N 1
ATOM 2147 C CA . SER A 1 293 ? 4.020 7.883 15.149 1.00 92.31 293 SER A CA 1
ATOM 2148 C C . SER A 1 293 ? 2.802 6.979 15.001 1.00 92.31 293 SER A C 1
ATOM 2150 O O . SER A 1 293 ? 2.928 5.777 15.229 1.00 92.31 293 SER A O 1
ATOM 2152 N N . VAL A 1 294 ? 1.635 7.542 14.675 1.00 94.25 294 VAL A N 1
ATOM 2153 C CA . VAL A 1 294 ? 0.410 6.768 14.433 1.00 94.25 294 VAL A CA 1
ATOM 2154 C C . VAL A 1 294 ? 0.574 5.956 13.160 1.00 94.25 294 VAL A C 1
ATOM 2156 O O . VAL A 1 294 ? 0.405 4.739 13.174 1.00 94.25 294 VAL A O 1
ATOM 2159 N N . TRP A 1 295 ? 0.984 6.616 12.081 1.00 90.75 295 TRP A N 1
ATOM 2160 C CA . TRP A 1 295 ? 1.142 5.983 10.785 1.00 90.75 295 TRP A CA 1
ATOM 2161 C C . TRP A 1 295 ? 2.226 4.897 10.789 1.00 90.75 295 TRP A C 1
ATOM 2163 O O . TRP A 1 295 ? 2.002 3.819 10.250 1.00 90.75 295 TRP A O 1
ATOM 2173 N N . ALA A 1 296 ? 3.347 5.089 11.492 1.00 88.44 296 ALA A N 1
ATOM 2174 C CA . ALA A 1 296 ? 4.345 4.032 11.679 1.00 88.44 296 ALA A CA 1
ATOM 2175 C C . ALA A 1 296 ? 3.797 2.792 12.414 1.00 88.44 296 ALA A C 1
ATOM 2177 O O . ALA A 1 296 ? 4.333 1.697 12.248 1.00 88.44 296 ALA A O 1
ATOM 2178 N N . ALA A 1 297 ? 2.754 2.950 13.237 1.00 91.88 297 ALA A N 1
ATOM 2179 C CA . ALA A 1 297 ? 2.144 1.848 13.973 1.00 91.88 297 ALA A CA 1
ATOM 2180 C C . ALA A 1 297 ? 1.109 1.069 13.146 1.00 91.88 297 ALA A C 1
ATOM 2182 O O . ALA A 1 297 ? 1.013 -0.143 13.318 1.00 91.88 297 ALA A O 1
ATOM 2183 N N . ILE A 1 298 ? 0.349 1.740 12.270 1.00 93.94 298 ILE A N 1
ATOM 2184 C CA . ILE A 1 298 ? -0.807 1.135 11.572 1.00 93.94 298 ILE A CA 1
ATOM 2185 C C . ILE A 1 298 ? -0.667 1.070 10.047 1.00 93.94 298 ILE A C 1
ATOM 2187 O O . ILE A 1 298 ? -1.377 0.303 9.403 1.00 93.94 298 ILE A O 1
ATOM 2191 N N . GLY A 1 299 ? 0.237 1.850 9.452 1.00 90.00 299 GLY A N 1
ATOM 2192 C CA . GLY A 1 299 ? 0.266 2.123 8.012 1.00 90.00 299 GLY A CA 1
ATOM 2193 C C . GLY A 1 299 ? 0.394 0.868 7.152 1.00 90.00 299 GLY A C 1
ATOM 2194 O O . GLY A 1 299 ? -0.342 0.715 6.180 1.00 90.00 299 GLY A O 1
ATOM 2195 N N . SER A 1 300 ? 1.253 -0.079 7.544 1.00 84.06 300 SER A N 1
ATOM 2196 C CA . SER A 1 300 ? 1.414 -1.353 6.826 1.00 84.06 300 SER A CA 1
ATOM 2197 C C . SER A 1 300 ? 0.143 -2.198 6.820 1.00 84.06 300 SER A C 1
ATOM 2199 O O . SER A 1 300 ? -0.163 -2.850 5.821 1.00 84.06 300 SER A O 1
ATOM 2201 N N . GLU A 1 301 ? -0.603 -2.199 7.925 1.00 88.00 301 GLU A N 1
ATOM 2202 C CA . GLU A 1 301 ? -1.854 -2.942 8.016 1.00 88.00 301 GLU A CA 1
ATOM 2203 C C . GLU A 1 301 ? -2.961 -2.249 7.223 1.00 88.00 301 GLU A C 1
ATOM 2205 O O . GLU A 1 301 ? -3.546 -2.894 6.351 1.00 88.00 301 GLU A O 1
ATOM 2210 N N . CYS A 1 302 ? -3.139 -0.935 7.415 1.00 93.75 302 CYS A N 1
ATOM 2211 C CA . CYS A 1 302 ? -4.092 -0.130 6.653 1.00 93.75 302 CYS A CA 1
ATOM 2212 C C . CYS A 1 302 ? -3.868 -0.249 5.134 1.00 93.75 302 CYS A C 1
ATOM 2214 O O . CYS A 1 302 ? -4.821 -0.369 4.364 1.00 93.75 302 CYS A O 1
ATOM 2216 N N . ALA A 1 303 ? -2.610 -0.214 4.677 1.00 89.25 303 ALA A N 1
ATOM 2217 C CA . ALA A 1 303 ? -2.274 -0.357 3.263 1.00 89.25 303 ALA A CA 1
ATOM 2218 C C . ALA A 1 303 ? -2.636 -1.752 2.739 1.00 89.25 303 ALA A C 1
ATOM 2220 O O . ALA A 1 303 ? -3.274 -1.876 1.696 1.00 89.25 303 ALA A O 1
ATOM 2221 N N . ARG A 1 304 ? -2.279 -2.812 3.473 1.00 86.50 304 ARG A N 1
ATOM 2222 C CA . ARG A 1 304 ? -2.553 -4.200 3.078 1.00 86.50 304 ARG A CA 1
ATOM 2223 C C . ARG A 1 304 ? -4.051 -4.489 2.973 1.00 86.50 304 ARG A C 1
ATOM 2225 O O . ARG A 1 304 ? -4.473 -5.114 2.001 1.00 86.50 304 ARG A O 1
ATOM 2232 N N . THR A 1 305 ? -4.842 -4.080 3.964 1.00 90.38 305 THR A N 1
ATOM 2233 C CA . THR A 1 305 ? -6.300 -4.290 3.967 1.00 90.38 305 THR A CA 1
ATOM 2234 C C . THR A 1 305 ? -6.966 -3.503 2.846 1.00 90.38 305 THR A C 1
ATOM 2236 O O . THR A 1 305 ? -7.765 -4.069 2.107 1.00 90.38 305 THR A O 1
ATOM 2239 N N . SER A 1 306 ? -6.555 -2.252 2.638 1.00 92.88 306 SER A N 1
ATOM 2240 C CA . SER A 1 306 ? -7.070 -1.402 1.563 1.00 92.88 306 SER A CA 1
ATOM 2241 C C . SER A 1 306 ? -6.739 -1.937 0.168 1.00 92.88 306 SER A C 1
ATOM 2243 O O . SER A 1 306 ? -7.621 -2.012 -0.681 1.00 92.88 306 SER A O 1
ATOM 2245 N N . ILE A 1 307 ? -5.500 -2.384 -0.067 1.00 89.56 307 ILE A N 1
ATOM 2246 C CA . ILE A 1 307 ? -5.113 -3.022 -1.335 1.00 89.56 307 ILE A CA 1
ATOM 2247 C C . ILE A 1 307 ? -5.934 -4.293 -1.558 1.00 89.56 307 ILE A C 1
ATOM 2249 O O . ILE A 1 307 ? -6.426 -4.511 -2.659 1.00 89.56 307 ILE A O 1
ATOM 2253 N N . SER A 1 308 ? -6.115 -5.118 -0.521 1.00 87.00 308 SER A N 1
ATOM 2254 C CA . SER A 1 308 ? -6.930 -6.333 -0.614 1.00 87.00 308 SER A CA 1
ATOM 2255 C C . SER A 1 308 ? -8.403 -6.041 -0.896 1.00 87.00 308 SER A C 1
ATOM 2257 O O . SER A 1 308 ? -9.033 -6.839 -1.578 1.00 87.00 308 SER A O 1
ATOM 2259 N N . TYR A 1 309 ? -8.945 -4.944 -0.365 1.00 92.69 309 TYR A N 1
ATOM 2260 C CA . TYR A 1 309 ? -10.330 -4.524 -0.588 1.00 92.69 309 TYR A CA 1
ATOM 2261 C C . TYR A 1 309 ? -10.577 -4.090 -2.043 1.00 92.69 309 TYR A C 1
ATOM 2263 O O . TYR A 1 309 ? -11.666 -4.269 -2.572 1.00 92.69 309 TYR A O 1
ATOM 2271 N N . LEU A 1 310 ? -9.548 -3.551 -2.703 1.00 93.81 310 LEU A N 1
ATOM 2272 C CA . LEU A 1 310 ? -9.603 -3.046 -4.078 1.00 93.81 310 LEU A CA 1
ATOM 2273 C C . LEU A 1 310 ? -9.220 -4.080 -5.156 1.00 93.81 310 LEU A C 1
ATOM 2275 O O . LEU A 1 310 ? -9.058 -3.687 -6.309 1.00 93.81 310 LEU A O 1
ATOM 2279 N N . GLY A 1 311 ? -9.018 -5.353 -4.787 1.00 88.12 311 GLY A N 1
ATOM 2280 C CA . GLY A 1 311 ? -8.647 -6.431 -5.721 1.00 88.12 311 GLY A CA 1
ATOM 2281 C C . GLY A 1 311 ? -7.310 -7.127 -5.438 1.00 88.12 311 GLY A C 1
ATOM 2282 O O . GLY A 1 311 ? -7.006 -8.189 -5.974 1.00 88.12 311 GLY A O 1
ATOM 2283 N N . GLY A 1 312 ? -6.469 -6.563 -4.566 1.00 80.81 312 GLY A N 1
ATOM 2284 C CA . GLY A 1 312 ? -5.201 -7.172 -4.142 1.00 80.81 312 GLY A CA 1
ATOM 2285 C C . GLY A 1 312 ? -3.993 -6.897 -5.048 1.00 80.81 312 GLY A C 1
ATOM 2286 O O . GLY A 1 312 ? -2.900 -7.405 -4.783 1.00 80.81 312 GLY A O 1
ATOM 2287 N N . HIS A 1 313 ? -4.145 -6.080 -6.091 1.00 85.19 313 HIS A N 1
ATOM 2288 C CA . HIS A 1 313 ? -3.090 -5.791 -7.063 1.00 85.19 313 HIS A CA 1
ATOM 2289 C C . HIS A 1 313 ? -2.273 -4.551 -6.669 1.00 85.19 313 HIS A C 1
ATOM 2291 O O . HIS A 1 313 ? -2.656 -3.422 -6.955 1.00 85.19 313 HIS A O 1
ATOM 2297 N N . VAL A 1 314 ? -1.104 -4.753 -6.045 1.00 84.50 314 VAL A N 1
ATOM 2298 C CA . VAL A 1 314 ? -0.227 -3.653 -5.577 1.00 84.50 314 VAL A CA 1
ATOM 2299 C C . VAL A 1 314 ? 0.159 -2.691 -6.707 1.00 84.50 314 VAL A C 1
ATOM 2301 O O . VAL A 1 314 ? 0.145 -1.482 -6.503 1.00 84.50 314 VAL A O 1
ATOM 2304 N N . GLU A 1 315 ? 0.480 -3.209 -7.896 1.00 86.25 315 GLU A N 1
ATOM 2305 C CA . GLU A 1 315 ? 0.838 -2.385 -9.062 1.00 86.25 315 GLU A CA 1
ATOM 2306 C C . GLU A 1 315 ? -0.331 -1.497 -9.505 1.00 86.25 315 GLU A C 1
ATOM 2308 O O . GLU A 1 315 ? -0.165 -0.311 -9.780 1.00 86.25 315 GLU A O 1
ATOM 2313 N N . ALA A 1 316 ? -1.535 -2.061 -9.537 1.00 91.81 316 ALA A N 1
ATOM 2314 C CA . ALA A 1 316 ? -2.718 -1.324 -9.929 1.00 91.81 316 ALA A CA 1
ATOM 2315 C C . ALA A 1 316 ? -3.089 -0.285 -8.854 1.00 91.81 316 ALA A C 1
ATOM 2317 O O . ALA A 1 316 ? -3.328 0.872 -9.189 1.00 91.81 316 ALA A O 1
ATOM 2318 N N . PHE A 1 317 ? -2.995 -0.634 -7.564 1.00 92.06 317 PHE A N 1
ATOM 2319 C CA . PHE A 1 317 ? -3.159 0.317 -6.460 1.00 92.06 317 PHE A CA 1
ATOM 2320 C C . PHE A 1 317 ? -2.167 1.483 -6.547 1.00 92.06 317 PHE A C 1
ATOM 2322 O O . PHE A 1 317 ? -2.573 2.641 -6.460 1.00 92.06 317 PHE A O 1
ATOM 2329 N N . ALA A 1 318 ? -0.886 1.195 -6.793 1.00 91.88 318 ALA A N 1
ATOM 2330 C CA . ALA A 1 318 ? 0.165 2.199 -6.954 1.00 91.88 318 ALA A CA 1
ATOM 2331 C C . ALA A 1 318 ? -0.151 3.215 -8.064 1.00 91.88 318 ALA A C 1
ATOM 2333 O O . ALA A 1 318 ? 0.199 4.389 -7.960 1.00 91.88 318 ALA A O 1
ATOM 2334 N N . ARG A 1 319 ? -0.830 2.761 -9.121 1.00 94.88 319 ARG A N 1
ATOM 2335 C CA . ARG A 1 319 ? -1.221 3.564 -10.283 1.00 94.88 319 ARG A CA 1
ATOM 2336 C C . ARG A 1 319 ? -2.622 4.162 -10.170 1.00 94.88 319 ARG A C 1
ATOM 2338 O O . ARG A 1 319 ? -3.080 4.793 -11.123 1.00 94.88 319 ARG A O 1
ATOM 2345 N N . SER A 1 320 ? -3.294 3.966 -9.041 1.00 96.00 320 SER A N 1
ATOM 2346 C CA . SER A 1 320 ? -4.634 4.479 -8.786 1.00 96.00 320 SER A CA 1
ATOM 2347 C C . SER A 1 320 ? -4.606 5.770 -7.971 1.00 96.00 320 SER A C 1
ATOM 2349 O O . SER A 1 320 ? -3.670 6.040 -7.217 1.00 96.00 320 SER A O 1
ATOM 2351 N N . SER A 1 321 ? -5.641 6.589 -8.118 1.00 95.81 321 SER A N 1
ATOM 2352 C CA . SER A 1 321 ? -5.861 7.778 -7.297 1.00 95.81 321 SER A CA 1
ATOM 2353 C C . SER A 1 321 ? -6.408 7.438 -5.909 1.00 95.81 321 SER A C 1
ATOM 2355 O O . SER A 1 321 ? -6.623 8.350 -5.110 1.00 95.81 321 SER A O 1
ATOM 2357 N N . TRP A 1 322 ? -6.591 6.153 -5.584 1.00 96.06 322 TRP A N 1
ATOM 2358 C CA . TRP A 1 322 ? -6.896 5.722 -4.228 1.00 96.06 322 TRP A CA 1
ATOM 2359 C C . TRP A 1 322 ? -5.756 6.067 -3.277 1.00 96.06 322 TRP A C 1
ATOM 2361 O O . TRP A 1 322 ? -4.570 5.924 -3.574 1.00 96.06 322 TRP A O 1
ATOM 2371 N N . THR A 1 323 ? -6.127 6.512 -2.088 1.00 93.81 323 THR A N 1
ATOM 2372 C CA . THR A 1 323 ? -5.197 6.738 -0.995 1.00 93.81 323 THR A CA 1
ATOM 2373 C C . THR A 1 323 ? -5.814 6.259 0.298 1.00 93.81 323 THR A C 1
ATOM 2375 O O . THR A 1 323 ? -7.027 6.326 0.499 1.00 93.81 323 THR A O 1
ATOM 2378 N N . VAL A 1 324 ? -4.942 5.787 1.176 1.00 94.62 324 VAL A N 1
ATOM 2379 C CA . VAL A 1 324 ? -5.303 5.447 2.542 1.00 94.62 324 VAL A CA 1
ATOM 2380 C C . VAL A 1 324 ? -5.132 6.695 3.392 1.00 94.62 324 VAL A C 1
ATOM 2382 O O . VAL A 1 324 ? -4.124 7.395 3.277 1.00 94.62 324 VAL A O 1
ATOM 2385 N N . ILE A 1 325 ? -6.120 6.966 4.227 1.00 95.75 325 ILE A N 1
ATOM 2386 C CA . ILE A 1 325 ? -6.057 7.951 5.304 1.00 95.75 325 ILE A CA 1
ATOM 2387 C C . ILE A 1 325 ? -6.382 7.243 6.615 1.00 95.75 325 ILE A C 1
ATOM 2389 O O . ILE A 1 325 ? -6.811 6.086 6.618 1.00 95.75 325 ILE A O 1
ATOM 2393 N N . TYR A 1 326 ? -6.199 7.931 7.735 1.00 97.25 326 TYR A N 1
ATOM 2394 C CA . TYR A 1 326 ? -6.588 7.381 9.021 1.00 97.25 326 TYR A CA 1
ATOM 2395 C C . TYR A 1 326 ? -7.206 8.430 9.937 1.00 97.25 326 TYR A C 1
ATOM 2397 O O . TYR A 1 326 ? -6.942 9.624 9.812 1.00 97.25 326 TYR A O 1
ATOM 2405 N N . PHE A 1 327 ? -7.984 7.947 10.899 1.00 97.88 327 PHE A N 1
ATOM 2406 C CA . PHE A 1 327 ? -8.535 8.735 11.991 1.00 97.88 327 PHE A CA 1
ATOM 2407 C C . PHE A 1 327 ? -8.232 8.062 13.324 1.00 97.88 327 PHE A C 1
ATOM 2409 O O . PHE A 1 327 ? -8.256 6.836 13.445 1.00 97.88 327 PHE A O 1
ATOM 2416 N N . VAL A 1 328 ? -7.968 8.868 14.343 1.00 97.25 328 VAL A N 1
ATOM 2417 C CA . VAL A 1 328 ? -7.782 8.424 15.726 1.00 97.25 328 VAL A CA 1
ATOM 2418 C C . VAL A 1 328 ? -8.971 8.871 16.585 1.00 97.25 328 VAL A C 1
ATOM 2420 O O . VAL A 1 328 ? -9.762 9.719 16.156 1.00 97.25 328 VAL A O 1
ATOM 2423 N N . PRO A 1 329 ? -9.138 8.329 17.804 1.00 96.81 329 PRO A N 1
ATOM 2424 C CA . PRO A 1 329 ? -10.235 8.710 18.669 1.00 96.81 329 PRO A CA 1
ATOM 2425 C C . PRO A 1 329 ? -10.078 10.175 19.077 1.00 96.81 329 PRO A C 1
ATOM 2427 O O . PRO A 1 329 ? -8.967 10.670 19.288 1.00 96.81 329 PRO A O 1
ATOM 2430 N N . THR A 1 330 ? -11.201 10.869 19.241 1.00 94.94 330 THR A N 1
ATOM 2431 C CA . THR A 1 330 ? -11.216 12.196 19.871 1.00 94.94 330 THR A CA 1
ATOM 2432 C C . THR A 1 330 ? -10.651 12.130 21.294 1.00 94.94 330 THR A C 1
ATOM 2434 O O . THR A 1 330 ? -10.595 11.060 21.901 1.00 94.94 330 THR A O 1
ATOM 2437 N N . ALA A 1 331 ? -10.274 13.280 21.864 1.00 93.62 331 ALA A N 1
ATOM 2438 C CA . ALA A 1 331 ? -9.788 13.341 23.246 1.00 93.62 331 ALA A CA 1
ATOM 2439 C C . ALA A 1 331 ? -10.778 12.705 24.241 1.00 93.62 331 ALA A C 1
ATOM 2441 O O . ALA A 1 331 ? -10.369 11.895 25.065 1.00 93.62 331 ALA A O 1
ATOM 2442 N N . ASP A 1 332 ? -12.078 12.983 24.097 1.00 92.81 332 ASP A N 1
ATOM 2443 C CA . ASP A 1 332 ? -13.120 12.415 24.960 1.00 92.81 332 ASP A CA 1
ATOM 2444 C C . ASP A 1 332 ? -13.233 10.886 24.807 1.00 92.81 332 ASP A C 1
ATOM 2446 O O . ASP A 1 332 ? -13.424 10.173 25.792 1.00 92.81 332 ASP A O 1
ATOM 2450 N N . GLN A 1 333 ? -13.092 10.358 23.585 1.00 94.56 333 GLN A N 1
ATOM 2451 C CA . GLN A 1 333 ? -13.081 8.910 23.346 1.00 94.56 333 GLN A CA 1
ATOM 2452 C C . GLN A 1 333 ? -11.820 8.260 23.923 1.00 94.56 333 GLN A C 1
ATOM 2454 O O . GLN A 1 333 ? -11.905 7.212 24.560 1.00 94.56 333 GLN A O 1
ATOM 2459 N N . ALA A 1 334 ? -10.655 8.881 23.735 1.00 94.12 334 ALA A N 1
ATOM 2460 C CA . ALA A 1 334 ? -9.397 8.399 24.292 1.00 94.12 334 ALA A CA 1
ATOM 2461 C C . ALA A 1 334 ? -9.424 8.394 25.831 1.00 94.12 334 ALA A C 1
ATOM 2463 O O . ALA A 1 334 ? -9.015 7.407 26.439 1.00 94.12 334 ALA A O 1
ATOM 2464 N N . ASP A 1 335 ? -9.983 9.436 26.457 1.00 92.50 335 ASP A N 1
ATOM 2465 C CA . ASP A 1 335 ? -10.198 9.521 27.909 1.00 92.50 335 ASP A CA 1
ATOM 2466 C C . ASP A 1 335 ? -11.171 8.443 28.417 1.00 92.50 335 ASP A C 1
ATOM 2468 O O . ASP A 1 335 ? -11.057 7.983 29.556 1.00 92.50 335 ASP A O 1
ATOM 2472 N N . ALA A 1 336 ? -12.108 8.005 27.570 1.00 93.69 336 ALA A N 1
ATOM 2473 C CA . ALA A 1 336 ? -12.990 6.875 27.845 1.00 93.69 336 ALA A CA 1
ATOM 2474 C C . ALA A 1 336 ? -12.313 5.504 27.651 1.00 93.69 336 ALA A C 1
ATOM 2476 O O . ALA A 1 336 ? -12.911 4.488 27.996 1.00 93.69 336 ALA A O 1
ATOM 2477 N N . GLY A 1 337 ? -11.075 5.460 27.149 1.00 94.38 337 GLY A N 1
ATOM 2478 C CA . GLY A 1 337 ? -10.313 4.231 26.923 1.00 94.38 337 GLY A CA 1
ATOM 2479 C C . GLY A 1 337 ? -10.299 3.746 25.474 1.00 94.38 337 GLY A C 1
ATOM 2480 O O . GLY A 1 337 ? -9.819 2.647 25.219 1.00 94.38 337 GLY A O 1
ATOM 2481 N N . ALA A 1 338 ? -10.792 4.536 24.515 1.00 95.94 338 ALA A N 1
ATOM 2482 C CA . ALA A 1 338 ? -10.688 4.182 23.106 1.00 95.94 338 ALA A CA 1
ATOM 2483 C C . ALA A 1 338 ? -9.221 4.149 22.655 1.00 95.94 338 ALA A C 1
ATOM 2485 O O . ALA A 1 338 ? -8.460 5.107 22.839 1.00 95.94 338 ALA A O 1
ATOM 2486 N N . ASP A 1 339 ? -8.834 3.055 22.014 1.00 96.44 339 ASP A N 1
ATOM 2487 C CA . ASP A 1 339 ? -7.484 2.796 21.532 1.00 96.44 339 ASP A CA 1
ATOM 2488 C C . ASP A 1 339 ? -7.451 2.366 20.068 1.00 96.44 339 ASP A C 1
ATOM 2490 O O . ASP A 1 339 ? -6.484 1.771 19.626 1.00 96.44 339 ASP A O 1
ATOM 2494 N N . TRP A 1 340 ? -8.481 2.680 19.294 1.00 96.88 340 TRP A N 1
ATOM 2495 C CA . TRP A 1 340 ? -8.547 2.309 17.886 1.00 96.88 340 TRP A CA 1
ATOM 2496 C C . TRP A 1 340 ? -7.887 3.356 16.976 1.00 96.88 340 TRP A C 1
ATOM 2498 O O . TRP A 1 340 ? -7.785 4.522 17.338 1.00 96.88 340 TRP A O 1
ATOM 2508 N N . ALA A 1 341 ? -7.485 2.956 15.775 1.00 97.81 341 ALA A N 1
ATOM 2509 C CA . ALA A 1 341 ? -7.287 3.829 14.625 1.00 97.81 341 ALA A CA 1
ATOM 2510 C C . ALA A 1 341 ? -8.098 3.278 13.454 1.00 97.81 341 ALA A C 1
ATOM 2512 O O . ALA A 1 341 ? -8.066 2.080 13.183 1.00 97.81 341 ALA A O 1
ATOM 2513 N N . ARG A 1 342 ? -8.842 4.150 12.781 1.00 98.12 342 ARG A N 1
ATOM 2514 C CA . ARG A 1 342 ? -9.683 3.813 11.634 1.00 98.12 342 ARG A CA 1
ATOM 2515 C C . ARG A 1 342 ? -8.900 4.081 10.362 1.00 98.12 342 ARG A C 1
ATOM 2517 O O . ARG A 1 342 ? -8.432 5.203 10.205 1.00 98.12 342 ARG A O 1
ATOM 2524 N N . CYS A 1 343 ? -8.752 3.091 9.494 1.00 98.06 343 CYS A N 1
ATOM 2525 C CA . CYS A 1 343 ? -8.165 3.260 8.172 1.00 98.06 343 CYS A CA 1
ATOM 2526 C C . CYS A 1 343 ? -9.298 3.431 7.156 1.00 98.06 343 CYS A C 1
ATOM 2528 O O . CYS A 1 343 ? -10.149 2.544 7.037 1.00 98.06 343 CYS A O 1
ATOM 2530 N N . ASP A 1 344 ? -9.286 4.529 6.405 1.00 98.38 344 ASP A N 1
ATOM 2531 C CA . ASP A 1 344 ? -10.266 4.775 5.348 1.00 98.38 344 ASP A CA 1
ATOM 2532 C C . ASP A 1 344 ? -9.583 4.796 3.976 1.00 98.38 344 ASP A C 1
ATOM 2534 O O . ASP A 1 344 ? -8.451 5.264 3.827 1.00 98.38 344 ASP A O 1
ATOM 2538 N N . LEU A 1 345 ? -10.315 4.352 2.956 1.00 97.31 345 LEU A N 1
ATOM 2539 C CA . LEU A 1 345 ? -10.004 4.587 1.550 1.00 97.31 345 LEU A CA 1
ATOM 2540 C C . LEU A 1 345 ? -10.747 5.814 1.028 1.00 97.31 345 LEU A C 1
ATOM 2542 O O . LEU A 1 345 ? -11.933 5.991 1.301 1.00 97.31 345 LEU A O 1
ATOM 2546 N N . THR A 1 346 ? -10.060 6.624 0.226 1.00 97.31 346 THR A N 1
ATOM 2547 C CA . THR A 1 346 ? -10.626 7.779 -0.489 1.00 97.31 346 THR A CA 1
ATOM 2548 C C . THR A 1 346 ? -9.923 7.975 -1.830 1.00 97.31 346 THR A C 1
ATOM 2550 O O . THR A 1 346 ? -8.774 7.563 -1.998 1.00 97.31 346 THR A O 1
ATOM 2553 N N . LEU A 1 347 ? -10.579 8.651 -2.773 1.00 95.69 347 LEU A N 1
ATOM 2554 C CA . LEU A 1 347 ? -9.960 9.088 -4.027 1.00 95.69 347 LEU A CA 1
ATOM 2555 C C . LEU A 1 347 ? -9.312 10.468 -3.870 1.00 95.69 347 LEU A C 1
ATOM 2557 O O . LEU A 1 347 ? -9.887 11.373 -3.260 1.00 95.69 347 LEU A O 1
ATOM 2561 N N . ARG A 1 348 ? -8.122 10.642 -4.451 1.00 91.06 348 ARG A N 1
ATOM 2562 C CA . ARG A 1 348 ? -7.467 11.947 -4.604 1.00 91.06 348 ARG A CA 1
ATOM 2563 C C . ARG A 1 348 ? -8.123 12.726 -5.747 1.00 91.06 348 ARG A C 1
ATOM 25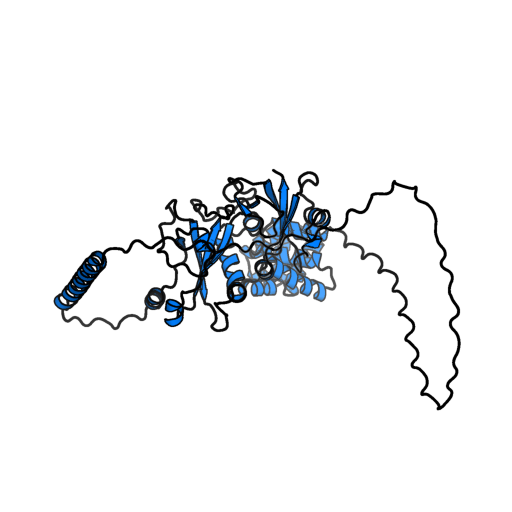65 O O . ARG A 1 348 ? -8.314 12.188 -6.837 1.00 91.06 348 ARG A O 1
ATOM 2572 N N . ALA A 1 349 ? -8.444 13.996 -5.504 1.00 91.75 349 ALA A N 1
ATOM 2573 C CA . ALA A 1 349 ? -9.160 14.845 -6.458 1.00 91.75 349 ALA A CA 1
ATOM 2574 C C . ALA A 1 349 ? -8.703 16.316 -6.404 1.00 91.75 349 ALA A C 1
ATOM 2576 O O . ALA A 1 349 ? -9.506 17.212 -6.159 1.00 91.75 349 ALA A O 1
ATOM 2577 N N . GLY A 1 350 ? -7.403 16.589 -6.569 1.00 82.50 350 GLY A N 1
ATOM 2578 C CA . GLY A 1 350 ? -6.938 17.968 -6.803 1.00 82.50 350 GLY A CA 1
ATOM 2579 C C . GLY A 1 350 ? -7.108 18.929 -5.613 1.00 82.50 350 GLY A C 1
ATOM 2580 O O . GLY A 1 350 ? -7.163 20.144 -5.776 1.00 82.50 350 GLY A O 1
ATOM 2581 N N . GLY A 1 351 ? -7.236 18.396 -4.393 1.00 84.44 351 GLY A N 1
ATOM 2582 C CA . GLY A 1 351 ? -7.569 19.168 -3.187 1.00 84.44 351 GLY A CA 1
ATOM 2583 C C . GLY A 1 351 ? -9.064 19.211 -2.853 1.00 84.44 351 GLY A C 1
ATOM 2584 O O . GLY A 1 351 ? -9.439 19.766 -1.819 1.00 84.44 351 GLY A O 1
ATOM 2585 N N . GLU A 1 352 ? -9.915 18.589 -3.664 1.00 88.94 352 GLU A N 1
ATOM 2586 C CA . GLU A 1 352 ? -11.322 18.301 -3.374 1.00 88.94 352 GLU A CA 1
ATOM 2587 C C . GLU A 1 352 ? -11.509 16.829 -2.955 1.00 88.94 352 GLU A C 1
ATOM 2589 O O . GLU A 1 352 ? -10.562 16.037 -2.967 1.00 88.94 352 GLU A O 1
ATOM 2594 N N . THR A 1 353 ? -12.729 16.465 -2.549 1.00 90.44 353 THR A N 1
ATOM 2595 C CA . THR A 1 353 ? -13.142 15.065 -2.388 1.00 90.44 353 THR A CA 1
ATOM 2596 C C . THR A 1 353 ? -14.089 14.674 -3.509 1.00 90.44 353 THR A C 1
ATOM 2598 O O . THR A 1 353 ? -14.860 15.496 -4.004 1.00 90.44 353 THR A O 1
ATOM 2601 N N . LYS A 1 354 ? -14.027 13.405 -3.909 1.00 94.75 354 LYS A N 1
ATOM 2602 C CA . LYS A 1 354 ? -14.858 12.829 -4.966 1.00 94.75 354 LYS A CA 1
ATOM 2603 C C . LYS A 1 354 ? -15.753 11.733 -4.379 1.00 94.75 354 LYS A C 1
ATOM 2605 O O . LYS A 1 354 ? -15.308 11.057 -3.449 1.00 94.75 354 LYS A O 1
ATOM 2610 N N . PRO A 1 355 ? -16.980 11.551 -4.899 1.00 97.25 355 PRO A N 1
ATOM 2611 C CA . PRO A 1 355 ? -17.798 10.394 -4.561 1.00 97.25 355 PRO A CA 1
ATOM 2612 C C . PRO A 1 355 ? -17.062 9.077 -4.819 1.00 97.25 355 PRO A C 1
ATOM 2614 O O . PRO A 1 355 ? -16.291 8.967 -5.778 1.00 97.25 355 PRO A O 1
ATOM 2617 N N . LEU A 1 356 ? -17.318 8.080 -3.979 1.00 96.81 356 LEU A N 1
ATOM 2618 C CA . LEU A 1 356 ? -16.829 6.724 -4.192 1.00 96.81 356 LEU A CA 1
ATOM 2619 C C . LEU A 1 356 ? -17.495 6.105 -5.440 1.00 96.81 356 LEU A C 1
ATOM 2621 O O . LEU A 1 356 ? -18.680 6.344 -5.683 1.00 96.81 356 LEU A O 1
ATOM 2625 N N . PRO A 1 357 ? -16.763 5.312 -6.242 1.00 95.00 357 PRO A N 1
ATOM 2626 C CA . PRO A 1 357 ? -17.357 4.507 -7.303 1.00 95.00 357 PRO A CA 1
ATOM 2627 C C . PRO A 1 357 ? -18.241 3.397 -6.717 1.00 95.00 357 PRO A C 1
ATOM 2629 O O . PRO A 1 357 ? -18.023 2.947 -5.594 1.00 95.00 357 PRO A O 1
ATOM 2632 N N . ASP A 1 358 ? -19.218 2.936 -7.499 1.00 91.31 358 ASP A N 1
ATOM 2633 C CA . ASP A 1 358 ? -20.098 1.819 -7.140 1.00 91.31 358 ASP A CA 1
ATOM 2634 C C . ASP A 1 358 ? -19.978 0.683 -8.183 1.00 91.31 358 ASP A C 1
ATOM 2636 O O . ASP A 1 358 ? -20.312 0.905 -9.356 1.00 91.31 358 ASP A O 1
ATOM 2640 N N . PRO A 1 359 ? -19.508 -0.522 -7.799 1.00 91.88 359 PRO A N 1
ATOM 2641 C CA . PRO A 1 359 ? -18.983 -0.880 -6.475 1.00 91.88 359 PRO A CA 1
ATOM 2642 C C . PRO A 1 359 ? -17.605 -0.248 -6.205 1.00 91.88 359 PRO A C 1
ATOM 2644 O O . PRO A 1 359 ? -16.910 0.144 -7.139 1.00 91.88 359 PRO A O 1
ATOM 2647 N N . VAL A 1 360 ? -17.198 -0.173 -4.930 1.00 92.94 360 VAL A N 1
ATOM 2648 C CA . VAL A 1 360 ? -15.824 0.224 -4.544 1.00 92.94 360 VAL A CA 1
ATOM 2649 C C . VAL A 1 360 ? -14.851 -0.948 -4.654 1.00 92.94 360 VAL A C 1
ATOM 2651 O O . VAL A 1 360 ? -13.706 -0.775 -5.078 1.00 92.94 360 VAL A O 1
ATOM 2654 N N . GLU A 1 361 ? -15.310 -2.125 -4.232 1.00 91.00 361 GLU A N 1
ATOM 2655 C CA . GLU A 1 361 ? -14.553 -3.375 -4.288 1.00 91.00 361 GLU A CA 1
ATOM 2656 C C . GLU A 1 361 ? -14.122 -3.657 -5.729 1.00 91.00 361 GLU A C 1
ATOM 2658 O O . GLU A 1 361 ? -14.853 -3.338 -6.671 1.00 91.00 361 GLU A O 1
ATOM 2663 N N . ASP A 1 362 ? -12.931 -4.233 -5.889 1.00 86.62 362 ASP A N 1
ATOM 2664 C CA . ASP A 1 362 ? -12.427 -4.714 -7.182 1.00 86.62 362 ASP A CA 1
ATOM 2665 C C . ASP A 1 362 ? -12.293 -3.618 -8.276 1.00 86.62 362 ASP A C 1
ATOM 2667 O O . ASP A 1 362 ? -12.140 -3.890 -9.469 1.00 86.62 362 ASP A O 1
ATOM 2671 N N . THR A 1 363 ? -12.311 -2.330 -7.898 1.00 89.69 363 THR A N 1
ATOM 2672 C CA . THR A 1 363 ? -12.160 -1.201 -8.846 1.00 89.69 363 THR A CA 1
ATOM 2673 C C . THR A 1 363 ? -10.754 -1.060 -9.423 1.00 89.69 363 THR A C 1
ATOM 2675 O O . THR A 1 363 ? -10.529 -0.241 -10.319 1.00 89.69 363 THR A O 1
ATOM 2678 N N . VAL A 1 364 ? -9.798 -1.839 -8.916 1.00 89.69 364 VAL A N 1
ATOM 2679 C CA . VAL A 1 364 ? -8.372 -1.742 -9.240 1.00 89.69 364 VAL A CA 1
ATOM 2680 C C . VAL A 1 364 ? -7.819 -3.113 -9.666 1.00 89.69 364 VAL A C 1
ATOM 2682 O O . VAL A 1 364 ? -6.630 -3.391 -9.521 1.00 89.69 364 VAL A O 1
ATOM 2685 N N . ASP A 1 365 ? -8.682 -3.970 -10.216 1.00 81.06 365 ASP A N 1
ATOM 2686 C CA . ASP A 1 365 ? -8.351 -5.350 -10.596 1.00 81.06 365 ASP A CA 1
ATOM 2687 C C . ASP A 1 365 ? -7.417 -5.457 -11.805 1.00 81.06 365 ASP A C 1
ATOM 2689 O O . ASP A 1 365 ? -6.546 -6.325 -11.850 1.00 81.06 365 ASP A O 1
ATOM 2693 N N . ASP A 1 366 ? -7.570 -4.565 -12.786 1.00 82.69 366 ASP A N 1
ATOM 2694 C CA . ASP A 1 366 ? -6.887 -4.670 -14.072 1.00 82.69 366 ASP A CA 1
ATOM 2695 C C . ASP A 1 366 ? -6.249 -3.347 -14.510 1.00 82.69 366 ASP A C 1
ATOM 2697 O O . ASP A 1 366 ? -6.784 -2.255 -14.319 1.00 82.69 366 ASP A O 1
ATOM 2701 N N . LEU A 1 367 ? -5.101 -3.459 -15.181 1.00 87.19 367 LEU A N 1
ATOM 2702 C CA . LEU A 1 367 ? -4.468 -2.359 -15.904 1.00 87.19 367 LEU A CA 1
ATOM 2703 C C . LEU A 1 367 ? -4.811 -2.442 -17.407 1.00 87.19 367 LEU A C 1
ATOM 2705 O O . LEU A 1 367 ? -4.764 -3.533 -17.981 1.00 87.19 367 LEU A O 1
ATOM 2709 N N . PRO A 1 368 ? -5.073 -1.310 -18.092 1.00 92.81 368 PRO A N 1
ATOM 2710 C CA . PRO A 1 368 ? -5.078 0.059 -17.571 1.00 92.81 368 PRO A CA 1
ATOM 2711 C C . PRO A 1 368 ? -6.331 0.371 -16.739 1.00 92.81 368 PRO A C 1
ATOM 2713 O O . PRO A 1 368 ? -7.423 -0.091 -17.057 1.00 92.81 368 PRO A O 1
ATOM 2716 N N . LEU A 1 369 ? -6.165 1.217 -15.721 1.00 94.94 369 LEU A N 1
ATOM 2717 C CA . LEU A 1 369 ? -7.272 1.709 -14.903 1.00 94.94 369 LEU A CA 1
ATOM 2718 C C . LEU A 1 369 ? -8.174 2.665 -15.687 1.00 94.94 369 LEU A C 1
ATOM 2720 O O . LEU A 1 369 ? -7.692 3.434 -16.526 1.00 94.94 369 LEU A O 1
ATOM 2724 N N . ALA A 1 370 ? -9.464 2.649 -15.351 1.00 95.25 370 ALA A N 1
ATOM 2725 C CA . ALA A 1 370 ? -10.422 3.646 -15.810 1.00 95.25 370 ALA A CA 1
ATOM 2726 C C . ALA A 1 370 ? -10.038 5.044 -15.291 1.00 95.25 370 ALA A C 1
ATOM 2728 O O . ALA A 1 370 ? -9.467 5.171 -14.204 1.00 95.25 370 ALA A O 1
ATOM 2729 N N . ASP A 1 371 ? -10.331 6.091 -16.065 1.00 95.94 371 ASP A N 1
ATOM 2730 C CA . ASP A 1 371 ? -9.874 7.453 -15.760 1.00 95.94 371 ASP A CA 1
ATOM 2731 C C . ASP A 1 371 ? -10.403 7.948 -14.403 1.00 95.94 371 ASP A C 1
ATOM 2733 O O . ASP A 1 371 ? -9.723 8.707 -13.714 1.00 95.94 371 ASP A O 1
ATOM 2737 N N . GLU A 1 372 ? -11.558 7.442 -13.960 1.00 95.62 372 GLU A N 1
ATOM 2738 C CA . GLU A 1 372 ? -12.184 7.793 -12.686 1.00 95.62 372 GLU A CA 1
ATOM 2739 C C . GLU A 1 372 ? -11.358 7.401 -11.453 1.00 95.62 372 GLU A C 1
ATOM 2741 O O . GLU A 1 372 ? -11.533 8.007 -10.392 1.00 95.62 372 GLU A O 1
ATOM 2746 N N . VAL A 1 373 ? -10.484 6.398 -11.587 1.00 96.12 373 VAL A N 1
ATOM 2747 C CA . VAL A 1 373 ? -9.652 5.838 -10.508 1.00 96.12 373 VAL A CA 1
ATOM 2748 C C . VAL A 1 373 ? -8.163 5.809 -10.859 1.00 96.12 373 VAL A C 1
ATOM 2750 O O . VAL A 1 373 ? -7.348 5.470 -10.008 1.00 96.12 373 VAL A O 1
ATOM 2753 N N . ALA A 1 374 ? -7.770 6.162 -12.083 1.00 96.75 374 ALA A N 1
ATOM 2754 C CA . ALA A 1 374 ? -6.369 6.255 -12.483 1.00 96.75 374 ALA A CA 1
ATOM 2755 C C . ALA A 1 374 ? -5.675 7.459 -11.820 1.00 96.75 374 ALA A C 1
ATOM 2757 O O . ALA A 1 374 ? -6.280 8.518 -11.658 1.00 96.75 374 ALA A O 1
ATOM 2758 N N . LEU A 1 375 ? -4.403 7.303 -11.443 1.00 95.75 375 LEU A N 1
ATOM 2759 C CA . LEU A 1 375 ? -3.602 8.366 -10.835 1.00 95.75 375 LEU A CA 1
ATOM 2760 C C . LEU A 1 375 ? -3.079 9.340 -11.892 1.00 95.75 375 LEU A C 1
ATOM 2762 O O . LEU A 1 375 ? -2.314 8.968 -12.789 1.00 95.75 375 LEU A O 1
ATOM 2766 N N . CYS A 1 376 ? -3.435 10.604 -11.714 1.00 95.50 376 CYS A N 1
ATOM 2767 C CA . CYS A 1 376 ? -2.953 11.731 -12.493 1.00 95.50 376 CYS A CA 1
ATOM 2768 C C . CYS A 1 376 ? -2.447 12.851 -11.569 1.00 95.50 376 CYS A C 1
ATOM 2770 O O . CYS A 1 376 ? -2.616 12.794 -10.348 1.00 95.50 376 CYS A O 1
ATOM 2772 N N . ALA A 1 377 ? -1.792 13.864 -12.132 1.00 92.69 377 ALA A N 1
ATOM 2773 C CA . ALA A 1 377 ? -1.321 15.034 -11.394 1.00 92.69 377 ALA A CA 1
ATOM 2774 C C . ALA A 1 377 ? -1.562 16.328 -12.181 1.00 92.69 377 ALA A C 1
ATOM 2776 O O . ALA A 1 377 ? -1.387 16.371 -13.400 1.00 92.69 377 ALA A O 1
ATOM 2777 N N . GLU A 1 378 ? -1.952 17.389 -11.471 1.00 89.00 378 GLU A N 1
ATOM 2778 C CA . GLU A 1 378 ? -2.179 18.719 -12.055 1.00 89.00 378 GLU A CA 1
ATOM 2779 C C . GLU A 1 378 ? -0.888 19.503 -12.308 1.00 89.00 378 GLU A C 1
ATOM 2781 O O . GLU A 1 378 ? -0.791 20.217 -13.300 1.00 89.00 378 GLU A O 1
ATOM 2786 N N . ASP A 1 379 ? 0.086 19.398 -11.400 1.00 81.81 379 ASP A N 1
ATOM 2787 C CA . ASP A 1 379 ? 1.356 20.127 -11.448 1.00 81.81 379 ASP A CA 1
ATOM 2788 C C . ASP A 1 379 ? 2.436 19.344 -10.683 1.00 81.81 379 ASP A C 1
ATOM 2790 O O . ASP A 1 379 ? 2.189 18.829 -9.590 1.00 81.81 379 ASP A O 1
ATOM 2794 N N . TYR A 1 380 ? 3.643 19.292 -11.244 1.00 71.00 380 TYR A N 1
ATOM 2795 C CA . TYR A 1 380 ? 4.826 18.661 -10.655 1.00 71.00 380 TYR A CA 1
ATOM 2796 C C . TYR A 1 380 ? 5.717 19.641 -9.868 1.00 71.00 380 TYR A C 1
ATOM 2798 O O . TYR A 1 380 ? 6.557 19.237 -9.065 1.00 71.00 380 TYR A O 1
ATOM 2806 N N . THR A 1 381 ? 5.576 20.955 -10.074 1.00 62.75 381 THR A N 1
ATOM 2807 C CA . THR A 1 381 ? 6.532 21.947 -9.547 1.00 62.75 381 THR A CA 1
ATOM 2808 C C . THR A 1 381 ? 6.485 22.136 -8.031 1.00 62.75 381 THR A C 1
ATOM 2810 O O . THR A 1 381 ? 7.373 22.776 -7.458 1.00 62.75 381 THR A O 1
ATOM 2813 N N . SER A 1 382 ? 5.496 21.549 -7.359 1.00 54.62 382 SER A N 1
ATOM 2814 C CA . SER A 1 382 ? 5.469 21.453 -5.907 1.00 54.62 382 SER A CA 1
ATOM 2815 C C . SER A 1 382 ? 5.661 19.999 -5.491 1.00 54.62 382 SER A C 1
ATOM 2817 O O . SER A 1 382 ? 5.022 19.103 -6.026 1.00 54.62 382 SER A O 1
ATOM 2819 N N . SER A 1 383 ? 6.486 19.755 -4.472 1.00 46.12 383 SER A N 1
ATOM 2820 C CA . SER A 1 383 ? 6.613 18.448 -3.802 1.00 46.12 383 SER A CA 1
ATOM 2821 C C . SER A 1 383 ? 5.315 17.975 -3.119 1.00 46.12 383 SER A C 1
ATOM 2823 O O . SER A 1 383 ? 5.329 17.019 -2.355 1.00 46.12 383 SER A O 1
ATOM 2825 N N . ALA A 1 384 ? 4.219 18.702 -3.328 1.00 49.91 384 ALA A N 1
ATOM 2826 C CA . ALA A 1 384 ? 2.862 18.396 -2.922 1.00 49.91 384 ALA A CA 1
ATOM 2827 C C . ALA A 1 384 ? 1.954 18.421 -4.160 1.00 49.91 384 ALA A C 1
ATOM 2829 O O . ALA A 1 384 ? 0.840 18.940 -4.079 1.00 49.91 384 ALA A O 1
ATOM 2830 N N . GLY A 1 385 ? 2.468 17.951 -5.309 1.00 59.66 385 GLY A N 1
ATOM 2831 C CA . GLY A 1 385 ? 1.724 17.873 -6.559 1.00 59.66 385 GLY A CA 1
ATOM 2832 C C . GLY A 1 385 ? 0.317 17.381 -6.266 1.00 59.66 385 GLY A C 1
ATOM 2833 O O . GLY A 1 385 ? 0.136 16.405 -5.533 1.00 59.66 385 GLY A O 1
ATOM 2834 N N . LEU A 1 386 ? -0.677 18.134 -6.733 1.00 81.06 386 LEU A N 1
ATOM 2835 C CA . LEU A 1 386 ? -2.075 17.825 -6.481 1.00 81.06 386 LEU A CA 1
ATOM 2836 C C . LEU A 1 386 ? -2.415 16.585 -7.306 1.00 81.06 386 LEU A C 1
ATOM 2838 O O . LEU A 1 386 ? -2.863 16.673 -8.449 1.00 81.06 386 LEU A O 1
ATOM 2842 N N . TYR A 1 387 ? -2.114 15.419 -6.737 1.00 91.06 387 TYR A N 1
ATOM 2843 C CA . TYR A 1 387 ? -2.562 14.154 -7.278 1.00 91.06 387 TYR A CA 1
ATOM 2844 C C . TYR A 1 387 ? -4.083 14.192 -7.387 1.00 91.06 387 TYR A C 1
ATOM 2846 O O . TYR A 1 387 ? -4.800 14.683 -6.506 1.00 91.06 387 TYR A O 1
ATOM 2854 N N . THR A 1 388 ? -4.570 13.656 -8.487 1.00 94.44 388 THR A N 1
ATOM 2855 C CA . THR A 1 388 ? -5.970 13.692 -8.864 1.00 94.44 388 THR A CA 1
ATOM 2856 C C . THR A 1 388 ? -6.331 12.410 -9.610 1.00 94.44 388 THR A C 1
ATOM 2858 O O . THR A 1 388 ? -5.471 11.558 -9.859 1.00 94.44 388 THR A O 1
ATOM 2861 N N . SER A 1 389 ? -7.608 12.254 -9.935 1.00 95.50 389 SER A N 1
ATOM 2862 C CA . SER A 1 389 ? -8.075 11.224 -10.864 1.00 95.50 389 SER A CA 1
ATOM 2863 C C . SER A 1 389 ? -8.010 11.751 -12.295 1.00 95.50 389 SER A C 1
ATOM 2865 O O . SER A 1 389 ? -8.138 12.952 -12.528 1.00 95.50 389 SER A O 1
ATOM 2867 N N . CYS A 1 390 ? -7.768 10.875 -13.264 1.00 96.38 390 CYS A N 1
ATOM 2868 C CA . CYS A 1 390 ? -7.565 11.284 -14.654 1.00 96.38 390 CYS A CA 1
ATOM 2869 C C . CYS A 1 390 ? -8.843 11.795 -15.347 1.00 96.38 390 CYS A C 1
ATOM 2871 O O . CYS A 1 390 ? -8.756 12.443 -16.385 1.00 96.38 390 CYS A O 1
ATOM 2873 N N . ASP A 1 391 ? -10.031 11.571 -14.778 1.00 96.12 391 ASP A N 1
ATOM 2874 C CA . ASP A 1 391 ? -11.277 12.199 -15.241 1.00 96.12 391 ASP A CA 1
ATOM 2875 C C . ASP A 1 391 ? -11.420 13.673 -14.807 1.00 96.12 391 ASP A C 1
ATOM 2877 O O . ASP A 1 391 ? -12.320 14.381 -15.272 1.00 96.12 391 ASP A O 1
ATOM 2881 N N . LEU A 1 392 ? -10.524 14.153 -13.942 1.00 94.44 392 LEU A N 1
ATOM 2882 C CA . LEU A 1 392 ? -10.393 15.553 -13.551 1.00 94.44 392 LEU A CA 1
ATOM 2883 C C . LEU A 1 392 ? -9.274 16.244 -14.353 1.00 94.44 392 LEU A C 1
ATOM 2885 O O . LEU A 1 392 ? -8.446 15.574 -14.976 1.00 94.44 392 LEU A O 1
ATOM 2889 N N . PRO A 1 393 ? -9.234 17.594 -14.381 1.00 93.88 393 PRO A N 1
ATOM 2890 C CA . PRO A 1 393 ? -8.151 18.321 -15.036 1.00 93.88 393 PRO A CA 1
ATOM 2891 C C . PRO A 1 393 ? -6.783 17.861 -14.528 1.00 93.88 393 PRO A C 1
ATOM 2893 O O . PRO A 1 393 ? -6.567 17.799 -13.323 1.00 93.88 393 PRO A O 1
ATOM 2896 N N . HIS A 1 394 ? -5.869 17.554 -15.442 1.00 94.12 394 HIS A N 1
ATOM 2897 C CA . HIS A 1 394 ? -4.513 17.127 -15.121 1.00 94.12 394 HIS A CA 1
ATOM 2898 C C . HIS A 1 394 ? -3.565 17.439 -16.287 1.00 94.12 394 HIS A C 1
ATOM 2900 O O . HIS A 1 394 ? -4.008 17.731 -17.399 1.00 94.12 394 HIS A O 1
ATOM 2906 N N . GLU A 1 395 ? -2.262 17.408 -16.017 1.00 93.31 395 GLU A N 1
ATOM 2907 C CA . GLU A 1 395 ? -1.199 17.570 -17.021 1.00 93.31 395 GLU A CA 1
ATOM 2908 C C . GLU A 1 395 ? -0.392 16.273 -17.197 1.00 93.31 395 GLU A C 1
ATOM 2910 O O . GLU A 1 395 ? 0.208 16.042 -18.248 1.00 93.31 395 GLU A O 1
ATOM 2915 N N . TYR A 1 396 ? -0.416 15.404 -16.181 1.00 93.44 396 TYR A N 1
ATOM 2916 C CA . TYR A 1 396 ? 0.370 14.178 -16.143 1.00 93.44 396 TYR A CA 1
ATOM 2917 C C . TYR A 1 396 ? -0.467 12.966 -15.749 1.00 93.44 396 TYR A C 1
ATOM 2919 O O . TYR A 1 396 ? -1.308 13.058 -14.853 1.00 93.44 396 TYR A O 1
ATOM 2927 N N . ARG A 1 397 ? -0.140 11.808 -16.327 1.00 94.94 397 ARG A N 1
ATOM 2928 C CA . ARG A 1 397 ? -0.716 10.499 -15.990 1.00 94.94 397 ARG A CA 1
ATOM 2929 C C . ARG A 1 397 ? 0.351 9.495 -15.593 1.00 94.94 397 ARG A C 1
ATOM 2931 O O . ARG A 1 397 ? 1.407 9.428 -16.222 1.00 94.94 397 ARG A O 1
ATOM 2938 N N . VAL A 1 398 ? 0.051 8.653 -14.604 1.00 94.75 398 VAL A N 1
ATOM 2939 C CA . VAL A 1 398 ? 0.894 7.495 -14.282 1.00 94.75 398 VAL A CA 1
ATOM 2940 C C . VAL A 1 398 ? 0.685 6.384 -15.311 1.00 94.75 398 VAL A C 1
ATOM 2942 O O . VAL A 1 398 ? -0.341 5.696 -15.340 1.00 94.75 398 VAL A O 1
ATOM 2945 N N . THR A 1 399 ? 1.687 6.171 -16.159 1.00 92.06 399 THR A N 1
ATOM 2946 C CA . THR A 1 399 ? 1.638 5.177 -17.244 1.00 92.06 399 THR A CA 1
ATOM 2947 C C . THR A 1 399 ? 2.342 3.870 -16.892 1.00 92.06 399 THR A C 1
ATOM 2949 O O . THR A 1 399 ? 2.041 2.837 -17.496 1.00 92.06 399 THR A O 1
ATOM 2952 N N . GLU A 1 400 ? 3.204 3.884 -15.878 1.00 91.62 400 GLU A N 1
ATOM 2953 C CA . GLU A 1 400 ? 3.960 2.729 -15.396 1.00 91.62 400 GLU A CA 1
ATOM 2954 C C . GLU A 1 400 ? 4.271 2.880 -13.899 1.00 91.62 400 GLU A C 1
ATOM 2956 O O . GLU A 1 400 ? 4.369 3.992 -13.375 1.00 91.62 400 GLU A O 1
ATOM 2961 N N . SER A 1 401 ? 4.450 1.750 -13.216 1.00 91.69 401 SER A N 1
ATOM 2962 C CA . SER A 1 401 ? 5.086 1.692 -11.902 1.00 91.69 401 SER A CA 1
ATOM 2963 C C . SER A 1 401 ? 6.169 0.617 -11.894 1.00 91.69 401 SER A C 1
ATOM 2965 O O . SER A 1 401 ? 5.924 -0.511 -12.316 1.00 91.69 401 SER A O 1
ATOM 2967 N N . VAL A 1 402 ? 7.356 0.947 -11.392 1.00 88.44 402 VAL A N 1
ATOM 2968 C CA . VAL A 1 402 ? 8.525 0.060 -11.390 1.00 88.44 402 VAL A CA 1
ATOM 2969 C C . VAL A 1 402 ? 8.863 -0.334 -9.962 1.00 88.44 402 VAL A C 1
ATOM 2971 O O . VAL A 1 402 ? 9.136 0.526 -9.128 1.00 88.44 402 VAL A O 1
ATOM 2974 N N . VAL A 1 403 ? 8.892 -1.635 -9.669 1.00 86.12 403 VAL A N 1
ATOM 2975 C CA . VAL A 1 403 ? 9.349 -2.128 -8.362 1.00 86.12 403 VAL A CA 1
ATOM 2976 C C . VAL A 1 403 ? 10.822 -1.771 -8.165 1.00 86.12 403 VAL A C 1
ATOM 2978 O O . VAL A 1 403 ? 11.673 -2.084 -8.999 1.00 86.12 403 VAL A O 1
ATOM 2981 N N . HIS A 1 404 ? 11.126 -1.151 -7.032 1.00 85.06 404 HIS A N 1
ATOM 2982 C CA . HIS A 1 404 ? 12.470 -0.773 -6.628 1.00 85.06 404 HIS A CA 1
ATOM 2983 C C . HIS A 1 404 ? 12.910 -1.593 -5.416 1.00 85.06 404 HIS A C 1
ATOM 2985 O O . HIS A 1 404 ? 12.114 -1.890 -4.530 1.00 85.06 404 HIS A O 1
ATOM 2991 N N . VAL A 1 405 ? 14.191 -1.955 -5.358 1.00 80.81 405 VAL A N 1
ATOM 2992 C CA . VAL A 1 405 ? 14.752 -2.736 -4.249 1.00 80.81 405 VAL A CA 1
ATOM 2993 C C . VAL A 1 405 ? 15.724 -1.870 -3.462 1.00 80.81 405 VAL A C 1
ATOM 2995 O O . VAL A 1 405 ? 16.723 -1.417 -4.015 1.00 80.81 405 VAL A O 1
ATOM 2998 N N . GLY A 1 406 ? 15.475 -1.716 -2.161 1.00 85.81 406 GLY A N 1
ATOM 2999 C CA . GLY A 1 406 ? 16.354 -0.998 -1.240 1.00 85.81 406 GLY A CA 1
ATOM 3000 C C . GLY A 1 406 ? 15.704 0.251 -0.654 1.00 85.81 406 GLY A C 1
ATOM 3001 O O . GLY A 1 406 ? 14.495 0.282 -0.437 1.00 85.81 406 GLY A O 1
ATOM 3002 N N . ASP A 1 407 ? 16.528 1.253 -0.354 1.00 88.75 407 ASP A N 1
ATOM 3003 C CA . ASP A 1 407 ? 16.061 2.578 0.060 1.00 88.75 407 ASP A CA 1
ATOM 3004 C C . ASP A 1 407 ? 15.385 3.317 -1.110 1.00 88.75 407 ASP A C 1
ATOM 3006 O O . ASP A 1 407 ? 15.725 3.053 -2.267 1.00 88.75 407 ASP A O 1
ATOM 3010 N N . PRO A 1 408 ? 14.456 4.253 -0.835 1.00 87.00 408 PRO A N 1
ATOM 3011 C CA . PRO A 1 408 ? 13.863 5.073 -1.878 1.00 87.00 408 PRO A CA 1
ATOM 3012 C C . PRO A 1 408 ? 14.948 5.895 -2.580 1.00 87.00 408 PRO A C 1
ATOM 3014 O O . PRO A 1 408 ? 15.810 6.463 -1.893 1.00 87.00 408 PRO A O 1
ATOM 3017 N N . PRO A 1 409 ? 14.904 6.001 -3.922 1.00 88.31 409 PRO A N 1
ATOM 3018 C CA . PRO A 1 409 ? 15.717 6.956 -4.653 1.00 88.31 409 PRO A CA 1
ATOM 3019 C C . PRO A 1 409 ? 15.615 8.345 -4.025 1.00 88.31 409 PRO A C 1
ATOM 3021 O O . PRO A 1 409 ? 14.541 8.805 -3.632 1.00 88.31 409 PRO A O 1
ATOM 3024 N N . SER A 1 410 ? 16.746 9.033 -3.930 1.00 88.31 410 SER A N 1
ATOM 3025 C CA . SER A 1 410 ? 16.756 10.428 -3.511 1.00 88.31 410 SER A CA 1
ATOM 3026 C C . SER A 1 410 ? 15.993 11.292 -4.515 1.00 88.31 410 SER A C 1
ATOM 3028 O O . SER A 1 410 ? 15.922 10.985 -5.704 1.00 88.31 410 SER A O 1
ATOM 3030 N N . THR A 1 411 ? 15.492 12.444 -4.074 1.00 84.06 411 THR A N 1
ATOM 3031 C CA . THR A 1 411 ? 14.836 13.410 -4.971 1.00 84.06 411 THR A CA 1
ATOM 3032 C C . THR A 1 411 ? 15.710 13.800 -6.164 1.00 84.06 411 THR A C 1
ATOM 3034 O O . THR A 1 411 ? 15.189 13.997 -7.253 1.00 84.06 411 THR A O 1
ATOM 3037 N N . ALA A 1 412 ? 17.036 13.852 -6.001 1.00 84.25 412 ALA A N 1
ATOM 3038 C CA . ALA A 1 412 ? 17.966 14.116 -7.101 1.00 84.25 412 ALA A CA 1
ATOM 3039 C C . ALA A 1 412 ? 18.033 12.973 -8.134 1.00 84.25 412 ALA A C 1
ATOM 3041 O O . ALA A 1 412 ? 18.284 13.224 -9.310 1.00 84.25 412 ALA A O 1
ATOM 3042 N N . GLU A 1 413 ? 17.808 11.727 -7.714 1.00 86.25 413 GLU A N 1
ATOM 3043 C CA . GLU A 1 413 ? 17.749 10.563 -8.609 1.00 86.25 413 GLU A CA 1
ATOM 3044 C C . GLU A 1 413 ? 16.416 10.473 -9.356 1.00 86.25 413 GLU A C 1
ATOM 3046 O O . GLU A 1 413 ? 16.373 9.901 -10.439 1.00 86.25 413 GLU A O 1
ATOM 3051 N N . LEU A 1 414 ? 15.350 11.071 -8.821 1.00 85.50 414 LEU A N 1
ATOM 3052 C CA . LEU A 1 414 ? 14.025 11.094 -9.450 1.00 85.50 414 LEU A CA 1
ATOM 3053 C C . LEU A 1 414 ? 13.880 12.173 -10.537 1.00 85.50 414 LEU A C 1
ATOM 3055 O O . LEU A 1 414 ? 12.960 12.118 -11.350 1.00 85.50 414 LEU A O 1
ATOM 3059 N N . THR A 1 415 ? 14.802 13.138 -10.598 1.00 80.56 415 THR A N 1
ATOM 3060 C CA . THR A 1 415 ? 14.762 14.223 -11.592 1.00 80.56 415 THR A CA 1
ATOM 3061 C C . THR A 1 415 ? 15.365 13.847 -12.951 1.00 80.56 415 THR A C 1
ATOM 3063 O O . THR A 1 415 ? 16.327 13.077 -13.024 1.00 80.56 415 THR A O 1
ATOM 3066 N N . ASP A 1 416 ? 14.843 14.459 -14.022 1.00 77.69 416 ASP A N 1
ATOM 3067 C CA . ASP A 1 416 ? 15.388 14.462 -15.389 1.00 77.69 416 ASP A CA 1
ATOM 3068 C C . ASP A 1 416 ? 15.856 13.080 -15.893 1.00 77.69 416 ASP A C 1
ATOM 3070 O O . ASP A 1 416 ? 15.059 12.168 -16.113 1.00 77.69 416 ASP A O 1
ATOM 3074 N N . ASP A 1 417 ? 17.163 12.934 -16.123 1.00 81.12 417 ASP A N 1
ATOM 3075 C CA . ASP A 1 417 ? 17.781 11.731 -16.677 1.00 81.12 417 ASP A CA 1
ATOM 3076 C C . ASP A 1 417 ? 17.775 10.561 -15.688 1.00 81.12 417 ASP A C 1
ATOM 3078 O O . ASP A 1 417 ? 17.738 9.407 -16.116 1.00 81.12 417 ASP A O 1
ATOM 3082 N N . GLY A 1 418 ? 17.796 10.846 -14.382 1.00 82.75 418 GLY A N 1
ATOM 3083 C CA . GLY A 1 418 ? 17.700 9.826 -13.340 1.00 82.75 418 GLY A CA 1
ATOM 3084 C C . GLY A 1 418 ? 16.320 9.177 -13.342 1.00 82.75 418 GLY A C 1
ATOM 3085 O O . GLY A 1 418 ? 16.216 7.958 -13.473 1.00 82.75 418 GLY A O 1
ATOM 3086 N N . GLY A 1 419 ? 15.267 9.998 -13.341 1.00 84.50 419 GLY A N 1
ATOM 3087 C CA . GLY A 1 419 ? 13.889 9.526 -13.461 1.00 84.50 419 GLY A CA 1
ATOM 3088 C C . GLY A 1 419 ? 13.654 8.741 -14.756 1.00 84.50 419 GLY A C 1
ATOM 3089 O O . GLY A 1 419 ? 13.111 7.640 -14.715 1.00 84.50 419 GLY A O 1
ATOM 3090 N N . ARG A 1 420 ? 14.163 9.229 -15.899 1.00 86.56 420 ARG A N 1
ATOM 3091 C CA . ARG A 1 420 ? 14.096 8.496 -17.181 1.00 86.56 420 ARG A CA 1
ATOM 3092 C C . ARG A 1 420 ? 14.762 7.123 -17.118 1.00 86.56 420 ARG A C 1
ATOM 3094 O O . ARG A 1 420 ? 14.248 6.164 -17.684 1.00 86.56 420 ARG A O 1
ATOM 3101 N N . ALA A 1 421 ? 15.912 7.017 -16.454 1.00 87.62 421 ALA A N 1
ATOM 3102 C CA . ALA A 1 421 ? 16.608 5.741 -16.308 1.00 87.62 421 ALA A CA 1
ATOM 3103 C C . ALA A 1 421 ? 15.835 4.751 -15.421 1.00 87.62 421 ALA A C 1
ATOM 3105 O O . ALA A 1 421 ? 15.940 3.540 -15.622 1.00 87.62 421 ALA A O 1
ATOM 3106 N N . LEU A 1 422 ? 15.067 5.267 -14.460 1.00 86.88 422 LEU A N 1
ATOM 3107 C CA . LEU A 1 422 ? 14.200 4.489 -13.579 1.00 86.88 422 LEU A CA 1
ATOM 3108 C C . LEU A 1 422 ? 12.876 4.078 -14.245 1.00 86.88 422 LEU A C 1
ATOM 3110 O O . LEU A 1 422 ? 12.298 3.074 -13.839 1.00 86.88 422 LEU A O 1
ATOM 3114 N N . CYS A 1 423 ? 12.450 4.795 -15.289 1.00 88.81 423 CYS A N 1
ATOM 3115 C CA . CYS A 1 423 ? 11.210 4.581 -16.043 1.00 88.81 423 CYS A CA 1
ATOM 3116 C C . CYS A 1 423 ? 11.480 4.232 -17.521 1.00 88.81 423 CYS A C 1
ATOM 3118 O O . CYS A 1 423 ? 11.127 4.997 -18.422 1.00 88.81 423 CYS A O 1
ATOM 3120 N N . PRO A 1 424 ? 12.144 3.098 -17.816 1.00 79.56 424 PRO A N 1
ATOM 3121 C CA . PRO A 1 424 ? 12.662 2.815 -19.152 1.00 79.56 424 PRO A CA 1
ATOM 3122 C C . PRO A 1 424 ? 11.589 2.450 -20.187 1.00 79.56 424 PRO A C 1
ATOM 3124 O O . PRO A 1 424 ? 11.907 2.430 -21.378 1.00 79.56 424 PRO A O 1
ATOM 3127 N N . SER A 1 425 ? 10.366 2.101 -19.768 1.00 77.50 425 SER A N 1
ATOM 3128 C CA . SER A 1 425 ? 9.290 1.741 -20.700 1.00 77.50 425 SER A CA 1
ATOM 3129 C C . SER A 1 425 ? 8.454 2.948 -21.139 1.00 77.50 425 SER A C 1
ATOM 3131 O O . SER A 1 425 ? 7.778 2.887 -22.170 1.00 77.50 425 SER A O 1
ATOM 3133 N N . THR A 1 426 ? 8.549 4.066 -20.412 1.00 78.06 426 THR A N 1
ATOM 3134 C CA . THR A 1 426 ? 7.942 5.335 -20.809 1.00 78.06 426 THR A CA 1
ATOM 3135 C C . THR A 1 426 ? 8.638 5.889 -22.051 1.00 78.06 426 THR A C 1
ATOM 3137 O O . THR A 1 426 ? 9.867 5.921 -22.129 1.00 78.06 426 THR A O 1
ATOM 3140 N N . ASP A 1 427 ? 7.856 6.354 -23.029 1.00 82.62 427 ASP A N 1
ATOM 3141 C CA . ASP A 1 427 ? 8.398 7.059 -24.190 1.00 82.62 427 ASP A CA 1
ATOM 3142 C C . ASP A 1 427 ? 9.232 8.263 -23.711 1.00 82.62 427 ASP A C 1
ATOM 3144 O O . ASP A 1 427 ? 8.686 9.142 -23.039 1.00 82.62 427 ASP A O 1
ATOM 3148 N N . PRO A 1 428 ? 10.537 8.341 -24.038 1.00 79.69 428 PRO A N 1
ATOM 3149 C CA . PRO A 1 428 ? 11.391 9.437 -23.598 1.00 79.69 428 PRO A CA 1
ATOM 3150 C C . PRO A 1 428 ? 10.889 10.825 -24.007 1.00 79.69 428 PRO A C 1
ATOM 3152 O O . PRO A 1 428 ? 11.241 11.801 -23.346 1.00 79.69 428 PRO A O 1
ATOM 3155 N N . GLU A 1 429 ? 10.100 10.927 -25.085 1.00 83.56 429 GLU A N 1
ATOM 3156 C CA . GLU A 1 429 ? 9.491 12.189 -25.525 1.00 83.56 429 GLU A CA 1
ATOM 3157 C C . GLU A 1 429 ? 8.279 12.593 -24.670 1.00 83.56 429 GLU A C 1
ATOM 3159 O O . GLU A 1 429 ? 7.960 13.779 -24.597 1.00 83.56 429 GLU A O 1
ATOM 3164 N N . HIS A 1 430 ? 7.647 11.630 -23.991 1.00 84.62 430 HIS A N 1
ATOM 3165 C CA . HIS A 1 430 ? 6.464 11.832 -23.152 1.00 84.62 430 HIS A CA 1
ATOM 3166 C C . HIS A 1 430 ? 6.744 11.669 -21.655 1.00 84.62 430 HIS A C 1
ATOM 3168 O O . HIS A 1 430 ? 5.875 11.991 -20.851 1.00 84.62 430 HIS A O 1
ATOM 3174 N N . PHE A 1 431 ? 7.933 11.216 -21.251 1.00 87.19 431 PHE A N 1
ATOM 3175 C CA . PHE A 1 431 ? 8.319 11.160 -19.843 1.00 87.19 431 PHE A CA 1
ATOM 3176 C C . PHE A 1 431 ? 8.349 12.564 -19.229 1.00 87.19 431 PHE A C 1
ATOM 3178 O O . PHE A 1 431 ? 9.031 13.464 -19.731 1.00 87.19 431 PHE A O 1
ATOM 3185 N N . ALA A 1 432 ? 7.651 12.727 -18.109 1.00 84.38 432 ALA A N 1
ATOM 3186 C CA . ALA A 1 432 ? 7.652 13.958 -17.336 1.00 84.38 432 ALA A CA 1
ATOM 3187 C C . ALA A 1 432 ? 8.579 13.839 -16.122 1.00 84.38 432 ALA A C 1
ATOM 3189 O O . ALA A 1 432 ? 9.592 14.538 -16.046 1.00 84.38 432 ALA A O 1
ATOM 3190 N N . TYR A 1 433 ? 8.255 12.938 -15.194 1.00 86.31 433 TYR A N 1
ATOM 3191 C CA . TYR A 1 433 ? 9.010 12.743 -13.961 1.00 86.31 433 TYR A CA 1
ATOM 3192 C C . TYR A 1 433 ? 8.764 11.361 -13.349 1.00 86.31 433 TYR A C 1
ATOM 3194 O O . TYR A 1 433 ? 7.844 10.636 -13.734 1.00 86.31 433 TYR A O 1
ATOM 3202 N N . ALA A 1 434 ? 9.618 11.010 -12.390 1.00 87.94 434 ALA A N 1
ATOM 3203 C CA . ALA A 1 434 ? 9.455 9.842 -11.545 1.00 87.94 434 ALA A CA 1
ATOM 3204 C C . ALA A 1 434 ? 9.121 10.291 -10.122 1.00 87.94 434 ALA A C 1
ATOM 3206 O O . ALA A 1 434 ? 9.636 11.308 -9.658 1.00 87.94 434 ALA A O 1
ATOM 3207 N N . ASP A 1 435 ? 8.288 9.528 -9.433 1.00 89.44 435 ASP A N 1
ATOM 3208 C CA . ASP A 1 435 ? 7.926 9.793 -8.045 1.00 89.44 435 ASP A CA 1
ATOM 3209 C C . ASP A 1 435 ? 7.976 8.515 -7.217 1.00 89.44 435 ASP A C 1
ATOM 3211 O O . ASP A 1 435 ? 7.972 7.410 -7.761 1.00 89.44 435 ASP A O 1
ATOM 3215 N N . VAL A 1 436 ? 8.025 8.652 -5.900 1.00 89.62 436 VAL A N 1
ATOM 3216 C CA . VAL A 1 436 ? 8.006 7.523 -4.969 1.00 89.62 436 VAL A CA 1
ATOM 3217 C C . VAL A 1 436 ? 7.000 7.792 -3.861 1.00 89.62 436 VAL A C 1
ATOM 3219 O O . VAL A 1 436 ? 6.766 8.949 -3.512 1.00 89.62 436 VAL A O 1
ATOM 3222 N N . PRO A 1 437 ? 6.410 6.745 -3.267 1.00 85.75 437 PRO A N 1
ATOM 3223 C CA . PRO A 1 437 ? 5.638 6.909 -2.047 1.00 85.75 437 PRO A CA 1
ATOM 3224 C C . PRO A 1 437 ? 6.458 7.607 -0.964 1.00 85.75 437 PRO A C 1
ATOM 3226 O O . PRO A 1 437 ? 7.693 7.536 -0.951 1.00 85.75 437 PRO A O 1
ATOM 3229 N N . ASP A 1 438 ? 5.770 8.243 -0.017 1.00 81.31 438 ASP A N 1
ATOM 3230 C CA . ASP A 1 438 ? 6.455 8.758 1.159 1.00 81.31 438 ASP A CA 1
ATOM 3231 C C . ASP A 1 438 ? 7.195 7.639 1.909 1.00 81.31 438 ASP A C 1
ATOM 3233 O O . ASP A 1 438 ? 6.976 6.435 1.716 1.00 81.31 438 ASP A O 1
ATOM 3237 N N . ARG A 1 439 ? 8.112 8.052 2.787 1.00 80.62 439 ARG A N 1
ATOM 3238 C CA . ARG A 1 439 ? 8.995 7.121 3.488 1.00 80.62 439 ARG A CA 1
ATOM 3239 C C . ARG A 1 439 ? 8.223 6.060 4.271 1.00 80.62 439 ARG A C 1
ATOM 3241 O O . ARG A 1 439 ? 8.700 4.936 4.374 1.00 80.62 439 ARG A O 1
ATOM 3248 N N . ALA A 1 440 ? 7.058 6.394 4.809 1.00 70.12 440 ALA A N 1
ATOM 3249 C CA . ALA A 1 440 ? 6.317 5.465 5.633 1.00 70.12 440 ALA A CA 1
ATOM 3250 C C . ALA A 1 440 ? 5.588 4.405 4.798 1.00 70.12 440 ALA A C 1
ATOM 3252 O O . ALA A 1 440 ? 5.627 3.232 5.162 1.00 70.12 440 ALA A O 1
ATOM 3253 N N . PHE A 1 441 ? 5.018 4.767 3.643 1.00 75.88 441 PHE A N 1
ATOM 3254 C CA . PHE A 1 441 ? 4.551 3.771 2.670 1.00 75.88 441 PHE A CA 1
ATOM 3255 C C . PHE A 1 441 ? 5.703 2.896 2.164 1.00 75.88 441 PHE A C 1
ATOM 3257 O O . PHE A 1 441 ? 5.554 1.678 2.043 1.00 75.88 441 PHE A O 1
ATOM 3264 N N . TRP A 1 442 ? 6.872 3.491 1.915 1.00 83.06 442 TRP A N 1
ATOM 3265 C CA . TRP A 1 442 ? 8.056 2.742 1.504 1.00 83.06 442 TRP A CA 1
ATOM 3266 C C . TRP A 1 442 ? 8.478 1.703 2.548 1.00 83.06 442 TRP A C 1
ATOM 3268 O O . TRP A 1 442 ? 8.653 0.528 2.223 1.00 83.06 442 TRP A O 1
ATOM 3278 N N . ASP A 1 443 ? 8.601 2.118 3.812 1.00 75.50 443 ASP A N 1
ATOM 3279 C CA . ASP A 1 443 ? 8.959 1.241 4.931 1.00 75.50 443 ASP A CA 1
ATOM 3280 C C . ASP A 1 443 ? 7.866 0.176 5.190 1.00 75.50 443 ASP A C 1
ATOM 3282 O O . ASP A 1 443 ? 8.169 -0.920 5.667 1.00 75.50 443 ASP A O 1
ATOM 3286 N N . ALA A 1 444 ? 6.615 0.448 4.795 1.00 67.06 444 ALA A N 1
ATOM 3287 C CA . ALA A 1 444 ? 5.505 -0.507 4.774 1.00 67.06 444 ALA A CA 1
ATOM 3288 C C . ALA A 1 444 ? 5.537 -1.499 3.588 1.00 67.06 444 ALA A C 1
ATOM 3290 O O . ALA A 1 444 ? 4.696 -2.396 3.506 1.00 67.06 444 ALA A O 1
ATOM 3291 N N . GLY A 1 445 ? 6.514 -1.383 2.683 1.00 73.81 445 GLY A N 1
ATOM 3292 C CA . GLY A 1 445 ? 6.725 -2.305 1.564 1.00 73.81 445 GLY A CA 1
ATOM 3293 C C . GLY A 1 445 ? 6.182 -1.826 0.217 1.00 73.81 445 GLY A C 1
ATOM 3294 O O . GLY A 1 445 ? 6.277 -2.573 -0.758 1.00 73.81 445 GLY A O 1
ATOM 3295 N N . ALA A 1 446 ? 5.666 -0.597 0.124 1.00 81.19 446 ALA A N 1
ATOM 3296 C CA . ALA A 1 446 ? 5.298 0.047 -1.137 1.00 81.19 446 ALA A CA 1
ATOM 3297 C C . ALA A 1 446 ? 6.557 0.538 -1.881 1.00 81.19 446 ALA A C 1
ATOM 3299 O O . ALA A 1 446 ? 6.764 1.728 -2.100 1.00 81.19 446 ALA A O 1
ATOM 3300 N N . THR A 1 447 ? 7.449 -0.387 -2.230 1.00 86.94 447 THR A N 1
ATOM 3301 C CA . THR A 1 447 ? 8.748 -0.080 -2.837 1.00 86.94 447 THR A CA 1
ATOM 3302 C C . THR A 1 447 ? 8.623 -0.011 -4.357 1.00 86.94 447 THR A C 1
ATOM 3304 O O . THR A 1 447 ? 9.083 -0.899 -5.080 1.00 86.94 447 THR A O 1
ATOM 3307 N N . TYR A 1 448 ? 7.951 1.025 -4.852 1.00 89.94 448 TYR A N 1
ATOM 3308 C CA . TYR A 1 448 ? 7.779 1.280 -6.281 1.00 89.94 448 TYR A CA 1
ATOM 3309 C C . TYR A 1 448 ? 8.089 2.732 -6.645 1.00 89.94 448 TYR A C 1
ATOM 3311 O O . TYR A 1 448 ? 8.019 3.637 -5.818 1.00 89.94 448 TYR A O 1
ATOM 3319 N N . ILE A 1 449 ? 8.428 2.938 -7.912 1.00 92.12 449 ILE A N 1
ATOM 3320 C CA . ILE A 1 449 ? 8.597 4.241 -8.548 1.00 92.12 449 ILE A CA 1
ATOM 3321 C C . ILE A 1 449 ? 7.433 4.430 -9.514 1.00 92.12 449 ILE A C 1
ATOM 3323 O O . ILE A 1 449 ? 7.166 3.546 -10.323 1.00 92.12 449 ILE A O 1
ATOM 3327 N N . LEU A 1 450 ? 6.743 5.560 -9.433 1.00 93.44 450 LEU A N 1
ATOM 3328 C CA . LEU A 1 450 ? 5.678 5.950 -10.351 1.00 93.44 450 LEU A CA 1
ATOM 3329 C C . LEU A 1 450 ? 6.266 6.738 -11.514 1.00 93.44 450 LEU A C 1
ATOM 3331 O O . LEU A 1 450 ? 7.013 7.689 -11.300 1.00 93.44 450 LEU A O 1
ATOM 3335 N N . CYS A 1 451 ? 5.909 6.358 -12.734 1.00 93.62 451 CYS A N 1
ATOM 3336 C CA . CYS A 1 451 ? 6.394 6.985 -13.955 1.00 93.62 451 CYS A CA 1
ATOM 3337 C C . CYS A 1 451 ? 5.282 7.832 -14.572 1.00 93.62 451 CYS A C 1
ATOM 3339 O O . CYS A 1 451 ? 4.294 7.301 -15.090 1.00 93.62 451 CYS A O 1
ATOM 3341 N N . PHE A 1 452 ? 5.444 9.152 -14.506 1.00 92.94 452 PHE A N 1
ATOM 3342 C CA . PHE A 1 452 ? 4.482 10.109 -15.035 1.00 92.94 452 PHE A CA 1
ATOM 3343 C C . PHE A 1 452 ? 4.821 10.490 -16.475 1.00 92.94 452 PHE A C 1
ATOM 3345 O O . PHE A 1 452 ? 5.980 10.724 -16.830 1.00 92.94 452 PHE A O 1
ATOM 3352 N N . SER A 1 453 ? 3.789 10.565 -17.310 1.00 91.88 453 SER A N 1
ATOM 3353 C CA . SER A 1 453 ? 3.867 11.020 -18.699 1.00 91.88 453 SER A CA 1
ATOM 3354 C C . SER A 1 453 ? 2.933 12.200 -18.943 1.00 91.88 453 SER A C 1
ATOM 3356 O O . SER A 1 453 ? 1.902 12.290 -18.282 1.00 91.88 453 SER A O 1
ATOM 3358 N N . TRP A 1 454 ? 3.279 13.075 -19.886 1.00 89.81 454 TRP A N 1
ATOM 3359 C CA . TRP A 1 454 ? 2.385 14.136 -20.373 1.00 89.81 454 TRP A CA 1
ATOM 3360 C C . TRP A 1 454 ? 1.183 13.531 -21.121 1.00 89.81 454 TRP A C 1
ATOM 3362 O O . TRP A 1 454 ? 1.382 12.579 -21.884 1.00 89.81 454 TRP A O 1
ATOM 3372 N N . GLU A 1 455 ? -0.020 14.088 -20.935 1.00 83.00 455 GLU A N 1
ATOM 3373 C CA . GLU A 1 455 ? -1.223 13.768 -21.743 1.00 83.00 455 GLU A CA 1
ATOM 3374 C C . GLU A 1 455 ? -1.563 14.824 -22.809 1.00 83.00 455 GLU A C 1
ATOM 3376 O O . GLU A 1 455 ? -1.320 16.036 -22.590 1.00 83.00 455 GLU A O 1
#

pLDDT: mean 83.12, std 15.64, range [41.03, 98.5]

Organism: NCBI:txid2049295

Radius of gyration: 33.02 Å; chains: 1; bounding box: 110×89×64 Å

Secondary structure (DSSP, 8-state):
--HHHHHHHHHHH-GGGGG-HHHHHHHHHHHS-TTSTTHHHHHHHHHHHHTTHHHHHHHHHHTT--HHHHHHHHHHHHHHHHT--HHHHHHHHHHHHHHTTSS-HHHHHHHHHHHHSPP---------PPPPPPPPPPPPPPS------------------------------PPPPPP---PPPPPP---PPPTHHHHHHHHHHHHHHHHHHHHHHHS-----PPPPP--HHHHHHHTT---TT-EE---HHHHTSS---SPPB-TTSTT--EEEEEEEEPPTTS-TT-HHHHHHHHHHHHHHHHHHHTTS-HHHHHTBSEEEEEE---HHHHHTT--EEEEEEEE-BTTB--PPPSS-TTTTSSSSPPTTTBEEES-SSSTT--EEETTSS-SEEEEEEEE--SSPPPHHHHSHHHHHHH-TTS-TTTEEEEE---HHHHHTT--EEEEEEE-

InterPro domains:
  IPR026004 Septum formation-related domain [PF13845] (245-408)